Protein 1COL (pdb70)

B-factor: mean 35.9, std 13.66, range [7.85, 105.81]

Radius of gyration: 24.31 Å; Cα contacts (8 Å, |Δi|>4): 579; chains: 2; bounding box: 44×68×56 Å

Sequence (394 aa):
AKDERELLEKTSELIAGMGDKIGEHLGDKYKAIAKDIADNIKNFQGKTIRSFDDAMASLNKITANPAMKINKADRDALVNAWKHVDAQDMANKLGNLSKAFKVADVVMKVEKVREKSIEGYETGNWGPLMLEVESWVLSGIASSVALGIFSATLGAYALSLGVPAIAVGIAGILLAAVVGALIDDKFADALNNEIIRAKDERELLEKTSELIAGMGDKIGEHLGDKYKAIAKDIADNIKNFQGKTIRSFDDAMASLNKITANPAMKINKADRDALVNAWKHVDAQDMANKLGNLSKAFKVADVVMKVEKVREKSIEGYETGNWGPLMLEVESWVLSGIASSVALGIFSATLGAYALSLGVPAIAVGIAGILLAAVVGALIDDKFADALNNEIIR

Structure (mmCIF, N/CA/C/O backbone):
data_1COL
#
_entry.id   1COL
#
_cell.length_a   73.000
_cell.length_b   73.000
_cell.length_c   171.600
_cell.angle_alpha   90.00
_cell.angle_beta   90.00
_cell.angle_gamma   90.00
#
_symmetry.space_group_name_H-M   'P 43 21 2'
#
loop_
_entity.id
_entity.type
_entity.pdbx_description
1 polymer 'COLICIN A'
2 water water
#
loop_
_atom_site.group_PDB
_atom_site.id
_atom_site.type_symbol
_atom_site.label_atom_id
_atom_site.label_alt_id
_atom_site.label_comp_id
_atom_site.label_asym_id
_atom_site.label_entity_id
_atom_site.label_seq_id
_atom_site.pdbx_PDB_ins_code
_atom_site.Cartn_x
_atom_site.Cartn_y
_atom_site.Cartn_z
_atom_site.occupancy
_atom_site.B_iso_or_equiv
_atom_site.auth_seq_id
_atom_site.auth_comp_id
_atom_site.auth_asym_id
_atom_site.auth_atom_id
_atom_site.pdbx_PDB_model_num
ATOM 1 N N . ALA A 1 5 ? 23.236 78.298 -0.845 1.00 83.25 5 ALA A N 1
ATOM 2 C CA . ALA A 1 5 ? 22.280 77.427 -1.531 1.00 82.88 5 ALA A CA 1
ATOM 3 C C . ALA A 1 5 ? 20.854 77.512 -0.980 1.00 83.03 5 ALA A C 1
ATOM 4 O O . ALA A 1 5 ? 20.431 78.093 0.012 1.00 82.81 5 ALA A O 1
ATOM 6 N N . LYS A 1 6 ? 20.033 76.845 -1.748 1.00 83.16 6 LYS A N 1
ATOM 7 C CA . LYS A 1 6 ? 18.597 76.573 -1.699 1.00 82.15 6 LYS A CA 1
ATOM 8 C C . LYS A 1 6 ? 18.575 75.046 -1.930 1.00 80.28 6 LYS A C 1
ATOM 9 O O . LYS A 1 6 ? 17.634 74.292 -1.651 1.00 81.52 6 LYS A O 1
ATOM 15 N N . ASP A 1 7 ? 19.738 74.627 -2.445 1.00 76.41 7 ASP A N 1
ATOM 16 C CA . ASP A 1 7 ? 20.040 73.218 -2.756 1.00 70.61 7 ASP A CA 1
ATOM 17 C C . ASP A 1 7 ? 20.723 72.516 -1.565 1.00 65.38 7 ASP A C 1
ATOM 18 O O . ASP A 1 7 ? 21.151 71.350 -1.569 1.00 63.79 7 ASP A O 1
ATOM 23 N N . GLU A 1 8 ? 20.792 73.246 -0.477 1.00 59.84 8 GLU A N 1
ATOM 24 C CA . GLU A 1 8 ? 21.278 72.959 0.844 1.00 54.22 8 GLU A CA 1
ATOM 25 C C . GLU A 1 8 ? 20.067 72.373 1.611 1.00 51.69 8 GLU A C 1
ATOM 26 O O . GLU A 1 8 ? 20.133 71.568 2.559 1.00 52.70 8 GLU A O 1
ATOM 32 N N . ARG A 1 9 ? 18.936 72.840 1.117 1.00 48.44 9 ARG A N 1
ATOM 33 C CA . ARG A 1 9 ? 17.643 72.394 1.644 1.00 46.12 9 ARG A CA 1
ATOM 34 C C . ARG A 1 9 ? 17.470 71.006 1.018 1.00 44.11 9 ARG A C 1
ATOM 35 O O . ARG A 1 9 ? 16.851 70.131 1.610 1.00 42.76 9 ARG A O 1
ATOM 43 N N . GLU A 1 10 ? 18.081 70.860 -0.151 1.00 42.92 10 GLU A N 1
ATOM 44 C CA . GLU A 1 10 ? 18.036 69.613 -0.888 1.00 42.40 10 GLU A CA 1
ATOM 45 C C . GLU A 1 10 ? 18.761 68.553 -0.065 1.00 42.41 10 GLU A C 1
ATOM 46 O O . GLU A 1 10 ? 18.080 67.629 0.371 1.00 43.46 10 GLU A O 1
ATOM 52 N N . LEU A 1 11 ? 20.054 68.735 0.122 1.00 40.42 11 LEU A N 1
ATOM 53 C CA . LEU A 1 11 ? 20.867 67.835 0.899 1.00 37.49 11 LEU A CA 1
ATOM 54 C C . LEU A 1 11 ? 20.280 67.541 2.288 1.00 36.63 11 LEU A C 1
ATOM 55 O O . LEU A 1 11 ? 20.379 66.403 2.742 1.00 34.40 11 LEU A O 1
ATOM 60 N N . LEU A 1 12 ? 19.755 68.530 2.983 1.00 37.02 12 LEU A N 1
ATOM 61 C CA . LEU A 1 12 ? 19.184 68.422 4.324 1.00 37.77 12 LEU A CA 1
ATOM 62 C C . LEU A 1 12 ? 18.004 67.436 4.418 1.00 39.17 12 LEU A C 1
ATOM 63 O O . LEU A 1 12 ? 17.821 66.586 5.309 1.00 40.23 12 LEU A O 1
ATOM 68 N N . GLU A 1 13 ? 17.161 67.524 3.427 1.00 38.40 13 GLU A N 1
ATOM 69 C CA . GLU A 1 13 ? 15.932 66.779 3.218 1.00 35.54 13 GLU A CA 1
ATOM 70 C C . GLU A 1 13 ? 16.232 65.348 2.889 1.00 31.46 13 GLU A C 1
ATOM 71 O O . GLU A 1 13 ? 15.665 64.480 3.566 1.00 32.85 13 GLU A O 1
ATOM 77 N N . LYS A 1 14 ? 17.072 65.059 1.975 1.00 29.12 14 LYS A N 1
ATOM 78 C CA . LYS A 1 14 ? 17.436 63.679 1.621 1.00 32.74 14 LYS A CA 1
ATOM 79 C C . LYS A 1 14 ? 18.152 63.002 2.788 1.00 33.84 14 LYS A C 1
ATOM 80 O O . LYS A 1 14 ? 18.064 61.764 2.987 1.00 34.35 14 LYS A O 1
ATOM 86 N N . THR A 1 15 ? 18.812 63.795 3.632 1.00 32.45 15 THR A N 1
ATOM 87 C CA . THR A 1 15 ? 19.522 63.382 4.829 1.00 29.85 15 THR A CA 1
ATOM 88 C C . THR A 1 15 ? 18.542 62.999 5.934 1.00 29.63 15 THR A C 1
ATOM 89 O O . THR A 1 15 ? 18.786 61.986 6.605 1.00 30.35 15 THR A O 1
ATOM 93 N N . SER A 1 16 ? 17.490 63.750 6.195 1.00 29.70 16 SER A N 1
ATOM 94 C CA . SER A 1 16 ? 16.514 63.448 7.254 1.00 28.33 16 SER A CA 1
ATOM 95 C C . SER A 1 16 ? 15.763 62.140 6.876 1.00 28.07 16 SER A C 1
ATOM 96 O O . SER A 1 16 ? 15.286 61.360 7.736 1.00 25.34 16 SER A O 1
ATOM 99 N N . GLU A 1 17 ? 15.725 61.931 5.562 1.00 26.80 17 GLU A N 1
ATOM 100 C CA . GLU A 1 17 ? 15.049 60.709 5.112 1.00 29.29 17 GLU A CA 1
ATOM 101 C C . GLU A 1 17 ? 15.886 59.557 5.608 1.00 31.59 17 GLU A C 1
ATOM 102 O O . GLU A 1 17 ? 15.310 58.526 6.057 1.00 34.41 17 GLU A O 1
ATOM 108 N N . LEU A 1 18 ? 17.218 59.702 5.584 1.00 31.25 18 LEU A N 1
ATOM 109 C CA . LEU A 1 18 ? 18.131 58.616 6.050 1.00 26.05 18 LEU A CA 1
ATOM 110 C C . LEU A 1 18 ? 18.007 58.487 7.554 1.00 24.17 18 LEU A C 1
ATOM 111 O O . LEU A 1 18 ? 17.998 57.354 7.994 1.00 23.69 18 LEU A O 1
ATOM 116 N N . ILE A 1 19 ? 17.914 59.588 8.276 1.00 23.67 19 ILE A N 1
ATOM 117 C CA . ILE A 1 19 ? 17.800 59.528 9.741 1.00 23.97 19 ILE A CA 1
ATOM 118 C C . ILE A 1 19 ? 16.466 58.866 10.059 1.00 27.19 19 ILE A C 1
ATOM 119 O O . ILE A 1 19 ? 16.482 57.939 10.872 1.00 28.52 19 ILE A O 1
ATOM 124 N N . ALA A 1 20 ? 15.370 59.245 9.423 1.00 29.61 20 ALA A N 1
ATOM 125 C CA . ALA A 1 20 ? 14.062 58.611 9.709 1.00 29.15 20 ALA A CA 1
ATOM 126 C C . ALA A 1 20 ? 14.154 57.120 9.422 1.00 26.58 20 ALA A C 1
ATOM 127 O O . ALA A 1 20 ? 13.645 56.364 10.248 1.00 27.71 20 ALA A O 1
ATOM 129 N N . GLY A 1 21 ? 14.755 56.686 8.367 1.00 26.03 21 GLY A N 1
ATOM 130 C CA . GLY A 1 21 ? 14.915 55.278 8.029 1.00 25.75 21 GLY A CA 1
ATOM 131 C C . GLY A 1 21 ? 15.699 54.460 9.053 1.00 26.52 21 GLY A C 1
ATOM 132 O O . GLY A 1 21 ? 15.424 53.265 9.279 1.00 29.20 21 GLY A O 1
ATOM 133 N N . MET A 1 22 ? 16.663 55.075 9.650 1.00 25.27 22 MET A N 1
ATOM 134 C CA . MET A 1 22 ? 17.572 54.589 10.665 1.00 25.54 22 MET A CA 1
ATOM 135 C C . MET A 1 22 ? 16.613 54.331 11.827 1.00 24.74 22 MET A C 1
ATOM 136 O O . MET A 1 22 ? 16.673 53.291 12.486 1.00 27.46 22 MET A O 1
ATOM 141 N N . GLY A 1 23 ? 15.759 55.279 12.113 1.00 24.71 23 GLY A N 1
ATOM 142 C CA . GLY A 1 23 ? 14.732 55.237 13.173 1.00 23.44 23 GLY A CA 1
ATOM 143 C C . GLY A 1 23 ? 13.820 54.034 12.981 1.00 22.79 23 GLY A C 1
ATOM 144 O O . GLY A 1 23 ? 13.551 53.397 13.990 1.00 25.66 23 GLY A O 1
ATOM 145 N N . ASP A 1 24 ? 13.372 53.607 11.833 1.00 22.73 24 ASP A N 1
ATOM 146 C CA . ASP A 1 24 ? 12.550 52.437 11.578 1.00 23.15 24 ASP A CA 1
ATOM 147 C C . ASP A 1 24 ? 13.337 51.161 11.849 1.00 24.21 24 ASP A C 1
ATOM 148 O O . ASP A 1 24 ? 12.992 50.333 12.672 1.00 25.79 24 ASP A O 1
ATOM 153 N N . LYS A 1 25 ? 14.402 51.008 11.086 1.00 24.59 25 LYS A N 1
ATOM 154 C CA . LYS A 1 25 ? 15.263 49.813 11.218 1.00 26.07 25 LYS A CA 1
ATOM 155 C C . LYS A 1 25 ? 15.546 49.564 12.686 1.00 26.64 25 LYS A C 1
ATOM 156 O O . LYS A 1 25 ? 15.190 48.515 13.213 1.00 27.54 25 LYS A O 1
ATOM 162 N N . ILE A 1 26 ? 16.090 50.530 13.398 1.00 26.14 26 ILE A N 1
ATOM 163 C CA . ILE A 1 26 ? 16.469 50.444 14.781 1.00 23.92 26 ILE A CA 1
ATOM 164 C C . ILE A 1 26 ? 15.314 50.472 15.733 1.00 25.19 26 ILE A C 1
ATOM 165 O O . ILE A 1 26 ? 15.539 50.006 16.878 1.00 26.69 26 ILE A O 1
ATOM 170 N N . GLY A 1 27 ? 14.197 50.975 15.289 1.00 24.67 27 GLY A N 1
ATOM 171 C CA . GLY A 1 27 ? 12.982 51.042 16.144 1.00 25.11 27 GLY A CA 1
ATOM 172 C C . GLY A 1 27 ? 12.452 49.606 16.303 1.00 26.27 27 GLY A C 1
ATOM 173 O O . GLY A 1 27 ? 11.876 49.217 17.324 1.00 27.49 27 GLY A O 1
ATOM 174 N N . GLU A 1 28 ? 12.704 48.796 15.296 1.00 27.09 28 GLU A N 1
ATOM 175 C CA . GLU A 1 28 ? 12.322 47.374 15.323 1.00 29.52 28 GLU A CA 1
ATOM 176 C C . GLU A 1 28 ? 12.874 46.675 16.578 1.00 29.13 28 GLU A C 1
ATOM 177 O O . GLU A 1 28 ? 12.168 45.808 17.122 1.00 32.85 28 GLU A O 1
ATOM 183 N N . HIS A 1 29 ? 14.030 46.985 17.074 1.00 25.98 29 HIS A N 1
ATOM 184 C CA . HIS A 1 29 ? 14.599 46.358 18.230 1.00 27.29 29 HIS A CA 1
ATOM 185 C C . HIS A 1 29 ? 14.475 47.255 19.428 1.00 29.32 29 HIS A C 1
ATOM 186 O O . HIS A 1 29 ? 14.382 46.735 20.550 1.00 32.99 29 HIS A O 1
ATOM 193 N N . LEU A 1 30 ? 14.541 48.568 19.244 1.00 29.01 30 LEU A N 1
ATOM 194 C CA . LEU A 1 30 ? 14.547 49.435 20.458 1.00 26.11 30 LEU A CA 1
ATOM 195 C C . LEU A 1 30 ? 13.163 49.955 20.721 1.00 27.11 30 LEU A C 1
ATOM 196 O O . LEU A 1 30 ? 12.912 50.457 21.849 1.00 29.14 30 LEU A O 1
ATOM 201 N N . GLY A 1 31 ? 12.289 49.860 19.740 1.00 24.65 31 GLY A N 1
ATOM 202 C CA . GLY A 1 31 ? 10.947 50.344 19.976 1.00 26.88 31 GLY A CA 1
ATOM 203 C C . GLY A 1 31 ? 10.579 51.713 19.490 1.00 28.69 31 GLY A C 1
ATOM 204 O O . GLY A 1 31 ? 11.419 52.449 18.995 1.00 29.70 31 GLY A O 1
ATOM 205 N N . ASP A 1 32 ? 9.299 52.036 19.668 1.00 30.14 32 ASP A N 1
ATOM 206 C CA . ASP A 1 32 ? 8.625 53.238 19.268 1.00 31.39 32 ASP A CA 1
ATOM 207 C C . A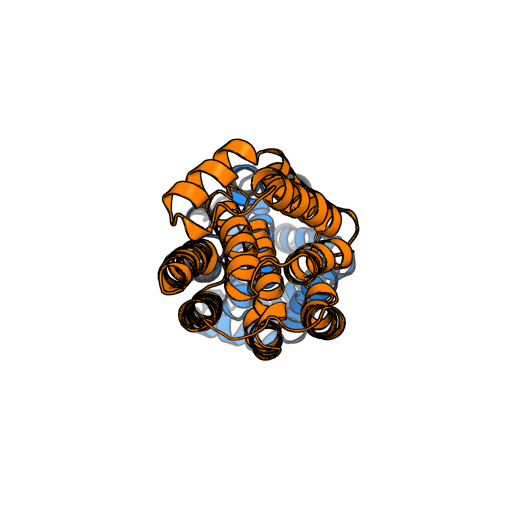SP A 1 32 ? 9.254 54.456 19.899 1.00 32.20 32 ASP A C 1
ATOM 208 O O . ASP A 1 32 ? 9.326 55.393 19.094 1.00 36.00 32 ASP A O 1
ATOM 213 N N . LYS A 1 33 ? 9.615 54.411 21.143 1.00 32.56 33 LYS A N 1
ATOM 214 C CA . LYS A 1 33 ? 10.211 55.660 21.681 1.00 33.56 33 LYS A CA 1
ATOM 215 C C . LYS A 1 33 ? 11.414 56.055 20.826 1.00 33.99 33 LYS A C 1
ATOM 216 O O . LYS A 1 33 ? 11.568 57.252 20.540 1.00 36.27 33 LYS A O 1
ATOM 222 N N . TYR A 1 34 ? 12.231 55.116 20.393 1.00 31.89 34 TYR A N 1
ATOM 223 C CA . TYR A 1 34 ? 13.434 55.334 19.609 1.00 28.85 34 TYR A CA 1
ATOM 224 C C . TYR A 1 34 ? 13.003 55.833 18.241 1.00 28.10 34 TYR A C 1
ATOM 225 O O . TYR A 1 34 ? 13.629 56.772 17.702 1.00 28.58 34 TYR A O 1
ATOM 234 N N . LYS A 1 35 ? 11.976 55.148 17.756 1.00 26.56 35 LYS A N 1
ATOM 235 C CA . LYS A 1 35 ? 11.507 55.573 16.414 1.00 27.38 35 LYS A CA 1
ATOM 236 C C . LYS A 1 35 ? 11.252 57.065 16.528 1.00 28.86 35 LYS A C 1
ATOM 237 O O . LYS A 1 35 ? 11.677 57.853 15.665 1.00 30.93 35 LYS A O 1
ATOM 243 N N . ALA A 1 36 ? 10.611 57.543 17.584 1.00 29.61 36 ALA A N 1
ATOM 244 C CA . ALA A 1 36 ? 10.259 58.931 17.817 1.00 29.77 36 ALA A CA 1
ATOM 245 C C . ALA A 1 36 ? 11.446 59.859 18.020 1.00 28.97 36 ALA A C 1
ATOM 246 O O . ALA A 1 36 ? 11.350 60.969 17.493 1.00 31.22 36 ALA A O 1
ATOM 248 N N . ILE A 1 37 ? 12.435 59.486 18.785 1.00 28.42 37 ILE A N 1
ATOM 249 C CA . ILE A 1 37 ? 13.569 60.398 18.952 1.00 27.99 37 ILE A CA 1
ATOM 250 C C . ILE A 1 37 ? 14.227 60.586 17.603 1.00 29.18 37 ILE A C 1
ATOM 251 O O . ILE A 1 37 ? 14.540 61.710 17.186 1.00 32.05 37 ILE A O 1
ATOM 256 N N . ALA A 1 38 ? 14.407 59.474 16.893 1.00 28.33 38 ALA A N 1
ATOM 257 C CA . ALA A 1 38 ? 15.082 59.559 15.587 1.00 27.76 38 ALA A CA 1
ATOM 258 C C . ALA A 1 38 ? 14.322 60.425 14.632 1.00 29.42 38 ALA A C 1
ATOM 259 O O . ALA A 1 38 ? 14.957 61.068 13.807 1.00 30.56 38 ALA A O 1
ATOM 261 N N . LYS A 1 39 ? 13.007 60.411 14.670 1.00 33.67 39 LYS A N 1
ATOM 262 C CA . LYS A 1 39 ? 12.183 61.205 13.703 1.00 33.71 39 LYS A CA 1
ATOM 263 C C . LYS A 1 39 ? 12.188 62.636 14.147 1.00 31.93 39 LYS A C 1
ATOM 264 O O . LYS A 1 39 ? 12.292 63.484 13.260 1.00 34.20 39 LYS A O 1
ATOM 270 N N . ASP A 1 40 ? 12.226 62.927 15.402 1.00 28.47 40 ASP A N 1
ATOM 271 C CA . ASP A 1 40 ? 12.291 64.302 15.889 1.00 29.46 40 ASP A CA 1
ATOM 272 C C . ASP A 1 40 ? 13.631 64.874 15.454 1.00 30.75 40 ASP A C 1
ATOM 273 O O . ASP A 1 40 ? 13.725 66.068 15.128 1.00 30.97 40 ASP A O 1
ATOM 278 N N . ILE A 1 41 ? 14.671 64.049 15.455 1.00 31.09 41 ILE A N 1
ATOM 279 C CA . ILE A 1 41 ? 16.028 64.443 15.038 1.00 30.84 41 ILE A CA 1
ATOM 280 C C . ILE A 1 41 ? 16.044 64.790 13.534 1.00 30.34 41 ILE A C 1
ATOM 281 O O . ILE A 1 41 ? 16.560 65.869 13.127 1.00 31.97 41 ILE A O 1
ATOM 286 N N . ALA A 1 42 ? 15.460 63.918 12.751 1.00 27.05 42 ALA A N 1
ATOM 287 C CA . ALA A 1 42 ? 15.311 64.013 11.310 1.00 26.85 42 ALA A CA 1
ATOM 288 C C . ALA A 1 42 ? 14.522 65.255 10.940 1.00 29.88 42 ALA A C 1
ATOM 289 O O . ALA A 1 42 ? 14.873 65.727 9.849 1.00 33.21 42 ALA A O 1
ATOM 291 N N . ASP A 1 43 ? 13.562 65.801 11.664 1.00 30.47 43 ASP A N 1
ATOM 292 C CA . ASP A 1 43 ? 12.826 67.022 11.384 1.00 29.65 43 ASP A CA 1
ATOM 293 C C . ASP A 1 43 ? 13.745 68.224 11.615 1.00 29.77 43 ASP A C 1
ATOM 294 O O . ASP A 1 43 ? 13.785 69.108 10.760 1.00 29.82 43 ASP A O 1
ATOM 299 N N . ASN A 1 44 ? 14.483 68.192 12.703 1.00 31.64 44 ASN A N 1
ATOM 300 C CA . ASN A 1 44 ? 15.477 69.245 12.992 1.00 33.15 44 ASN A CA 1
ATOM 301 C C . ASN A 1 44 ? 16.461 69.380 11.816 1.00 35.45 44 ASN A C 1
ATOM 302 O O . ASN A 1 44 ? 16.783 70.486 11.371 1.00 37.90 44 ASN A O 1
ATOM 307 N N . ILE A 1 45 ? 16.943 68.238 11.340 1.00 36.79 45 ILE A N 1
ATOM 308 C CA . ILE A 1 45 ? 17.904 68.245 10.207 1.00 35.47 45 ILE A CA 1
ATOM 309 C C . ILE A 1 45 ? 17.227 68.956 9.030 1.00 33.48 45 ILE A C 1
ATOM 310 O O . ILE A 1 45 ? 17.687 69.895 8.383 1.00 33.86 45 ILE A O 1
ATOM 315 N N . LYS A 1 46 ? 16.080 68.439 8.709 1.00 34.45 46 LYS A N 1
ATOM 316 C CA . LYS A 1 46 ? 15.209 68.844 7.625 1.00 34.10 46 LYS A CA 1
ATOM 317 C C . LYS A 1 46 ? 15.136 70.370 7.548 1.00 34.01 46 LYS A C 1
ATOM 318 O O . LYS A 1 46 ? 15.279 70.874 6.435 1.00 33.05 46 LYS A O 1
ATOM 324 N N . ASN A 1 47 ? 14.892 70.975 8.691 1.00 33.72 47 ASN A N 1
ATOM 325 C CA . ASN A 1 47 ? 14.722 72.411 8.811 1.00 38.24 47 ASN A CA 1
ATOM 326 C C . ASN A 1 47 ? 15.940 73.094 9.418 1.00 40.37 47 ASN A C 1
ATOM 327 O O . ASN A 1 47 ? 15.649 74.012 10.217 1.00 41.98 47 ASN A O 1
ATOM 332 N N . PHE A 1 48 ? 17.119 72.647 9.075 1.00 40.51 48 PHE A N 1
ATOM 333 C CA . PHE A 1 48 ? 18.300 73.265 9.720 1.00 40.90 48 PHE A CA 1
ATOM 334 C C . PHE A 1 48 ? 18.831 74.454 8.949 1.00 40.41 48 PHE A C 1
ATOM 335 O O . PHE A 1 48 ? 19.630 75.164 9.572 1.00 42.17 48 PHE A O 1
ATOM 343 N N . GLN A 1 49 ? 18.442 74.647 7.720 1.00 40.31 49 GLN A N 1
ATOM 344 C CA . GLN A 1 49 ? 18.976 75.788 6.930 1.00 40.25 49 GLN A CA 1
ATOM 345 C C . GLN A 1 49 ? 18.939 77.046 7.789 1.00 39.68 49 GLN A C 1
ATOM 346 O O . GLN A 1 49 ? 17.995 77.443 8.510 1.00 38.90 49 GLN A O 1
ATOM 352 N N . GLY A 1 50 ? 20.100 77.702 7.777 1.00 39.74 50 GLY A N 1
ATOM 353 C CA . GLY A 1 50 ? 20.370 78.923 8.520 1.00 40.66 50 GLY A CA 1
ATOM 354 C C . GLY A 1 50 ? 20.748 78.793 9.979 1.00 41.36 50 GLY A C 1
ATOM 355 O O . GLY A 1 50 ? 21.121 79.799 10.615 1.00 43.34 50 GLY A O 1
ATOM 356 N N . LYS A 1 51 ? 20.668 77.646 10.600 1.00 41.61 51 LYS A N 1
ATOM 357 C CA . LYS A 1 51 ? 21.024 77.386 12.005 1.00 39.28 51 LYS A CA 1
ATOM 358 C C . LYS A 1 51 ? 22.511 76.973 11.958 1.00 37.84 51 LYS A C 1
ATOM 359 O O . LYS A 1 51 ? 23.026 76.719 10.832 1.00 35.43 51 LYS A O 1
ATOM 365 N N . THR A 1 52 ? 23.137 76.946 13.131 1.00 35.79 52 THR A N 1
ATOM 366 C CA . THR A 1 52 ? 24.559 76.567 13.156 1.00 37.95 52 THR A CA 1
ATOM 367 C C . THR A 1 52 ? 24.716 75.401 14.160 1.00 37.70 52 THR A C 1
ATOM 368 O O . THR A 1 52 ? 24.021 75.436 15.203 1.00 36.73 52 THR A O 1
ATOM 372 N N . ILE A 1 53 ? 25.588 74.465 13.797 1.00 35.13 53 ILE A N 1
ATOM 373 C CA . ILE A 1 53 ? 25.767 73.319 14.713 1.00 34.00 53 ILE A CA 1
ATOM 374 C C . ILE A 1 53 ? 26.316 73.793 16.037 1.00 33.44 53 ILE A C 1
ATOM 375 O O . ILE A 1 53 ? 27.048 74.798 16.018 1.00 35.48 53 ILE A O 1
ATOM 380 N N . ARG A 1 54 ? 26.027 73.137 17.136 1.00 32.56 54 ARG A N 1
ATOM 381 C CA . ARG A 1 54 ? 26.534 73.479 18.463 1.00 32.81 54 ARG A CA 1
ATOM 382 C C . ARG A 1 54 ? 28.038 73.336 18.598 1.00 34.92 54 ARG A C 1
ATOM 383 O O . ARG A 1 54 ? 28.670 72.512 17.908 1.00 36.87 54 ARG A O 1
ATOM 391 N N . SER A 1 55 ? 28.621 74.129 19.478 1.00 35.97 55 SER A N 1
ATOM 392 C CA . SER A 1 55 ? 30.047 74.176 19.767 1.00 38.43 55 SER A CA 1
ATOM 393 C C . SER A 1 55 ? 30.657 72.839 20.207 1.00 42.27 55 SER A C 1
ATOM 394 O O . SER A 1 55 ? 30.124 71.985 20.937 1.00 43.86 55 SER A O 1
ATOM 397 N N . PHE A 1 56 ? 31.912 72.636 19.808 1.00 43.67 56 PHE A N 1
ATOM 398 C CA . PHE A 1 56 ? 32.699 71.449 20.113 1.00 42.18 56 PHE A CA 1
ATOM 399 C C . PHE A 1 56 ? 32.434 71.253 21.600 1.00 42.45 56 PHE A C 1
ATOM 400 O O . PHE A 1 56 ? 32.064 70.109 21.840 1.00 44.34 56 PHE A O 1
ATOM 408 N N . ASP A 1 57 ? 32.561 72.269 22.404 1.00 43.20 57 ASP A N 1
ATOM 409 C CA . ASP A 1 57 ? 32.327 72.042 23.853 1.00 44.74 57 ASP A CA 1
ATOM 410 C C . ASP A 1 57 ? 30.899 71.717 24.270 1.00 44.26 57 ASP A C 1
ATOM 411 O O . ASP A 1 57 ? 30.661 71.014 25.286 1.00 43.79 57 ASP A O 1
ATOM 416 N N . ASP A 1 58 ? 29.906 72.229 23.561 1.00 44.37 58 ASP A N 1
ATOM 417 C CA . ASP A 1 58 ? 28.501 71.943 23.960 1.00 43.49 58 ASP A CA 1
ATOM 418 C C . ASP A 1 58 ? 28.165 70.498 23.566 1.00 40.22 58 ASP A C 1
ATOM 419 O O . ASP A 1 58 ? 27.494 69.827 24.348 1.00 40.25 58 ASP A O 1
ATOM 424 N N . ALA A 1 59 ? 28.663 70.164 22.403 1.00 36.99 59 ALA A N 1
ATOM 425 C CA . ALA A 1 59 ? 28.561 68.880 21.738 1.00 36.23 59 ALA A CA 1
ATOM 426 C C . ALA A 1 59 ? 29.116 67.717 22.570 1.00 36.79 59 ALA A C 1
ATOM 427 O O . ALA A 1 59 ? 28.413 66.684 22.716 1.00 36.21 59 ALA A O 1
ATOM 429 N N . MET A 1 60 ? 30.314 67.855 23.135 1.00 36.25 60 MET A N 1
ATOM 430 C CA . MET A 1 60 ? 30.925 66.803 23.936 1.00 36.75 60 MET A CA 1
ATOM 431 C C . MET A 1 60 ? 30.145 66.666 25.237 1.00 37.84 60 MET A C 1
ATOM 432 O O . MET A 1 60 ? 30.041 65.574 25.795 1.00 38.13 60 MET A O 1
ATOM 437 N N . ALA A 1 61 ? 29.618 67.758 25.678 1.00 39.99 61 ALA A N 1
ATOM 438 C CA . ALA A 1 61 ? 28.783 67.819 26.892 1.00 42.75 61 ALA A CA 1
ATOM 439 C C . ALA A 1 61 ? 27.538 66.939 26.751 1.00 42.63 61 ALA A C 1
ATOM 440 O O . ALA A 1 61 ? 27.315 66.073 27.611 1.00 45.15 61 ALA A O 1
ATOM 442 N N . SER A 1 62 ? 26.716 67.163 25.737 1.00 41.08 62 SER A N 1
ATOM 443 C CA . SER A 1 62 ? 25.489 66.368 25.527 1.00 36.97 62 SER A CA 1
ATOM 444 C C . SER A 1 62 ? 25.877 64.922 25.256 1.00 36.29 62 SER A C 1
ATOM 445 O O . SER A 1 62 ? 25.315 63.972 25.844 1.00 36.91 62 SER A O 1
ATOM 448 N N . LEU A 1 63 ? 26.860 64.725 24.392 1.00 36.35 63 LEU A N 1
ATOM 449 C CA . LEU A 1 63 ? 27.304 63.356 24.062 1.00 36.34 63 LEU A CA 1
ATOM 450 C C . LEU A 1 63 ? 27.760 62.623 25.328 1.00 37.00 63 LEU A C 1
ATOM 451 O O . LEU A 1 63 ? 27.306 61.472 25.557 1.00 38.18 63 LEU A O 1
ATOM 456 N N . ASN A 1 64 ? 28.566 63.253 26.137 1.00 37.62 64 ASN A N 1
ATOM 457 C CA . ASN A 1 64 ? 29.033 62.592 27.369 1.00 40.14 64 ASN A CA 1
ATOM 458 C C . ASN A 1 64 ? 27.869 62.214 28.269 1.00 40.86 64 ASN A C 1
ATOM 459 O O . ASN A 1 64 ? 28.070 61.230 29.037 1.00 42.76 64 ASN A O 1
ATOM 464 N N . LYS A 1 65 ? 26.695 62.809 28.185 1.00 39.96 65 LYS A N 1
ATOM 465 C CA . LYS A 1 65 ? 25.646 62.311 29.104 1.00 39.05 65 LYS A CA 1
ATOM 466 C C . LYS A 1 65 ? 25.351 60.850 28.722 1.00 38.15 65 LYS A C 1
ATOM 467 O O . LYS A 1 65 ? 24.919 60.091 29.596 1.00 39.66 65 LYS A O 1
ATOM 473 N N . ILE A 1 66 ? 25.572 60.541 27.462 1.00 36.51 66 ILE A N 1
ATOM 474 C CA . ILE A 1 66 ? 25.284 59.192 27.004 1.00 35.86 66 ILE A CA 1
ATOM 475 C C . ILE A 1 66 ? 26.416 58.202 27.157 1.00 35.64 66 ILE A C 1
ATOM 476 O O . ILE A 1 66 ? 26.327 57.183 27.866 1.00 36.16 66 ILE A O 1
ATOM 481 N N . THR A 1 67 ? 27.505 58.477 26.464 1.00 34.62 67 THR A N 1
ATOM 482 C CA . THR A 1 67 ? 28.639 57.552 26.455 1.00 34.65 67 THR A CA 1
ATOM 483 C C . THR A 1 67 ? 29.126 57.213 27.834 1.00 36.91 67 THR A C 1
ATOM 484 O O . THR A 1 67 ? 29.505 56.045 28.106 1.00 39.53 67 THR A O 1
ATOM 488 N N . ALA A 1 68 ? 29.125 58.191 28.711 1.00 37.33 68 ALA A N 1
ATOM 489 C CA . ALA A 1 68 ? 29.594 57.995 30.098 1.00 38.06 68 ALA A CA 1
ATOM 490 C C . ALA A 1 68 ? 28.530 57.371 30.982 1.00 39.40 68 ALA A C 1
ATOM 491 O O . ALA A 1 68 ? 28.749 57.417 32.198 1.00 40.99 68 ALA A O 1
ATOM 493 N N . ASN A 1 69 ? 27.462 56.860 30.429 1.00 39.03 69 ASN A N 1
ATOM 494 C CA . ASN A 1 69 ? 26.375 56.276 31.222 1.00 38.05 69 ASN A CA 1
ATOM 495 C C . ASN A 1 69 ? 26.600 54.778 31.328 1.00 37.88 69 ASN A C 1
ATOM 496 O O . ASN A 1 69 ? 26.548 54.114 30.302 1.00 38.55 69 ASN A O 1
ATOM 501 N N . PRO A 1 70 ? 26.741 54.318 32.547 1.00 38.96 70 PRO A N 1
ATOM 502 C CA . PRO A 1 70 ? 26.993 52.902 32.837 1.00 37.27 70 PRO A CA 1
ATOM 503 C C . PRO A 1 70 ? 26.199 51.923 32.008 1.00 36.42 70 PRO A C 1
ATOM 504 O O . PRO A 1 70 ? 26.838 50.886 31.655 1.00 35.85 70 PRO A O 1
ATOM 508 N N . ALA A 1 71 ? 24.922 52.236 31.723 1.00 35.06 71 ALA A N 1
ATOM 509 C CA . ALA A 1 71 ? 24.165 51.256 30.935 1.00 34.63 71 ALA A CA 1
ATOM 510 C C . ALA A 1 71 ? 24.778 51.156 29.554 1.00 37.56 71 ALA A C 1
ATOM 511 O O . ALA A 1 71 ? 24.470 50.179 28.850 1.00 39.51 71 ALA A O 1
ATOM 513 N N . MET A 1 72 ? 25.592 52.133 29.193 1.00 37.76 72 MET A N 1
ATOM 514 C CA . MET A 1 72 ? 26.247 52.184 27.871 1.00 37.51 72 MET A CA 1
ATOM 515 C C . MET A 1 72 ? 27.637 51.587 27.708 1.00 37.59 72 MET A C 1
ATOM 516 O O . MET A 1 72 ? 28.231 51.681 26.604 1.00 37.41 72 MET A O 1
ATOM 521 N N . LYS A 1 73 ? 28.149 50.939 28.740 1.00 38.21 73 LYS A N 1
ATOM 522 C CA . LYS A 1 73 ? 29.467 50.272 28.717 1.00 37.99 73 LYS A CA 1
ATOM 523 C C . LYS A 1 73 ? 29.233 49.189 27.678 1.00 38.47 73 LYS A C 1
ATOM 524 O O . LYS A 1 73 ? 28.376 48.330 27.894 1.00 41.75 73 LYS A O 1
ATOM 530 N N . ILE A 1 74 ? 29.840 49.228 26.537 1.00 38.25 74 ILE A N 1
ATOM 531 C CA . ILE A 1 74 ? 29.730 48.259 25.455 1.00 36.69 74 ILE A CA 1
ATOM 532 C C . ILE A 1 74 ? 30.744 47.148 25.720 1.00 37.01 74 ILE A C 1
ATOM 533 O O . ILE A 1 74 ? 31.873 47.432 26.148 1.00 39.37 74 ILE A O 1
ATOM 538 N N . ASN A 1 75 ? 30.384 45.923 25.428 1.00 36.68 75 ASN A N 1
ATOM 539 C CA . ASN A 1 75 ? 31.307 44.797 25.653 1.00 34.84 75 ASN A CA 1
ATOM 540 C C . ASN A 1 75 ? 32.185 44.675 24.413 1.00 36.34 75 ASN A C 1
ATOM 541 O O . ASN A 1 75 ? 31.800 45.174 23.338 1.00 38.43 75 ASN A O 1
ATOM 546 N N . LYS A 1 76 ? 33.331 44.030 24.552 1.00 35.60 76 LYS A N 1
ATOM 547 C CA . LYS A 1 76 ? 34.267 43.854 23.454 1.00 36.23 76 LYS A CA 1
ATOM 548 C C . LYS A 1 76 ? 33.714 43.234 22.188 1.00 35.18 76 LYS A C 1
ATOM 549 O O . LYS A 1 76 ? 34.033 43.677 21.042 1.00 34.75 76 LYS A O 1
ATOM 555 N N . ALA A 1 77 ? 32.886 42.218 22.356 1.00 33.27 77 ALA A N 1
ATOM 556 C CA . ALA A 1 77 ? 32.318 41.548 21.172 1.00 30.84 77 ALA A CA 1
ATOM 557 C C . ALA A 1 77 ? 31.504 42.569 20.401 1.00 30.73 77 ALA A C 1
ATOM 558 O O . ALA A 1 77 ? 31.694 42.655 19.165 1.00 32.41 77 ALA A O 1
ATOM 560 N N . ASP A 1 78 ? 30.651 43.311 21.087 1.00 30.50 78 ASP A N 1
ATOM 561 C CA . ASP A 1 78 ? 29.800 44.354 20.461 1.00 31.41 78 ASP A CA 1
ATOM 562 C C . ASP A 1 78 ? 30.624 45.432 19.738 1.00 31.73 78 ASP A C 1
ATOM 563 O O . ASP A 1 78 ? 30.385 45.858 18.605 1.00 31.88 78 ASP A O 1
ATOM 568 N N . ARG A 1 79 ? 31.591 45.859 20.545 1.00 32.48 79 ARG A N 1
ATOM 569 C CA . ARG A 1 79 ? 32.612 46.863 20.138 1.00 31.00 79 ARG A CA 1
ATOM 570 C C . ARG A 1 79 ? 33.333 46.313 18.926 1.00 30.17 79 ARG A C 1
ATOM 571 O O . ARG A 1 79 ? 33.476 46.976 17.885 1.00 31.57 79 ARG A O 1
ATOM 579 N N . ASP A 1 80 ? 33.690 45.037 18.916 1.00 29.28 80 ASP A N 1
ATOM 580 C CA . ASP A 1 80 ? 34.365 44.436 17.760 1.00 26.94 80 ASP A CA 1
ATOM 581 C C . ASP A 1 80 ? 33.447 44.298 16.583 1.00 27.75 80 ASP A C 1
ATOM 582 O O . ASP A 1 80 ? 33.911 44.190 15.446 1.00 29.54 80 ASP A O 1
ATOM 587 N N . ALA A 1 81 ? 32.152 44.189 16.785 1.00 29.05 81 ALA A N 1
ATOM 588 C CA . ALA A 1 81 ? 31.215 43.994 15.653 1.00 27.23 81 ALA A CA 1
ATOM 589 C C . ALA A 1 81 ? 30.986 45.291 14.908 1.00 26.18 81 ALA A C 1
ATOM 590 O O . ALA A 1 81 ? 30.818 45.350 13.686 1.00 28.86 81 ALA A O 1
ATOM 592 N N . LEU A 1 82 ? 30.930 46.344 15.664 1.00 25.09 82 LEU A N 1
ATOM 593 C CA . LEU A 1 82 ? 30.713 47.731 15.208 1.00 26.23 82 LEU A CA 1
ATOM 594 C C . LEU A 1 82 ? 31.929 48.284 14.507 1.00 25.28 82 LEU A C 1
ATOM 595 O O . LEU A 1 82 ? 31.776 48.972 13.497 1.00 28.57 82 LEU A O 1
ATOM 600 N N . VAL A 1 83 ? 33.127 48.002 14.983 1.00 25.39 83 VAL A N 1
ATOM 601 C CA . VAL A 1 83 ? 34.400 48.424 14.379 1.00 22.45 83 VAL A CA 1
ATOM 602 C C . VAL A 1 83 ? 34.559 47.814 12.998 1.00 23.28 83 VAL A C 1
ATOM 603 O O . VAL A 1 83 ? 34.849 48.387 11.934 1.00 24.24 83 VAL A O 1
ATOM 607 N N . ASN A 1 84 ? 34.299 46.539 12.884 1.00 25.05 84 ASN A N 1
ATOM 608 C CA . ASN A 1 84 ? 34.363 45.654 11.715 1.00 24.78 84 ASN A CA 1
ATOM 609 C C . ASN A 1 84 ? 33.356 46.127 10.715 1.00 26.16 84 ASN A C 1
ATOM 610 O O . ASN A 1 84 ? 33.625 46.150 9.511 1.00 28.48 84 ASN A O 1
ATOM 615 N N . ALA A 1 85 ? 32.186 46.505 11.225 1.00 26.68 85 ALA A N 1
ATOM 616 C CA . ALA A 1 85 ? 31.148 47.064 10.312 1.00 25.58 85 ALA A CA 1
ATOM 617 C C . ALA A 1 85 ? 31.819 48.310 9.738 1.00 26.92 85 ALA A C 1
ATOM 618 O O . ALA A 1 85 ? 31.836 48.490 8.510 1.00 30.36 85 ALA A O 1
ATOM 620 N N . TRP A 1 86 ? 32.479 49.191 10.443 1.00 27.78 86 TRP A N 1
ATOM 621 C CA . TRP A 1 86 ? 33.194 50.375 9.863 1.00 28.36 86 TRP A CA 1
ATOM 622 C C . TRP A 1 86 ? 34.360 50.019 8.945 1.00 29.15 86 TRP A C 1
ATOM 623 O O . TRP A 1 86 ? 34.419 50.483 7.795 1.00 28.82 86 TRP A O 1
ATOM 634 N N . LYS A 1 87 ? 35.271 49.162 9.370 1.00 31.68 87 LYS A N 1
ATOM 635 C CA . LYS A 1 87 ? 36.415 48.693 8.586 1.00 31.89 87 LYS A CA 1
ATOM 636 C C . LYS A 1 87 ? 35.929 48.130 7.274 1.00 33.46 87 LYS A C 1
ATOM 637 O O . LYS A 1 87 ? 36.717 48.145 6.337 1.00 36.57 87 LYS A O 1
ATOM 643 N N . HIS A 1 88 ? 34.713 47.646 7.215 1.00 35.96 88 HIS A N 1
ATOM 644 C CA . HIS A 1 88 ? 34.203 47.129 5.934 1.00 36.36 88 HIS A CA 1
ATOM 645 C C . HIS A 1 88 ? 33.660 48.311 5.113 1.00 35.81 88 HIS A C 1
ATOM 646 O O . HIS A 1 88 ? 33.275 48.057 3.946 1.00 36.16 88 HIS A O 1
ATOM 653 N N . VAL A 1 89 ? 33.655 49.533 5.623 1.00 33.36 89 VAL A N 1
ATOM 654 C CA . VAL A 1 89 ? 33.179 50.593 4.723 1.00 32.57 89 VAL A CA 1
ATOM 655 C C . VAL A 1 89 ? 34.304 51.059 3.797 1.00 32.71 89 VAL A C 1
ATOM 656 O O . VAL A 1 89 ? 35.419 51.356 4.282 1.00 35.42 89 VAL A O 1
ATOM 660 N N . ASP A 1 90 ? 33.995 51.155 2.533 1.00 31.48 90 ASP A N 1
ATOM 661 C CA . ASP A 1 90 ? 34.831 51.646 1.440 1.00 30.77 90 ASP A CA 1
ATOM 662 C C . ASP A 1 90 ? 34.299 53.085 1.210 1.00 30.20 90 ASP A C 1
ATOM 663 O O . ASP A 1 90 ? 33.225 53.249 0.607 1.00 28.85 90 ASP A O 1
ATOM 668 N N . ALA A 1 91 ? 35.045 54.058 1.727 1.00 31.06 91 ALA A N 1
ATOM 669 C CA . ALA A 1 91 ? 34.691 55.477 1.620 1.00 32.98 91 ALA A CA 1
ATOM 670 C C . ALA A 1 91 ? 34.408 55.903 0.180 1.00 34.77 91 ALA A C 1
ATOM 671 O O . ALA A 1 91 ? 33.427 56.631 -0.003 1.00 35.07 91 ALA A O 1
ATOM 673 N N . GLN A 1 92 ? 35.221 55.500 -0.788 1.00 36.96 92 GLN A N 1
ATOM 674 C CA . GLN A 1 92 ? 34.949 55.918 -2.164 1.00 37.74 92 GLN A CA 1
ATOM 675 C C . GLN A 1 92 ? 33.520 55.452 -2.495 1.00 37.66 92 GLN A C 1
ATOM 676 O O . GLN A 1 92 ? 32.720 56.284 -2.924 1.00 37.06 92 GLN A O 1
ATOM 682 N N . ASP A 1 93 ? 33.334 54.162 -2.267 1.00 37.51 93 ASP A N 1
ATOM 683 C CA . ASP A 1 93 ? 32.066 53.460 -2.523 1.00 37.72 93 ASP A CA 1
ATOM 684 C C . ASP A 1 93 ? 30.892 54.183 -1.827 1.00 36.34 93 ASP A C 1
ATOM 685 O O . ASP A 1 93 ? 29.864 54.480 -2.505 1.00 36.93 93 ASP A O 1
ATOM 690 N N . MET A 1 94 ? 31.110 54.408 -0.539 1.00 33.77 94 MET A N 1
ATOM 691 C CA . MET A 1 94 ? 30.074 55.082 0.232 1.00 32.67 94 MET A CA 1
ATOM 692 C C . MET A 1 94 ? 29.768 56.472 -0.299 1.00 33.20 94 MET A C 1
ATOM 693 O O . MET A 1 94 ? 28.609 56.925 -0.223 1.00 34.31 94 MET A O 1
ATOM 698 N N . ALA A 1 95 ? 30.784 57.162 -0.779 1.00 33.21 95 ALA A N 1
ATOM 699 C CA . ALA A 1 95 ? 30.689 58.526 -1.340 1.00 32.00 95 ALA A CA 1
ATOM 700 C C . ALA A 1 95 ? 29.853 58.450 -2.625 1.00 31.31 95 ALA A C 1
ATOM 701 O O . ALA A 1 95 ? 28.962 59.274 -2.902 1.00 29.65 95 ALA A O 1
ATOM 703 N N . ASN A 1 96 ? 30.189 57.411 -3.386 1.00 30.23 96 ASN A N 1
ATOM 704 C CA . ASN A 1 96 ? 29.481 57.145 -4.642 1.00 31.60 96 ASN A CA 1
ATOM 705 C C . ASN A 1 96 ? 28.022 56.882 -4.264 1.00 32.94 96 ASN A C 1
ATOM 706 O O . ASN A 1 96 ? 27.209 57.648 -4.860 1.00 35.23 96 ASN A O 1
ATOM 711 N N . LYS A 1 97 ? 27.680 55.992 -3.345 1.00 30.20 97 LYS A N 1
ATOM 712 C CA . LYS A 1 97 ? 26.242 55.782 -3.077 1.00 29.28 97 LYS A CA 1
ATOM 713 C C . LYS A 1 97 ? 25.497 57.028 -2.671 1.00 30.63 97 LYS A C 1
ATOM 714 O O . LYS A 1 97 ? 24.322 57.215 -3.112 1.00 31.94 97 LYS A O 1
ATOM 720 N N . LEU A 1 98 ? 26.124 57.892 -1.873 1.00 29.32 98 LEU A N 1
ATOM 721 C CA . LEU A 1 98 ? 25.491 59.134 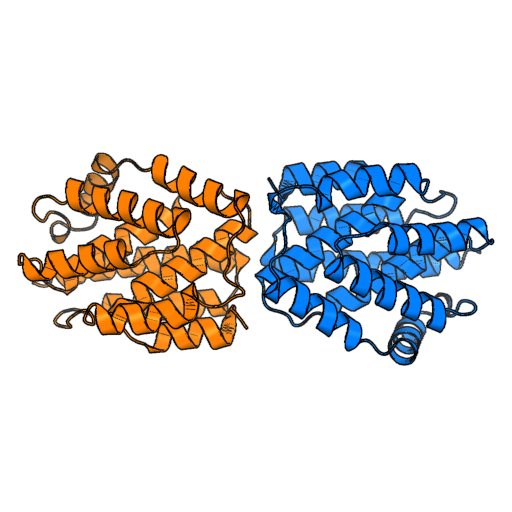-1.424 1.00 28.42 98 LEU A CA 1
ATOM 722 C C . LEU A 1 98 ? 25.308 60.018 -2.651 1.00 29.50 98 LEU A C 1
ATOM 723 O O . LEU A 1 98 ? 24.290 60.746 -2.673 1.00 32.45 98 LEU A O 1
ATOM 728 N N . GLY A 1 99 ? 26.225 59.899 -3.577 1.00 29.08 99 GLY A N 1
ATOM 729 C CA . GLY A 1 99 ? 26.195 60.667 -4.829 1.00 29.65 99 GLY A CA 1
ATOM 730 C C . GLY A 1 99 ? 24.944 60.354 -5.613 1.00 32.07 99 GLY A C 1
ATOM 731 O O . GLY A 1 99 ? 24.292 61.273 -6.137 1.00 33.56 99 GLY A O 1
ATOM 732 N N . ASN A 1 100 ? 24.557 59.097 -5.624 1.00 32.60 100 ASN A N 1
ATOM 733 C CA . ASN A 1 100 ? 23.349 58.578 -6.291 1.00 31.98 100 ASN A CA 1
ATOM 734 C C . ASN A 1 100 ? 22.048 59.012 -5.646 1.00 33.33 100 ASN A C 1
ATOM 735 O O . ASN A 1 100 ? 21.011 59.081 -6.310 1.00 35.73 100 ASN A O 1
ATOM 740 N N . LEU A 1 101 ? 22.056 59.309 -4.379 1.00 35.04 101 LEU A N 1
ATOM 741 C CA . LEU A 1 101 ? 20.929 59.756 -3.583 1.00 36.83 101 LEU A CA 1
ATOM 742 C C . LEU A 1 101 ? 20.678 61.216 -4.018 1.00 40.27 101 LEU A C 1
ATOM 743 O O . LEU A 1 101 ? 19.544 61.730 -4.125 1.00 41.81 101 LEU A O 1
ATOM 748 N N . SER A 1 102 ? 21.803 61.906 -4.239 1.00 42.03 102 SER A N 1
ATOM 749 C CA . SER A 1 102 ? 21.701 63.305 -4.654 1.00 42.15 102 SER A CA 1
ATOM 750 C C . SER A 1 102 ? 22.998 64.026 -4.935 1.00 43.33 102 SER A C 1
ATOM 751 O O . SER A 1 102 ? 23.895 63.968 -4.103 1.00 43.14 102 SER A O 1
ATOM 754 N N . LYS A 1 103 ? 22.986 64.716 -6.055 1.00 44.89 103 LYS A N 1
ATOM 755 C CA . LYS A 1 103 ? 24.060 65.562 -6.558 1.00 46.40 103 LYS A CA 1
ATOM 756 C C . LYS A 1 103 ? 24.773 66.353 -5.443 1.00 46.60 103 LYS A C 1
ATOM 757 O O . LYS A 1 103 ? 25.982 66.512 -5.368 1.00 46.30 103 LYS A O 1
ATOM 763 N N . ALA A 1 104 ? 23.986 66.913 -4.560 1.00 47.28 104 ALA A N 1
ATOM 764 C CA . ALA A 1 104 ? 24.315 67.742 -3.408 1.00 48.90 104 ALA A CA 1
ATOM 765 C C . ALA A 1 104 ? 25.239 67.085 -2.380 1.00 47.87 104 ALA A C 1
ATOM 766 O O . ALA A 1 104 ? 25.854 67.819 -1.560 1.00 48.67 104 ALA A O 1
ATOM 768 N N . PHE A 1 105 ? 25.324 65.769 -2.450 1.00 46.99 105 PHE A N 1
ATOM 769 C CA . PHE A 1 105 ? 26.228 65.064 -1.505 1.00 45.34 105 PHE A CA 1
ATOM 770 C C . PHE A 1 105 ? 27.571 65.184 -2.222 1.00 43.93 105 PHE A C 1
ATOM 771 O O . PHE A 1 105 ? 28.556 64.944 -1.569 1.00 45.02 105 PHE A O 1
ATOM 779 N N . LYS A 1 106 ? 27.552 65.517 -3.477 1.00 44.30 106 LYS A N 1
ATOM 780 C CA . LYS A 1 106 ? 28.827 65.673 -4.194 1.00 46.02 106 LYS A CA 1
ATOM 781 C C . LYS A 1 106 ? 29.520 66.991 -3.847 1.00 46.03 106 LYS A C 1
ATOM 782 O O . LYS A 1 106 ? 29.726 67.906 -4.652 1.00 46.46 106 LYS A O 1
ATOM 788 N N . VAL A 1 107 ? 29.909 67.152 -2.621 1.00 45.95 107 VAL A N 1
ATOM 789 C CA . VAL A 1 107 ? 30.653 68.245 -2.046 1.00 47.30 107 VAL A CA 1
ATOM 790 C C . VAL A 1 107 ? 32.153 67.923 -2.236 1.00 49.45 107 VAL A C 1
ATOM 791 O O . VAL A 1 107 ? 32.578 66.769 -2.419 1.00 50.17 107 VAL A O 1
ATOM 795 N N . ALA A 1 108 ? 32.906 69.019 -2.145 1.00 50.66 108 ALA A N 1
ATOM 796 C CA . ALA A 1 108 ? 34.370 68.969 -2.258 1.00 50.27 108 ALA A CA 1
ATOM 797 C C . ALA A 1 108 ? 34.989 68.169 -1.093 1.00 48.95 108 ALA A C 1
ATOM 798 O O . ALA A 1 108 ? 34.910 68.423 0.127 1.00 48.18 108 ALA A O 1
ATOM 800 N N . ASP A 1 109 ? 35.672 67.138 -1.550 1.00 47.84 109 ASP A N 1
ATOM 801 C CA . ASP A 1 109 ? 36.423 66.135 -0.789 1.00 47.33 109 ASP A CA 1
ATOM 802 C C . ASP A 1 109 ? 35.538 65.298 0.128 1.00 43.77 109 ASP A C 1
ATOM 803 O O . ASP A 1 109 ? 35.951 64.938 1.237 1.00 41.98 109 ASP A O 1
ATOM 808 N N . VAL A 1 110 ? 34.346 64.955 -0.362 1.00 40.64 110 VAL A N 1
ATOM 809 C CA . VAL A 1 110 ? 33.427 64.118 0.424 1.00 39.13 110 VAL A CA 1
ATOM 810 C C . VAL A 1 110 ? 34.058 62.754 0.760 1.00 37.01 110 VAL A C 1
ATOM 811 O O . VAL A 1 110 ? 33.900 62.326 1.935 1.00 35.91 110 VAL A O 1
ATOM 815 N N . VAL A 1 111 ? 34.767 62.118 -0.165 1.00 34.02 111 VAL A N 1
ATOM 816 C CA . VAL A 1 111 ? 35.414 60.847 0.073 1.00 32.39 111 VAL A CA 1
ATOM 817 C C . VAL A 1 111 ? 36.368 60.808 1.287 1.00 32.60 111 VAL A C 1
ATOM 818 O O . VAL A 1 111 ? 36.605 59.748 1.922 1.00 34.55 111 VAL A O 1
ATOM 822 N N . MET A 1 112 ? 36.934 61.936 1.606 1.00 31.15 112 MET A N 1
ATOM 823 C CA . MET A 1 112 ? 37.921 62.074 2.683 1.00 30.80 112 MET A CA 1
ATOM 824 C C . MET A 1 112 ? 37.158 62.384 3.926 1.00 29.02 112 MET A C 1
ATOM 825 O O . MET A 1 112 ? 37.618 62.000 5.002 1.00 31.42 112 MET A O 1
ATOM 830 N N . LYS A 1 113 ? 36.043 63.067 3.790 1.00 29.11 113 LYS A N 1
ATOM 831 C CA . LYS A 1 113 ? 35.184 63.374 4.959 1.00 28.49 113 LYS A CA 1
ATOM 832 C C . LYS A 1 113 ? 34.684 62.036 5.531 1.00 26.36 113 LYS A C 1
ATOM 833 O O . LYS A 1 113 ? 34.776 61.728 6.707 1.00 26.64 113 LYS A O 1
ATOM 839 N N . VAL A 1 114 ? 34.152 61.226 4.646 1.00 24.94 114 VAL A N 1
ATOM 840 C CA . VAL A 1 114 ? 33.607 59.898 4.940 1.00 25.04 114 VAL A CA 1
ATOM 841 C C . VAL A 1 114 ? 34.687 59.142 5.684 1.00 26.23 114 VAL A C 1
ATOM 842 O O . VAL A 1 114 ? 34.454 58.758 6.830 1.00 30.6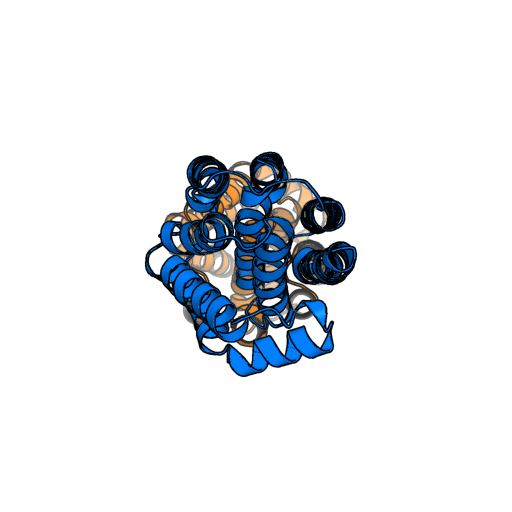4 114 VAL A O 1
ATOM 846 N N . GLU A 1 115 ? 35.772 58.968 4.997 1.00 27.35 115 GLU A N 1
ATOM 847 C CA . GLU A 1 115 ? 36.988 58.284 5.496 1.00 28.03 115 GLU A CA 1
ATOM 848 C C . GLU A 1 115 ? 37.348 58.801 6.874 1.00 26.92 115 GLU A C 1
ATOM 849 O O . GLU A 1 115 ? 37.662 57.959 7.740 1.00 26.25 115 GLU A O 1
ATOM 855 N N . LYS A 1 116 ? 37.272 60.095 7.186 1.00 24.76 116 LYS A N 1
ATOM 856 C CA . LYS A 1 116 ? 37.580 60.564 8.533 1.00 24.27 116 LYS A CA 1
ATOM 857 C C . LYS A 1 116 ? 36.536 60.193 9.539 1.00 26.36 116 LYS A C 1
ATOM 858 O O . LYS A 1 116 ? 36.891 59.939 10.723 1.00 29.52 116 LYS A O 1
ATOM 864 N N . VAL A 1 117 ? 35.255 60.149 9.164 1.00 25.90 117 VAL A N 1
ATOM 865 C CA . VAL A 1 117 ? 34.174 59.761 10.081 1.00 25.43 117 VAL A CA 1
ATOM 866 C C . VAL A 1 117 ? 34.360 58.293 10.493 1.00 24.97 117 VAL A C 1
ATOM 867 O O . VAL A 1 117 ? 34.199 57.860 11.627 1.00 25.30 117 VAL A O 1
ATOM 871 N N . ARG A 1 118 ? 34.661 57.491 9.479 1.00 25.81 118 ARG A N 1
ATOM 872 C CA . ARG A 1 118 ? 34.924 56.048 9.536 1.00 25.37 118 ARG A CA 1
ATOM 873 C C . ARG A 1 118 ? 36.031 55.758 10.519 1.00 27.17 118 ARG A C 1
ATOM 874 O O . ARG A 1 118 ? 35.853 55.055 11.527 1.00 29.49 118 ARG A O 1
ATOM 882 N N . GLU A 1 119 ? 37.158 56.393 10.245 1.00 28.83 119 GLU A N 1
ATOM 883 C CA . GLU A 1 119 ? 38.374 56.250 11.091 1.00 29.91 119 GLU A CA 1
ATOM 884 C C . GLU A 1 119 ? 38.230 56.770 12.501 1.00 27.28 119 GLU A C 1
ATOM 885 O O . GLU A 1 119 ? 38.776 56.108 13.416 1.00 27.55 119 GLU A O 1
ATOM 891 N N . LYS A 1 120 ? 37.533 57.868 12.727 1.00 25.13 120 LYS A N 1
ATOM 892 C CA . LYS A 1 120 ? 37.367 58.372 14.095 1.00 23.24 120 LYS A CA 1
ATOM 893 C C . LYS A 1 120 ? 36.248 57.722 14.881 1.00 25.04 120 LYS A C 1
ATOM 894 O O . LYS A 1 120 ? 36.151 57.908 16.141 1.00 24.66 120 LYS A O 1
ATOM 900 N N . SER A 1 121 ? 35.408 56.974 14.153 1.00 25.64 121 SER A N 1
ATOM 901 C CA . SER A 1 121 ? 34.282 56.190 14.774 1.00 25.37 121 SER A CA 1
ATOM 902 C C . SER A 1 121 ? 34.982 54.930 15.293 1.00 24.19 121 SER A C 1
ATOM 903 O O . SER A 1 121 ? 34.817 54.550 16.441 1.00 24.21 121 SER A O 1
ATOM 906 N N . ILE A 1 122 ? 35.829 54.366 14.416 1.00 24.26 122 ILE A N 1
ATOM 907 C CA . ILE A 1 122 ? 36.640 53.186 14.774 1.00 23.44 122 ILE A CA 1
ATOM 908 C C . ILE A 1 122 ? 37.433 53.486 16.035 1.00 24.83 122 ILE A C 1
ATOM 909 O O . ILE A 1 122 ? 37.514 52.739 16.996 1.00 24.89 122 ILE A O 1
ATOM 914 N N . GLU A 1 123 ? 38.024 54.676 16.106 1.00 28.77 123 GLU A N 1
ATOM 915 C CA . GLU A 1 123 ? 38.816 55.141 17.259 1.00 28.06 123 GLU A CA 1
ATOM 916 C C . GLU A 1 123 ? 37.973 55.275 18.507 1.00 28.15 123 GLU A C 1
ATOM 917 O O . GLU A 1 123 ? 38.359 55.054 19.652 1.00 29.60 123 GLU A O 1
ATOM 923 N N . GLY A 1 124 ? 36.744 55.702 18.347 1.00 29.24 124 GLY A N 1
ATOM 924 C CA . GLY A 1 124 ? 35.710 55.959 19.326 1.00 26.54 124 GLY A CA 1
ATOM 925 C C . GLY A 1 124 ? 35.301 54.658 19.990 1.00 27.09 124 GLY A C 1
ATOM 926 O O . GLY A 1 124 ? 35.161 54.676 21.240 1.00 28.64 124 GLY A O 1
ATOM 927 N N . TYR A 1 125 ? 35.115 53.658 19.148 1.00 25.59 125 TYR A N 1
ATOM 928 C CA . TYR A 1 125 ? 34.743 52.332 19.626 1.00 27.37 125 TYR A CA 1
ATOM 929 C C . TYR A 1 125 ? 35.939 51.707 20.368 1.00 30.67 125 TYR A C 1
ATOM 930 O O . TYR A 1 125 ? 35.796 51.204 21.512 1.00 32.09 125 TYR A O 1
ATOM 939 N N . GLU A 1 126 ? 37.120 51.727 19.744 1.00 29.87 126 GLU A N 1
ATOM 940 C CA . GLU A 1 126 ? 38.342 51.189 20.301 1.00 28.37 126 GLU A CA 1
ATOM 941 C C . GLU A 1 126 ? 38.862 51.864 21.532 1.00 30.32 126 GLU A C 1
ATOM 942 O O . GLU A 1 126 ? 39.312 51.090 22.415 1.00 34.45 126 GLU A O 1
ATOM 948 N N . THR A 1 127 ? 38.872 53.149 21.747 1.00 30.30 127 THR A N 1
ATOM 949 C CA . THR A 1 127 ? 39.426 53.778 22.946 1.00 30.68 127 THR A CA 1
ATOM 950 C C . THR A 1 127 ? 38.402 54.515 23.793 1.00 31.91 127 THR A C 1
ATOM 951 O O . THR A 1 127 ? 38.700 55.151 24.813 1.00 33.43 127 THR A O 1
ATOM 955 N N . GLY A 1 128 ? 37.162 54.477 23.365 1.00 32.23 128 GLY A N 1
ATOM 956 C CA . GLY A 1 128 ? 36.041 55.150 24.028 1.00 30.49 128 GLY A CA 1
ATOM 957 C C . GLY A 1 128 ? 36.214 56.645 23.926 1.00 29.73 128 GLY A C 1
ATOM 958 O O . GLY A 1 128 ? 35.521 57.317 24.709 1.00 31.90 128 GLY A O 1
ATOM 959 N N . ASN A 1 129 ? 37.032 57.185 23.060 1.00 29.63 129 ASN A N 1
ATOM 960 C CA . ASN A 1 129 ? 37.224 58.650 22.952 1.00 29.44 129 ASN A CA 1
ATOM 961 C C . ASN A 1 129 ? 36.532 59.189 21.692 1.00 28.25 129 ASN A C 1
ATOM 962 O O . ASN A 1 129 ? 36.977 58.949 20.567 1.00 26.09 129 ASN A O 1
ATOM 967 N N . TRP A 1 130 ? 35.469 59.936 22.021 1.00 28.87 130 TRP A N 1
ATOM 968 C CA . TRP A 1 130 ? 34.583 60.529 20.992 1.00 29.35 130 TRP A CA 1
ATOM 969 C C . TRP A 1 130 ? 35.014 61.912 20.554 1.00 29.77 130 TRP A C 1
ATOM 970 O O . TRP A 1 130 ? 34.450 62.387 19.550 1.00 31.42 130 TRP A O 1
ATOM 981 N N . GLY A 1 131 ? 35.993 62.511 21.219 1.00 29.16 131 GLY A N 1
ATOM 982 C CA . GLY A 1 131 ? 36.591 63.808 20.871 1.00 24.60 131 GLY A CA 1
ATOM 983 C C . GLY A 1 131 ? 36.956 63.940 19.406 1.00 23.77 131 GLY A C 1
ATOM 984 O O . GLY A 1 131 ? 36.392 64.783 18.652 1.00 26.39 131 GLY A O 1
ATOM 985 N N . PRO A 1 132 ? 37.904 63.142 18.933 1.00 22.38 132 PRO A N 1
ATOM 986 C CA . PRO A 1 132 ? 38.300 63.195 17.535 1.00 22.64 132 PRO A CA 1
ATOM 987 C C . PRO A 1 132 ? 37.157 63.154 16.541 1.00 25.25 132 PRO A C 1
ATOM 988 O O . PRO A 1 132 ? 37.329 63.755 15.467 1.00 27.57 132 PRO A O 1
ATOM 992 N N . LEU A 1 133 ? 36.048 62.451 16.696 1.00 27.32 133 LEU A N 1
ATOM 993 C CA . LEU A 1 133 ? 34.921 62.396 15.758 1.00 26.58 133 LEU A CA 1
ATOM 994 C C . LEU A 1 133 ? 34.211 63.779 15.733 1.00 26.38 133 LEU A C 1
ATOM 995 O O . LEU A 1 133 ? 33.924 64.344 14.680 1.00 26.13 133 LEU A O 1
ATOM 1000 N N . MET A 1 134 ? 33.912 64.269 16.926 1.00 24.90 134 MET A N 1
ATOM 1001 C CA . MET A 1 134 ? 33.232 65.519 17.173 1.00 26.62 134 MET A CA 1
ATOM 1002 C C . MET A 1 134 ? 34.050 66.681 16.595 1.00 29.41 134 MET A C 1
ATOM 1003 O O . MET A 1 134 ? 33.520 67.471 15.799 1.00 28.62 134 MET A O 1
ATOM 1008 N N . LEU A 1 135 ? 35.315 66.804 16.978 1.00 31.06 135 LEU A N 1
ATOM 1009 C CA . LEU A 1 135 ? 36.274 67.779 16.495 1.00 29.80 135 LEU A CA 1
ATOM 1010 C C . LEU A 1 135 ? 36.355 67.608 14.985 1.00 29.17 135 LEU A C 1
ATOM 1011 O O . LEU A 1 135 ? 36.532 68.639 14.303 1.00 33.80 135 LEU A O 1
ATOM 1016 N N . GLU A 1 136 ? 36.215 66.457 14.404 1.00 27.40 136 GLU A N 1
ATOM 1017 C CA . GLU A 1 136 ? 36.290 66.393 12.931 1.00 28.31 136 GLU A CA 1
ATOM 1018 C C . GLU A 1 136 ? 35.197 67.210 12.260 1.00 30.82 136 GLU A C 1
ATOM 1019 O O . GLU A 1 136 ? 35.437 68.033 11.339 1.00 31.04 136 GLU A O 1
ATOM 1025 N N . VAL A 1 137 ? 33.933 67.071 12.670 1.00 32.17 137 VAL A N 1
ATOM 1026 C CA . VAL A 1 137 ? 32.798 67.788 12.114 1.00 31.80 137 VAL A CA 1
ATOM 1027 C C . VAL A 1 137 ? 32.950 69.337 12.339 1.00 30.71 137 VAL A C 1
ATOM 1028 O O . VAL A 1 137 ? 32.689 70.118 11.423 1.00 30.30 137 VAL A O 1
ATOM 1032 N N . GLU A 1 138 ? 33.185 69.671 13.595 1.00 27.77 138 GLU A N 1
ATOM 1033 C CA . GLU A 1 138 ? 33.242 71.066 13.936 1.00 28.83 138 GLU A CA 1
ATOM 1034 C C . GLU A 1 138 ? 34.316 71.750 13.111 1.00 30.71 138 GLU A C 1
ATOM 1035 O O . GLU A 1 138 ? 34.166 72.939 12.794 1.00 31.86 138 GLU A O 1
ATOM 1041 N N . SER A 1 139 ? 35.372 71.041 12.795 1.00 30.92 139 SER A N 1
ATOM 1042 C CA . SER A 1 139 ? 36.518 71.607 12.066 1.00 31.60 139 SER A CA 1
ATOM 1043 C C . SER A 1 139 ? 36.146 71.888 10.628 1.00 32.30 139 SER A C 1
ATOM 1044 O O . SER A 1 139 ? 36.699 72.825 9.985 1.00 34.20 139 SER A O 1
ATOM 1047 N N . TRP A 1 140 ? 35.193 71.169 10.086 1.00 32.52 140 TRP A N 1
ATOM 1048 C CA . TRP A 1 140 ? 34.743 71.440 8.699 1.00 33.72 140 TRP A CA 1
ATOM 1049 C C . TRP A 1 140 ? 34.005 72.792 8.734 1.00 35.48 140 TRP A C 1
ATOM 1050 O O . TRP A 1 140 ? 34.034 73.534 7.756 1.00 38.28 140 TRP A O 1
ATOM 1061 N N . VAL A 1 141 ? 33.322 73.110 9.816 1.00 35.09 141 VAL A N 1
ATOM 1062 C CA . VAL A 1 141 ? 32.550 74.334 10.000 1.00 33.16 141 VAL A CA 1
ATOM 1063 C C . VAL A 1 141 ? 33.550 75.444 10.342 1.00 32.92 141 VAL A C 1
ATOM 1064 O O . VAL A 1 141 ? 33.264 76.536 9.851 1.00 35.62 141 VAL A O 1
ATOM 1068 N N . LEU A 1 142 ? 34.571 75.186 11.112 1.00 30.57 142 LEU A N 1
ATOM 1069 C CA . LEU A 1 142 ? 35.604 76.142 11.467 1.00 30.07 142 LEU A CA 1
ATOM 1070 C C . LEU A 1 142 ? 36.315 76.522 10.159 1.00 29.90 142 LEU A C 1
ATOM 1071 O O . LEU A 1 142 ? 36.701 77.669 10.036 1.00 32.31 142 LEU A O 1
ATOM 1076 N N . SER A 1 143 ? 36.500 75.646 9.232 1.00 30.94 143 SER A N 1
ATOM 1077 C CA . SER A 1 143 ? 37.119 75.831 7.941 1.00 30.95 143 SER A CA 1
ATOM 1078 C C . SER A 1 143 ? 36.268 76.401 6.814 1.00 33.40 143 SER A C 1
ATOM 1079 O O . SER A 1 143 ? 36.825 76.465 5.673 1.00 34.96 143 SER A O 1
ATOM 1082 N N . GLY A 1 144 ? 35.012 76.745 7.043 1.00 33.96 144 GLY A N 1
ATOM 1083 C CA . GLY A 1 144 ? 34.189 77.277 5.970 1.00 34.51 144 GLY A CA 1
ATOM 1084 C C . GLY A 1 144 ? 33.078 76.490 5.325 1.00 34.45 144 GLY A C 1
ATOM 1085 O O . GLY A 1 144 ? 32.354 77.028 4.438 1.00 33.85 144 GLY A O 1
ATOM 1086 N N . ILE A 1 145 ? 32.923 75.236 5.709 1.00 34.18 145 ILE A N 1
ATOM 1087 C CA . ILE A 1 145 ? 31.800 74.405 5.164 1.00 33.37 145 ILE A CA 1
ATOM 1088 C C . ILE A 1 145 ? 30.585 74.893 5.966 1.00 30.48 145 ILE A C 1
ATOM 1089 O O . ILE A 1 145 ? 30.689 75.185 7.165 1.00 29.61 145 ILE A O 1
ATOM 1094 N N . ALA A 1 146 ? 29.480 75.090 5.297 1.00 30.09 146 ALA A N 1
ATOM 1095 C CA . ALA A 1 146 ? 28.229 75.575 5.940 1.00 27.07 146 ALA A CA 1
ATOM 1096 C C . ALA A 1 146 ? 27.812 74.595 7.025 1.00 24.94 146 ALA A C 1
ATOM 1097 O O . ALA A 1 146 ? 27.876 73.393 6.757 1.00 25.69 146 ALA A O 1
ATOM 1099 N N . SER A 1 147 ? 27.403 74.968 8.177 1.00 23.27 147 SER A N 1
ATOM 1100 C CA . SER A 1 147 ? 26.968 74.144 9.279 1.00 26.66 147 SER A CA 1
ATOM 1101 C C . SER A 1 147 ? 25.999 73.175 8.627 1.00 30.54 147 SER A C 1
ATOM 1102 O O . SER A 1 147 ? 26.109 71.972 8.820 1.00 35.73 147 SER A O 1
ATOM 1105 N N . SER A 1 148 ? 25.086 73.645 7.837 1.00 31.76 148 SER A N 1
ATOM 1106 C CA . SER A 1 148 ? 24.102 72.852 7.119 1.00 33.15 148 SER A CA 1
ATOM 1107 C C . SER A 1 148 ? 24.708 71.644 6.425 1.00 31.83 148 SER A C 1
ATOM 1108 O O . SER A 1 148 ? 24.144 70.570 6.556 1.00 32.27 148 SER A O 1
ATOM 1111 N N . VAL A 1 149 ? 25.736 71.891 5.653 1.00 31.94 149 VAL A N 1
ATOM 1112 C CA . VAL A 1 149 ? 26.404 70.809 4.899 1.00 31.49 149 VAL A CA 1
ATOM 1113 C C . VAL A 1 149 ? 27.191 69.881 5.813 1.00 30.85 149 VAL A C 1
ATOM 1114 O O . VAL A 1 149 ? 27.247 68.663 5.587 1.00 34.00 149 VAL A O 1
ATOM 1118 N N . ALA A 1 150 ? 27.843 70.356 6.845 1.00 28.86 150 ALA A N 1
ATOM 1119 C CA . ALA A 1 150 ? 28.652 69.592 7.804 1.00 27.02 150 ALA A CA 1
ATOM 1120 C C . ALA A 1 150 ? 27.658 68.622 8.425 1.00 27.46 150 ALA A C 1
ATOM 1121 O O . ALA A 1 150 ? 27.803 67.403 8.266 1.00 29.60 150 ALA A O 1
ATOM 1123 N N . LEU A 1 151 ? 26.627 69.123 9.057 1.00 28.41 151 LEU A N 1
ATOM 1124 C CA . LEU A 1 151 ? 25.558 68.324 9.653 1.00 29.58 151 LEU A CA 1
ATOM 1125 C C . LEU A 1 151 ? 25.041 67.270 8.666 1.00 28.21 151 LEU A C 1
ATOM 1126 O O . LEU A 1 151 ? 24.878 66.049 8.770 1.00 28.36 151 LEU A O 1
ATOM 1131 N N . GLY A 1 152 ? 24.751 67.784 7.506 1.00 27.51 152 GLY A N 1
ATOM 1132 C CA . GLY A 1 152 ? 24.261 67.078 6.334 1.00 24.08 152 GLY A CA 1
ATOM 1133 C C . GLY A 1 152 ? 25.095 65.840 6.189 1.00 24.67 152 GLY A C 1
ATOM 1134 O O . GLY A 1 152 ? 24.637 64.730 6.434 1.00 27.60 152 GLY A O 1
ATOM 1135 N N . ILE A 1 153 ? 26.317 66.015 5.748 1.00 25.41 153 ILE A N 1
ATOM 1136 C CA . ILE A 1 153 ? 27.296 64.953 5.471 1.00 25.01 153 ILE A CA 1
ATOM 1137 C C . ILE A 1 153 ? 27.610 64.007 6.626 1.00 21.52 153 ILE A C 1
ATOM 1138 O O . ILE A 1 153 ? 27.668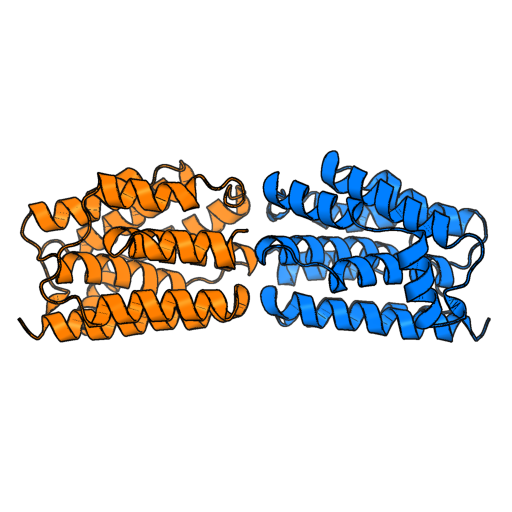 62.773 6.445 1.00 20.40 153 ILE A O 1
ATOM 1143 N N . PHE A 1 154 ? 27.800 64.625 7.755 1.00 19.35 154 PHE A N 1
ATOM 1144 C CA . PHE A 1 154 ? 28.149 63.884 8.963 1.00 19.35 154 PHE A CA 1
ATOM 1145 C C . PHE A 1 154 ? 27.093 62.809 9.081 1.00 22.00 154 PHE A C 1
ATOM 1146 O O . PHE A 1 154 ? 27.325 61.609 9.108 1.00 24.06 154 PHE A O 1
ATOM 1154 N N . SER A 1 155 ? 25.880 63.320 9.171 1.00 23.70 155 SER A N 1
ATOM 1155 C CA . SER A 1 155 ? 24.579 62.646 9.374 1.00 23.10 155 SER A CA 1
ATOM 1156 C C . SER A 1 155 ? 24.260 61.587 8.338 1.00 21.53 155 SER A C 1
ATOM 1157 O O . SER A 1 155 ? 23.905 60.508 8.809 1.00 21.99 155 SER A O 1
ATOM 1160 N N . ALA A 1 156 ? 24.369 61.868 7.058 1.00 19.28 156 ALA A N 1
ATOM 1161 C CA . ALA A 1 156 ? 24.120 60.913 6.027 1.00 21.44 156 ALA A CA 1
ATOM 1162 C C . ALA A 1 156 ? 25.075 59.726 6.184 1.00 24.42 156 ALA A C 1
ATOM 1163 O O . ALA A 1 156 ? 24.624 58.572 5.939 1.00 28.44 156 ALA A O 1
ATOM 1165 N N . THR A 1 157 ? 26.329 60.028 6.530 1.00 24.34 157 THR A N 1
ATOM 1166 C CA . THR A 1 157 ? 27.389 59.049 6.679 1.00 22.51 157 THR A CA 1
ATOM 1167 C C . THR A 1 157 ? 27.041 58.014 7.731 1.00 21.15 157 THR A C 1
ATOM 1168 O O . THR A 1 157 ? 27.222 56.840 7.496 1.00 21.71 157 THR A O 1
ATOM 1172 N N . LEU A 1 158 ? 26.639 58.470 8.868 1.00 22.17 158 LEU A N 1
ATOM 1173 C CA . LEU A 1 158 ? 26.249 57.686 10.035 1.00 23.24 158 LEU A CA 1
ATOM 1174 C C . LEU A 1 158 ? 24.885 57.012 9.799 1.00 22.21 158 LEU A C 1
ATOM 1175 O O . LEU A 1 158 ? 24.626 55.971 10.363 1.00 23.58 158 LEU A O 1
ATOM 1180 N N . GLY A 1 159 ? 24.061 57.623 8.993 1.00 20.70 159 GLY A N 1
ATOM 1181 C CA . GLY A 1 159 ? 22.745 57.126 8.676 1.00 20.10 159 GLY A CA 1
ATOM 1182 C C . GLY A 1 159 ? 22.973 55.986 7.714 1.00 22.57 159 GLY A C 1
ATOM 1183 O O . GLY A 1 159 ? 22.238 55.002 7.945 1.00 24.72 159 GLY A O 1
ATOM 1184 N N . ALA A 1 160 ? 23.878 56.103 6.756 1.00 21.88 160 ALA A N 1
ATOM 1185 C CA . ALA A 1 160 ? 24.171 55.005 5.802 1.00 22.19 160 ALA A CA 1
ATOM 1186 C C . ALA A 1 160 ? 24.855 53.770 6.397 1.00 23.31 160 ALA A C 1
ATOM 1187 O O . ALA A 1 160 ? 24.713 52.576 6.027 1.00 23.36 160 ALA A O 1
ATOM 1189 N N . TYR A 1 161 ? 25.708 53.961 7.395 1.00 22.54 161 TYR A N 1
ATOM 1190 C CA . TYR A 1 161 ? 26.435 52.954 8.158 1.00 21.49 161 TYR A CA 1
ATOM 1191 C C . TYR A 1 161 ? 25.397 52.128 8.922 1.00 21.45 161 TYR A C 1
ATOM 1192 O O . TYR A 1 161 ? 25.431 50.902 8.857 1.00 24.31 161 TYR A O 1
ATOM 1201 N N . ALA A 1 162 ? 24.482 52.712 9.633 1.00 22.29 162 ALA A N 1
ATOM 1202 C CA . ALA A 1 162 ? 23.370 52.179 10.412 1.00 22.53 162 ALA A CA 1
ATOM 1203 C C . ALA A 1 162 ? 22.332 51.393 9.623 1.00 23.99 162 ALA A C 1
ATOM 1204 O O . ALA A 1 162 ? 21.816 50.352 10.061 1.00 27.08 162 ALA A O 1
ATOM 1206 N N . LEU A 1 163 ? 22.036 51.850 8.428 1.00 25.35 163 LEU A N 1
ATOM 1207 C CA . LEU A 1 163 ? 21.137 51.225 7.475 1.00 24.93 163 LEU A CA 1
ATOM 1208 C C . LEU A 1 163 ? 21.796 49.940 6.955 1.00 27.46 163 LEU A C 1
ATOM 1209 O O . LEU A 1 163 ? 21.071 48.948 6.793 1.00 28.19 163 LEU A O 1
ATOM 1214 N N . SER A 1 164 ? 23.102 49.985 6.714 1.00 27.83 164 SER A N 1
ATOM 1215 C CA . SER A 1 164 ? 23.802 48.789 6.193 1.00 26.70 164 SER A CA 1
ATOM 1216 C C . SER A 1 164 ? 24.152 47.822 7.304 1.00 25.86 164 SER A C 1
ATOM 1217 O O . SER A 1 164 ? 24.537 46.662 7.031 1.00 28.56 164 SER A O 1
ATOM 1220 N N . LEU A 1 165 ? 24.015 48.151 8.556 1.00 27.04 165 LEU A N 1
ATOM 1221 C CA . LEU A 1 165 ? 24.349 47.243 9.661 1.00 29.14 165 LEU A CA 1
ATOM 1222 C C . LEU A 1 165 ? 23.574 45.916 9.544 1.00 32.29 165 LEU A C 1
ATOM 1223 O O . LEU A 1 165 ? 22.357 45.786 9.373 1.00 32.54 165 LEU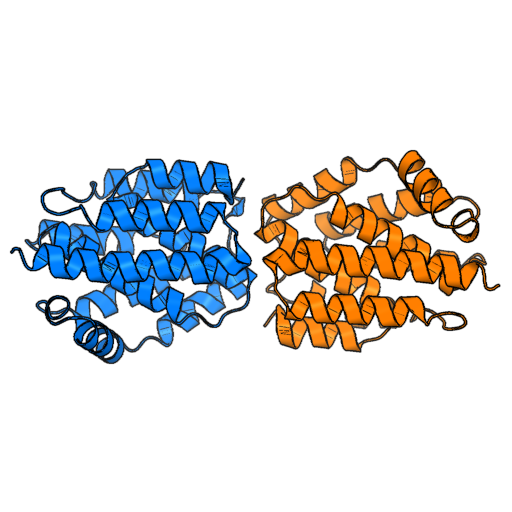 A O 1
ATOM 1228 N N . GLY A 1 166 ? 24.389 44.902 9.715 1.00 33.73 166 GLY A N 1
ATOM 1229 C CA . GLY A 1 166 ? 23.975 43.511 9.705 1.00 34.03 166 GLY A CA 1
ATOM 1230 C C . GLY A 1 166 ? 24.597 42.895 10.964 1.00 35.45 166 GLY A C 1
ATOM 1231 O O . GLY A 1 166 ? 25.221 41.835 10.759 1.00 41.32 166 GLY A O 1
ATOM 1232 N N . VAL A 1 167 ? 24.519 43.467 12.137 1.00 33.23 167 VAL A N 1
ATOM 1233 C CA . VAL A 1 167 ? 25.128 42.841 13.304 1.00 30.42 167 VAL A CA 1
ATOM 1234 C C . VAL A 1 167 ? 23.934 42.386 14.155 1.00 30.58 167 VAL A C 1
ATOM 1235 O O . VAL A 1 167 ? 22.800 42.752 13.909 1.00 29.62 167 VAL A O 1
ATOM 1239 N N . PRO A 1 168 ? 24.285 41.600 15.147 1.00 31.91 168 PRO A N 1
ATOM 1240 C CA . PRO A 1 168 ? 23.304 41.036 16.073 1.00 32.08 168 PRO A CA 1
ATOM 1241 C C . PRO A 1 168 ? 22.387 42.141 16.552 1.00 31.77 168 PRO A C 1
ATOM 1242 O O . PRO A 1 168 ? 22.821 43.292 16.499 1.00 32.66 168 PRO A O 1
ATOM 1246 N N . ALA A 1 169 ? 21.242 41.829 17.093 1.00 32.71 169 ALA A N 1
ATOM 1247 C CA . ALA A 1 169 ? 20.249 42.770 17.594 1.00 34.28 169 ALA A CA 1
ATOM 1248 C C . ALA A 1 169 ? 20.674 43.618 18.774 1.00 34.05 169 ALA A C 1
ATOM 1249 O O . ALA A 1 169 ? 20.252 44.792 18.737 1.00 38.10 169 ALA A O 1
ATOM 1251 N N . ILE A 1 170 ? 21.352 43.129 19.768 1.00 32.76 170 ILE A N 1
ATOM 1252 C CA . ILE A 1 170 ? 21.765 43.978 20.879 1.00 30.45 170 ILE A CA 1
ATOM 1253 C C . ILE A 1 170 ? 22.749 45.029 20.366 1.00 30.29 170 ILE A C 1
ATOM 1254 O O . ILE A 1 170 ? 22.722 46.175 20.825 1.00 30.57 170 ILE A O 1
ATOM 1259 N N . ALA A 1 171 ? 23.595 44.609 19.425 1.00 29.48 171 ALA A N 1
ATOM 1260 C CA . ALA A 1 171 ? 24.617 45.400 18.771 1.00 27.01 171 ALA A CA 1
ATOM 1261 C C . ALA A 1 171 ? 23.925 46.456 17.937 1.00 26.68 171 ALA A C 1
ATOM 1262 O O . ALA A 1 171 ? 24.463 47.550 18.093 1.00 30.18 171 ALA A O 1
ATOM 1264 N N . VAL A 1 172 ? 22.923 46.231 17.156 1.00 26.78 172 VAL A N 1
ATOM 1265 C CA . VAL A 1 172 ? 22.221 47.285 16.408 1.00 26.11 172 VAL A CA 1
ATOM 1266 C C . VAL A 1 172 ? 21.563 48.314 17.325 1.00 24.54 172 VAL A C 1
ATOM 1267 O O . VAL A 1 172 ? 21.427 49.490 16.958 1.00 25.51 172 VAL A O 1
ATOM 1271 N N . GLY A 1 173 ? 21.185 47.900 18.499 1.00 23.07 173 GLY A N 1
ATOM 1272 C CA . GLY A 1 173 ? 20.527 48.649 19.553 1.00 21.91 173 GLY A CA 1
ATOM 1273 C C . GLY A 1 173 ? 21.433 49.686 20.134 1.00 23.75 173 GLY A C 1
ATOM 1274 O O . GLY A 1 173 ? 21.043 50.871 20.294 1.00 26.01 173 GLY A O 1
ATOM 1275 N N . ILE A 1 174 ? 22.624 49.198 20.475 1.00 24.05 174 ILE A N 1
ATOM 1276 C CA . ILE A 1 174 ? 23.699 50.052 21.027 1.00 22.38 174 ILE A CA 1
ATOM 1277 C C . ILE A 1 174 ? 24.243 51.005 19.953 1.00 20.68 174 ILE A C 1
ATOM 1278 O O . ILE A 1 174 ? 24.374 52.193 20.242 1.00 20.10 174 ILE A O 1
ATOM 1283 N N . ALA A 1 175 ? 24.477 50.580 18.729 1.00 18.19 175 ALA A N 1
ATOM 1284 C CA . ALA A 1 175 ? 24.890 51.461 17.669 1.00 20.29 175 ALA A CA 1
ATOM 1285 C C . ALA A 1 175 ? 23.841 52.576 17.541 1.00 22.50 175 ALA A C 1
ATOM 1286 O O . ALA A 1 175 ? 24.102 53.793 17.571 1.00 22.60 175 ALA A O 1
ATOM 1288 N N . GLY A 1 176 ? 22.591 52.178 17.286 1.00 24.62 176 GLY A N 1
ATOM 1289 C CA . GLY A 1 176 ? 21.446 53.103 17.095 1.00 21.86 176 GLY A CA 1
ATOM 1290 C C . GLY A 1 176 ? 21.406 54.168 18.166 1.00 22.25 176 GLY A C 1
ATOM 1291 O O . GLY A 1 176 ? 21.088 55.332 17.882 1.00 23.58 176 GLY A O 1
ATOM 1292 N N . ILE A 1 177 ? 21.689 53.836 19.412 1.00 23.23 177 ILE A N 1
ATOM 1293 C CA . ILE A 1 177 ? 21.681 54.745 20.548 1.00 24.82 177 ILE A CA 1
ATOM 1294 C C . ILE A 1 177 ? 22.814 55.780 20.463 1.00 26.80 177 ILE A C 1
ATOM 1295 O O . ILE A 1 177 ? 22.531 56.972 20.724 1.00 28.65 177 ILE A O 1
ATOM 1300 N N . LEU A 1 178 ? 24.042 55.393 20.164 1.00 25.34 178 LEU A N 1
ATOM 1301 C CA . LEU A 1 178 ? 25.201 56.257 20.024 1.00 24.06 178 LEU A CA 1
ATOM 1302 C C . LEU A 1 178 ? 25.074 57.093 18.750 1.00 21.98 178 LEU A C 1
ATOM 1303 O O . LEU A 1 178 ? 25.612 58.184 18.865 1.00 24.46 178 LEU A O 1
ATOM 1308 N N . LEU A 1 179 ? 24.522 56.608 17.678 1.00 19.73 179 LEU A N 1
ATOM 1309 C CA . LEU A 1 179 ? 24.351 57.324 16.437 1.00 20.26 179 LEU A CA 1
ATOM 1310 C C . LEU A 1 179 ? 23.324 58.425 16.668 1.00 23.52 179 LEU A C 1
ATOM 1311 O O . LEU A 1 179 ? 23.555 59.537 16.159 1.00 27.98 179 LEU A O 1
ATOM 1316 N N . ALA A 1 180 ? 22.266 58.184 17.388 1.00 23.58 180 ALA A N 1
ATOM 1317 C CA . ALA A 1 180 ? 21.322 59.262 17.692 1.00 23.63 180 ALA A CA 1
ATOM 1318 C C . ALA A 1 180 ? 21.992 60.303 18.594 1.00 24.01 180 ALA A C 1
ATOM 1319 O O . ALA A 1 180 ? 21.715 61.522 18.495 1.00 23.43 180 ALA A O 1
ATOM 1321 N N . ALA A 1 181 ? 22.829 59.903 19.534 1.00 23.78 181 ALA A N 1
ATOM 1322 C CA . ALA A 1 181 ? 23.541 60.749 20.490 1.00 22.70 181 ALA A CA 1
ATOM 1323 C C . ALA A 1 181 ? 24.555 61.613 19.779 1.00 25.01 181 ALA A C 1
ATOM 1324 O O . ALA A 1 181 ? 24.548 62.826 20.007 1.00 28.06 181 ALA A O 1
ATOM 1326 N N . VAL A 1 182 ? 25.381 61.135 18.900 1.00 27.16 182 VAL A N 1
ATOM 1327 C CA . VAL A 1 182 ? 26.422 61.863 18.112 1.00 27.50 182 VAL A CA 1
ATOM 1328 C C . VAL A 1 182 ? 25.755 62.988 17.322 1.00 28.77 182 VAL A C 1
ATOM 1329 O O . VAL A 1 182 ? 26.132 64.147 17.495 1.00 27.00 182 VAL A O 1
ATOM 1333 N N . VAL A 1 183 ? 24.741 62.636 16.530 1.00 29.09 183 VAL A N 1
ATOM 1334 C CA . VAL A 1 183 ? 23.973 63.585 15.699 1.00 27.95 183 VAL A CA 1
ATOM 1335 C C . VAL A 1 183 ? 23.251 64.573 16.594 1.00 30.42 183 VAL A C 1
ATOM 1336 O O . VAL A 1 183 ? 23.402 65.820 16.571 1.00 32.97 183 VAL A O 1
ATOM 1340 N N . GLY A 1 184 ? 22.440 64.084 17.502 1.00 30.99 184 GLY A N 1
ATOM 1341 C CA . GLY A 1 184 ? 21.652 64.875 18.448 1.00 28.26 184 GLY A CA 1
ATOM 1342 C C . GLY A 1 184 ? 22.481 65.913 19.137 1.00 27.69 184 GLY A C 1
ATOM 1343 O O . GLY A 1 184 ? 21.952 66.996 19.423 1.00 30.58 184 GLY A O 1
ATOM 1344 N N . ALA A 1 185 ? 23.713 65.668 19.437 1.00 26.84 185 ALA A N 1
ATOM 1345 C CA . ALA A 1 185 ? 24.660 66.562 20.103 1.00 25.68 185 ALA A CA 1
ATOM 1346 C C . ALA A 1 185 ? 24.917 67.862 19.343 1.00 25.83 185 ALA A C 1
ATOM 1347 O O . ALA A 1 185 ? 25.105 68.940 19.955 1.00 24.43 185 ALA A O 1
ATOM 1349 N N . LEU A 1 186 ? 24.927 67.789 18.016 1.00 26.06 186 LEU A N 1
ATOM 1350 C CA . LEU A 1 186 ? 25.190 68.972 17.196 1.00 27.70 186 LEU A CA 1
ATOM 1351 C C . LEU A 1 186 ? 24.039 69.951 17.098 1.00 31.67 186 LEU A C 1
ATOM 1352 O O . LEU A 1 186 ? 24.230 71.126 16.741 1.00 32.57 186 LEU A O 1
ATOM 1357 N N . ILE A 1 187 ? 22.855 69.441 17.377 1.00 33.54 187 ILE A N 1
ATOM 1358 C CA . ILE A 1 187 ? 21.545 70.072 17.312 1.00 34.01 187 ILE A CA 1
ATOM 1359 C C . ILE A 1 187 ? 20.850 70.631 18.550 1.00 35.65 187 ILE A C 1
ATOM 1360 O O . ILE A 1 187 ? 20.449 71.816 18.608 1.00 37.08 187 ILE A O 1
ATOM 1365 N N . ASP A 1 188 ? 20.640 69.824 19.582 1.00 35.86 188 ASP A N 1
ATOM 1366 C CA . ASP A 1 188 ? 19.994 70.209 20.827 1.00 33.13 188 ASP A CA 1
ATOM 1367 C C . ASP A 1 188 ? 20.343 69.161 21.872 1.00 31.89 188 ASP A C 1
ATOM 1368 O O . ASP A 1 188 ? 20.401 67.979 21.566 1.00 29.74 188 ASP A O 1
ATOM 1373 N N . ASP A 1 189 ? 20.538 69.625 23.081 1.00 32.75 189 ASP A N 1
ATOM 1374 C CA . ASP A 1 189 ? 20.876 68.735 24.190 1.00 35.25 189 ASP A CA 1
ATOM 1375 C C . ASP A 1 189 ? 19.661 67.908 24.623 1.00 36.35 189 ASP A C 1
ATOM 1376 O O . ASP A 1 189 ? 19.744 67.002 25.467 1.00 37.49 189 ASP A O 1
ATOM 1381 N N . LYS A 1 190 ? 18.542 68.252 24.061 1.00 36.84 190 LYS A N 1
ATOM 1382 C CA . LYS A 1 190 ? 17.214 67.673 24.300 1.00 36.90 190 LYS A CA 1
ATOM 1383 C C . LYS A 1 190 ? 17.287 66.170 24.031 1.00 35.36 190 LYS A C 1
ATOM 1384 O O . LYS A 1 190 ? 16.845 65.325 24.818 1.00 36.70 190 LYS A O 1
ATOM 1390 N N . PHE A 1 191 ? 17.877 65.883 22.905 1.00 32.41 191 PHE A N 1
ATOM 1391 C CA . PHE A 1 191 ? 18.079 64.544 22.366 1.00 32.09 191 PHE A CA 1
ATOM 1392 C C . PHE A 1 191 ? 18.784 63.670 23.383 1.00 32.63 191 PHE A C 1
ATOM 1393 O O . PHE A 1 191 ? 18.260 62.540 23.520 1.00 33.37 191 PHE A O 1
ATOM 1401 N N . ALA A 1 192 ? 19.818 64.147 24.056 1.00 31.57 192 ALA A N 1
ATOM 1402 C CA . ALA A 1 192 ? 20.575 63.401 25.061 1.00 30.44 192 ALA A CA 1
ATOM 1403 C C . ALA A 1 192 ? 19.702 62.982 26.230 1.00 33.07 192 ALA A C 1
ATOM 1404 O O . ALA A 1 192 ? 19.713 61.850 26.727 1.00 33.71 192 ALA A O 1
ATOM 1406 N N . ASP A 1 193 ? 18.914 63.911 26.718 1.00 34.62 193 ASP A N 1
ATOM 1407 C CA . ASP A 1 193 ? 17.956 63.722 27.803 1.00 36.28 193 ASP A CA 1
ATOM 1408 C C . ASP A 1 193 ? 16.857 62.730 27.427 1.00 36.32 193 ASP A C 1
ATOM 1409 O O . ASP A 1 193 ? 16.540 61.886 28.284 1.00 37.15 193 ASP A O 1
ATOM 1414 N N . ALA A 1 194 ? 16.294 62.817 26.251 1.00 34.76 194 ALA A N 1
ATOM 1415 C CA . ALA A 1 194 ? 15.273 61.917 25.701 1.00 33.37 194 ALA A CA 1
ATOM 1416 C C . ALA A 1 194 ? 15.839 60.501 25.519 1.00 33.80 194 ALA A C 1
ATOM 1417 O O . ALA A 1 194 ? 15.193 59.553 26.016 1.00 35.52 194 ALA A O 1
ATOM 1419 N N . LEU A 1 195 ? 16.986 60.264 24.915 1.00 32.73 195 LEU A N 1
ATOM 1420 C CA . LEU A 1 195 ? 17.569 58.929 24.823 1.00 31.23 195 LEU A CA 1
ATOM 1421 C C . LEU A 1 195 ? 17.771 58.402 26.224 1.00 30.84 195 LEU A C 1
ATOM 1422 O O . LEU A 1 195 ? 17.485 57.255 26.524 1.00 33.76 195 LEU A O 1
ATOM 1427 N N . ASN A 1 196 ? 18.256 59.202 27.114 1.00 32.64 196 ASN A N 1
ATOM 1428 C CA . ASN A 1 196 ? 18.553 58.837 28.504 1.00 32.96 196 ASN A CA 1
ATOM 1429 C C . ASN A 1 196 ? 17.358 58.457 29.342 1.00 35.09 196 ASN A C 1
ATOM 1430 O O . ASN A 1 196 ? 17.271 57.424 30.008 1.00 34.77 196 ASN A O 1
ATOM 1435 N N . ASN A 1 197 ? 16.427 59.386 29.306 1.00 37.00 197 ASN A N 1
ATOM 1436 C CA . ASN A 1 197 ? 15.175 59.232 30.045 1.00 37.65 197 ASN A CA 1
ATOM 1437 C C . ASN A 1 197 ? 14.328 58.198 29.327 1.00 39.12 197 ASN A C 1
ATOM 1438 O O . ASN A 1 197 ? 13.926 57.182 29.946 1.00 41.83 197 ASN A O 1
ATOM 1443 N N . GLU A 1 198 ? 14.045 58.356 28.052 1.00 37.93 198 GLU A N 1
ATOM 1444 C CA . GLU A 1 198 ? 13.162 57.367 27.430 1.00 35.08 198 GLU A CA 1
ATOM 1445 C C . GLU A 1 198 ? 13.717 56.035 27.048 1.00 34.79 198 GLU A C 1
ATOM 1446 O O . GLU A 1 198 ? 12.898 55.104 26.772 1.00 36.33 198 GLU A O 1
ATOM 1452 N N . ILE A 1 199 ? 15.017 55.831 27.027 1.00 33.08 199 ILE A N 1
ATOM 1453 C CA . ILE A 1 199 ? 15.456 54.546 26.450 1.00 31.46 199 ILE A CA 1
ATOM 1454 C C . ILE A 1 199 ? 16.459 53.779 27.268 1.00 33.05 199 ILE A C 1
ATOM 1455 O O . ILE A 1 199 ? 16.252 52.631 27.669 1.00 32.69 199 ILE A O 1
ATOM 1460 N N . ILE A 1 200 ? 17.557 54.416 27.555 1.00 34.95 200 ILE A N 1
ATOM 1461 C CA . ILE A 1 200 ? 18.658 53.858 28.314 1.00 37.46 200 ILE A CA 1
ATOM 1462 C C . ILE A 1 200 ? 18.131 53.562 29.709 1.00 41.38 200 ILE A C 1
ATOM 1463 O O . ILE A 1 200 ? 18.525 52.543 30.271 1.00 43.11 200 ILE A O 1
ATOM 1468 N N . ARG A 1 201 ? 17.284 54.409 30.230 1.00 46.27 201 ARG A N 1
ATOM 1469 C CA . ARG A 1 201 ? 16.785 54.185 31.611 1.00 51.05 201 ARG A CA 1
ATOM 1470 C C . ARG A 1 201 ? 15.330 54.602 31.747 1.00 53.05 201 ARG A C 1
ATOM 1471 O O . ARG A 1 201 ? 15.160 55.542 32.586 1.00 54.09 201 ARG A O 1
ATOM 1479 N N . ALA B 1 5 ? -1.750 12.357 35.883 1.00 66.03 5 ALA B N 1
ATOM 1480 C CA . ALA B 1 5 ? -0.995 11.622 34.841 1.00 66.90 5 ALA B CA 1
ATOM 1481 C C . ALA B 1 5 ? -1.249 12.241 33.469 1.00 66.84 5 ALA B C 1
ATOM 1482 O O . ALA B 1 5 ? -0.399 12.140 32.565 1.00 67.36 5 ALA B O 1
ATOM 1484 N N . LYS B 1 6 ? -2.405 12.879 33.322 1.00 66.15 6 LYS B N 1
ATOM 1485 C CA . LYS B 1 6 ? -2.754 13.612 32.099 1.00 64.09 6 LYS B CA 1
ATOM 1486 C C . LYS B 1 6 ? -3.164 15.012 32.578 1.00 61.48 6 LYS B C 1
ATOM 1487 O O . LYS B 1 6 ? -3.596 15.873 31.817 1.00 61.33 6 LYS B O 1
ATOM 1493 N N . ASP B 1 7 ? -2.962 15.248 33.870 1.00 59.62 7 ASP B N 1
ATOM 1494 C CA . ASP B 1 7 ? -3.191 16.567 34.482 1.00 57.27 7 ASP B CA 1
ATOM 1495 C C . ASP B 1 7 ? -1.787 17.162 34.764 1.00 55.46 7 ASP B C 1
ATOM 1496 O O . ASP B 1 7 ? -1.462 18.116 35.453 1.00 55.73 7 ASP B O 1
ATOM 1501 N N . GLU B 1 8 ? -0.827 16.551 34.142 1.00 53.35 8 GLU B N 1
ATOM 1502 C CA . GLU B 1 8 ? 0.576 16.671 33.947 1.00 51.52 8 GLU B CA 1
ATOM 1503 C C . GLU B 1 8 ? 0.701 17.291 32.530 1.00 50.88 8 GLU B C 1
ATOM 1504 O O . GLU B 1 8 ? 1.562 18.121 32.282 1.00 52.02 8 GLU B O 1
ATOM 1510 N N . ARG B 1 9 ? -0.193 16.825 31.688 1.00 49.55 9 ARG B N 1
ATOM 1511 C CA . ARG B 1 9 ? -0.335 17.259 30.296 1.00 48.39 9 ARG B CA 1
ATOM 1512 C C . ARG B 1 9 ? -0.853 18.709 30.312 1.00 45.54 9 ARG B C 1
ATOM 1513 O O . ARG B 1 9 ? -0.492 19.530 29.477 1.00 44.88 9 ARG B O 1
ATOM 1521 N N . GLU B 1 10 ? -1.680 18.999 31.285 1.00 43.31 10 GLU B N 1
ATOM 1522 C CA . GLU B 1 10 ? -2.282 20.275 31.557 1.00 40.57 10 GLU B CA 1
ATOM 1523 C C . GLU B 1 10 ? -1.166 21.175 32.082 1.00 40.42 10 GLU B C 1
ATOM 1524 O O . GLU B 1 10 ? -1.008 22.254 31.526 1.00 41.43 10 GLU B O 1
ATOM 1530 N N . LEU B 1 11 ? -0.456 20.737 33.107 1.00 39.02 11 LEU B N 1
ATOM 1531 C CA . LEU B 1 11 ? 0.662 21.506 33.663 1.00 35.50 11 LEU B CA 1
ATOM 1532 C C . LEU B 1 11 ? 1.561 21.904 32.497 1.00 34.71 11 LEU B C 1
ATOM 1533 O O . LEU B 1 11 ? 1.977 23.069 32.468 1.00 36.14 11 LEU B O 1
ATOM 1538 N N . LEU B 1 12 ? 1.869 21.024 31.568 1.00 33.89 12 LEU B N 1
ATOM 1539 C CA . LEU B 1 12 ? 2.755 21.280 30.435 1.00 32.90 12 LEU B CA 1
ATOM 1540 C C . LEU B 1 12 ? 2.143 22.250 29.445 1.00 33.43 12 LEU B C 1
ATOM 1541 O O . LEU B 1 12 ? 2.769 23.223 28.997 1.00 34.99 12 LEU B O 1
ATOM 1546 N N . GLU B 1 13 ? 0.921 21.978 29.086 1.00 33.35 13 GLU B N 1
ATOM 1547 C CA . GLU B 1 13 ? 0.111 22.799 28.179 1.00 34.10 13 GLU B CA 1
ATOM 1548 C C . GLU B 1 13 ? 0.292 24.278 28.553 1.00 32.52 13 GLU B C 1
ATOM 1549 O O . GLU B 1 13 ? 0.749 25.102 27.778 1.00 31.79 13 GLU B O 1
ATOM 1555 N N . LYS B 1 14 ? -0.102 24.560 29.753 1.00 31.35 14 LYS B N 1
ATOM 1556 C CA . LYS B 1 14 ? -0.112 25.815 30.449 1.00 34.79 14 LYS B CA 1
ATOM 1557 C C . LYS B 1 14 ? 1.257 26.479 30.552 1.00 35.60 14 LYS B C 1
ATOM 1558 O O . LYS B 1 14 ? 1.260 27.727 30.476 1.00 37.52 14 LYS B O 1
ATOM 1564 N N . THR B 1 15 ? 2.276 25.650 30.712 1.00 34.11 15 THR B N 1
ATOM 1565 C CA . THR B 1 15 ? 3.659 26.135 30.810 1.00 30.63 15 THR B CA 1
ATOM 1566 C C . THR B 1 15 ? 4.123 26.504 29.391 1.00 30.64 15 THR B C 1
ATOM 1567 O O . THR B 1 15 ? 4.897 27.455 29.261 1.00 28.30 15 THR B O 1
ATOM 1571 N N . SER B 1 16 ? 3.625 25.712 28.426 1.00 30.18 16 SER B N 1
ATOM 1572 C CA . SER B 1 16 ? 3.987 25.982 27.021 1.00 32.26 16 SER B CA 1
ATOM 1573 C C . SER B 1 16 ? 3.359 27.337 26.648 1.00 33.00 16 SER B C 1
ATOM 1574 O O . SER B 1 16 ? 3.977 28.133 25.918 1.00 34.40 16 SER B O 1
ATOM 1577 N N . GLU B 1 17 ? 2.182 27.670 27.153 1.00 32.56 17 GLU B N 1
ATOM 1578 C CA . GLU B 1 17 ? 1.461 28.939 26.938 1.00 30.02 17 GLU B CA 1
ATOM 1579 C C . GLU B 1 17 ? 2.241 30.107 27.503 1.00 28.60 17 GLU B C 1
ATOM 1580 O O . GLU B 1 17 ? 2.349 31.068 26.740 1.00 28.46 17 GLU B O 1
ATOM 1586 N N . LEU B 1 18 ? 2.818 30.037 28.686 1.00 27.88 18 LEU B N 1
ATOM 1587 C CA . LEU B 1 18 ? 3.672 31.038 29.298 1.00 26.49 18 LEU B CA 1
ATOM 1588 C C . LEU B 1 18 ? 4.952 31.234 28.468 1.00 26.73 18 LEU B C 1
ATOM 1589 O O . LEU B 1 18 ? 5.386 32.359 28.185 1.00 28.76 18 LEU B O 1
ATOM 1594 N N . ILE B 1 19 ? 5.617 30.171 28.122 1.00 26.41 19 ILE B N 1
ATOM 1595 C CA . ILE B 1 19 ? 6.852 30.320 27.318 1.00 26.79 19 ILE B CA 1
ATOM 1596 C C . ILE B 1 19 ? 6.500 30.871 25.956 1.00 26.77 19 ILE B C 1
ATOM 1597 O O . ILE B 1 19 ? 7.317 31.650 25.430 1.00 29.84 19 ILE B O 1
ATOM 1602 N N . ALA B 1 20 ? 5.404 30.575 25.343 1.00 25.32 20 ALA B N 1
ATOM 1603 C CA . ALA B 1 20 ? 5.089 31.118 24.009 1.00 25.86 20 ALA B CA 1
ATOM 1604 C C . ALA B 1 20 ? 4.834 32.599 24.243 1.00 27.53 20 ALA B C 1
ATOM 1605 O O . ALA B 1 20 ? 5.087 33.475 23.399 1.00 27.55 20 ALA B O 1
ATOM 1607 N N . GLY B 1 21 ? 4.330 32.895 25.425 1.00 28.85 21 GLY B N 1
ATOM 1608 C CA . GLY B 1 21 ? 4.044 34.281 25.854 1.00 31.61 21 GLY B CA 1
ATOM 1609 C C . GLY B 1 21 ? 5.279 35.170 26.020 1.00 32.38 21 GLY B C 1
ATOM 1610 O O . GLY B 1 21 ? 5.271 36.356 25.622 1.00 34.32 21 GLY B O 1
ATOM 1611 N N . MET B 1 22 ? 6.317 34.648 26.617 1.00 31.30 22 MET B N 1
ATOM 1612 C CA . MET B 1 22 ? 7.613 35.287 26.837 1.00 31.94 22 MET B CA 1
ATOM 1613 C C . MET B 1 22 ? 8.140 35.540 25.418 1.00 31.77 22 MET B C 1
ATOM 1614 O O . MET B 1 22 ? 8.731 36.573 25.189 1.00 32.30 22 MET B O 1
ATOM 1619 N N . GLY B 1 23 ? 7.905 34.607 24.517 1.00 31.90 23 GLY B N 1
ATOM 1620 C CA . GLY B 1 23 ? 8.287 34.625 23.092 1.00 30.52 23 GLY B CA 1
ATOM 1621 C C . GLY B 1 23 ? 7.620 35.811 22.416 1.00 31.36 23 GLY B C 1
ATOM 1622 O O . GLY B 1 23 ? 8.286 36.479 21.620 1.00 32.37 23 GLY B O 1
ATOM 1623 N N . ASP B 1 24 ? 6.391 36.140 22.737 1.00 31.86 24 ASP B N 1
ATOM 1624 C CA . ASP B 1 24 ? 5.660 37.286 22.226 1.00 33.28 24 ASP B CA 1
ATOM 1625 C C . ASP B 1 24 ? 6.288 38.562 22.846 1.00 35.01 24 ASP B C 1
ATOM 1626 O O . ASP B 1 24 ? 6.702 39.497 22.132 1.00 37.99 24 ASP B O 1
ATOM 1631 N N . LYS B 1 25 ? 6.331 38.610 24.162 1.00 33.85 25 LYS B N 1
ATOM 1632 C CA . LYS B 1 25 ? 6.870 39.801 24.820 1.00 33.18 25 LYS B CA 1
ATOM 1633 C C . LYS B 1 25 ? 8.233 40.211 24.276 1.00 35.88 25 LYS B C 1
ATOM 1634 O O . LYS B 1 25 ? 8.383 41.311 23.702 1.00 37.73 25 LYS B O 1
ATOM 1640 N N . ILE B 1 26 ? 9.260 39.363 24.414 1.00 34.81 26 ILE B N 1
ATOM 1641 C CA . ILE B 1 26 ? 10.623 39.640 24.043 1.00 32.06 26 ILE B CA 1
ATOM 1642 C C . ILE B 1 26 ? 10.864 39.690 22.549 1.00 31.60 26 ILE B C 1
ATOM 1643 O O . ILE B 1 26 ? 11.740 40.489 22.191 1.00 30.04 26 ILE B O 1
ATOM 1648 N N . GLY B 1 27 ? 10.140 38.856 21.871 1.00 32.50 27 GLY B N 1
ATOM 1649 C CA . GLY B 1 27 ? 10.259 38.724 20.403 1.00 33.59 27 GLY B CA 1
ATOM 1650 C C . GLY B 1 27 ? 9.901 40.089 19.820 1.00 36.33 27 GLY B C 1
ATOM 1651 O O . GLY B 1 27 ? 10.240 40.284 18.640 1.00 37.59 27 GLY B O 1
ATOM 1652 N N . GLU B 1 28 ? 9.261 40.907 20.653 1.00 36.54 28 GLU B N 1
ATOM 1653 C CA . GLU B 1 28 ? 8.893 42.238 20.166 1.00 38.11 28 GLU B CA 1
ATOM 1654 C C . GLU B 1 28 ? 10.199 43.016 20.034 1.00 39.98 28 GLU B C 1
ATOM 1655 O O . GLU B 1 28 ? 10.263 43.934 19.212 1.00 42.20 28 GLU B O 1
ATOM 1661 N N . HIS B 1 29 ? 11.239 42.681 20.774 1.00 39.78 29 HIS B N 1
ATOM 1662 C CA . HIS B 1 29 ? 12.560 43.312 20.783 1.00 37.02 29 HIS B CA 1
ATOM 1663 C C . HIS B 1 29 ? 13.633 42.596 19.989 1.00 36.78 29 HIS B C 1
ATOM 1664 O O . HIS B 1 29 ? 14.331 43.113 19.099 1.00 38.14 29 HIS B O 1
ATOM 1671 N N . LEU B 1 30 ? 13.855 41.345 20.304 1.00 36.20 30 LEU B N 1
ATOM 1672 C CA . LEU B 1 30 ? 14.821 40.471 19.665 1.00 35.43 30 LEU B CA 1
ATOM 1673 C C . LEU B 1 30 ? 14.302 39.993 18.324 1.00 36.27 30 LEU B C 1
ATOM 1674 O O . LEU B 1 30 ? 15.100 39.392 17.574 1.00 40.99 30 LEU B O 1
ATOM 1679 N N . GLY B 1 31 ? 13.063 40.128 17.988 1.00 36.26 31 GLY B N 1
ATOM 1680 C CA . GLY B 1 31 ? 12.533 39.708 16.718 1.00 37.52 31 GLY B CA 1
ATOM 1681 C C . GLY B 1 31 ? 11.876 38.361 16.569 1.00 40.98 31 GLY B C 1
ATOM 1682 O O . GLY B 1 31 ? 11.691 37.618 17.534 1.00 43.20 31 GLY B O 1
ATOM 1683 N N . ASP B 1 32 ? 11.543 38.065 15.328 1.00 40.60 32 ASP B N 1
ATOM 1684 C CA . ASP B 1 32 ? 10.860 36.867 14.924 1.00 42.10 32 ASP B CA 1
ATOM 1685 C C . ASP B 1 32 ? 11.670 35.604 15.094 1.00 43.91 32 ASP B C 1
ATOM 1686 O O . ASP B 1 32 ? 10.999 34.558 15.349 1.00 44.78 32 ASP B O 1
ATOM 1691 N N . LYS B 1 33 ? 12.991 35.664 14.960 1.00 44.27 33 LYS B N 1
ATOM 1692 C CA . LYS B 1 33 ? 13.837 34.471 15.104 1.00 42.80 33 LYS B CA 1
ATOM 1693 C C . LYS B 1 33 ? 13.657 33.950 16.562 1.00 42.49 33 LYS B C 1
ATOM 1694 O O . LYS B 1 33 ? 13.447 32.745 16.785 1.00 43.50 33 LYS B O 1
ATOM 1700 N N . TYR B 1 34 ? 13.764 34.922 17.466 1.00 39.20 34 TYR B N 1
ATOM 1701 C CA . TYR B 1 34 ? 13.665 34.614 18.878 1.00 36.70 34 TYR B CA 1
ATOM 1702 C C . TYR B 1 34 ? 12.288 34.050 19.141 1.00 37.00 34 TYR B C 1
ATOM 1703 O O . TYR B 1 34 ? 12.106 33.150 19.972 1.00 38.49 34 TYR B O 1
ATOM 1712 N N . LYS B 1 35 ? 11.302 34.579 18.455 1.00 37.25 35 LYS B N 1
ATOM 1713 C CA . LYS B 1 35 ? 9.877 34.215 18.567 1.00 36.89 35 LYS B CA 1
ATOM 1714 C C . LYS B 1 35 ? 9.667 32.737 18.238 1.00 37.55 35 LYS B C 1
ATOM 1715 O O . LYS B 1 35 ? 9.011 31.984 18.972 1.00 36.40 35 LYS B O 1
ATOM 1721 N N . ALA B 1 36 ? 10.319 32.373 17.142 1.00 37.87 36 ALA B N 1
ATOM 1722 C CA . ALA B 1 36 ? 10.360 31.021 16.598 1.00 37.31 36 ALA B CA 1
ATOM 1723 C C . ALA B 1 36 ? 11.036 30.061 17.576 1.00 36.74 36 ALA B C 1
ATOM 1724 O O . ALA B 1 36 ? 10.462 29.009 17.885 1.00 39.23 36 ALA B O 1
ATOM 1726 N N . ILE B 1 37 ? 12.212 30.424 18.035 1.00 35.47 37 ILE B N 1
ATOM 1727 C CA . ILE B 1 37 ? 12.969 29.591 18.985 1.00 32.53 37 ILE B CA 1
ATOM 1728 C C . ILE B 1 37 ? 12.065 29.334 20.175 1.00 31.11 37 ILE B C 1
ATOM 1729 O O . ILE B 1 37 ? 11.847 28.163 20.465 1.00 33.81 37 ILE B O 1
ATOM 1734 N N . ALA B 1 38 ? 11.541 30.332 20.800 1.00 28.20 38 ALA B N 1
ATOM 1735 C CA . ALA B 1 38 ? 10.673 30.219 21.951 1.00 27.09 38 ALA B CA 1
ATOM 1736 C C . ALA B 1 38 ? 9.404 29.448 21.683 1.00 29.56 38 ALA B C 1
ATOM 1737 O O . ALA B 1 38 ? 8.835 28.909 22.641 1.00 30.23 38 ALA B O 1
ATOM 1739 N N . LYS B 1 39 ? 8.903 29.419 20.469 1.00 31.31 39 LYS B N 1
ATOM 1740 C CA . LYS B 1 39 ? 7.668 28.703 20.154 1.00 30.92 39 LYS B CA 1
ATOM 1741 C C . LYS B 1 39 ? 8.091 27.242 20.041 1.00 32.50 39 LYS B C 1
ATOM 1742 O O . LYS B 1 39 ? 7.310 26.353 20.406 1.00 32.73 39 LYS B O 1
ATOM 1748 N N . ASP B 1 40 ? 9.321 27.017 19.632 1.00 32.40 40 ASP B N 1
ATOM 1749 C CA . ASP B 1 40 ? 9.836 25.622 19.530 1.00 35.30 40 ASP B CA 1
ATOM 1750 C C . ASP B 1 40 ? 10.125 25.031 20.916 1.00 33.99 40 ASP B C 1
ATOM 1751 O O . ASP B 1 40 ? 9.821 23.851 21.150 1.00 34.46 40 ASP B O 1
ATOM 1756 N N . ILE B 1 41 ? 10.693 25.737 21.849 1.00 32.39 41 ILE B N 1
ATOM 1757 C CA . ILE B 1 41 ? 10.930 25.294 23.217 1.00 32.29 41 ILE B CA 1
ATOM 1758 C C . ILE B 1 41 ? 9.544 24.879 23.740 1.00 34.51 41 ILE B C 1
ATOM 1759 O O . ILE B 1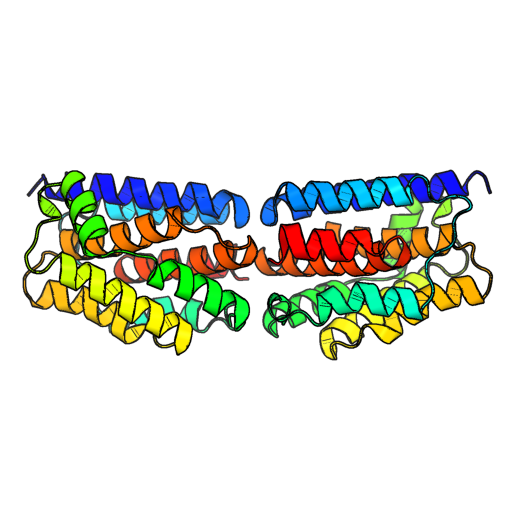 41 ? 9.304 23.768 24.249 1.00 35.39 41 ILE B O 1
ATOM 1764 N N . ALA B 1 42 ? 8.567 25.768 23.583 1.00 34.98 42 ALA B N 1
ATOM 1765 C CA . ALA B 1 42 ? 7.170 25.627 23.985 1.00 33.45 42 ALA B CA 1
ATOM 1766 C C . ALA B 1 42 ? 6.511 24.403 23.352 1.00 34.34 42 ALA B C 1
ATOM 1767 O O . ALA B 1 42 ? 5.672 23.854 24.071 1.00 35.20 42 ALA B O 1
ATOM 1769 N N . ASP B 1 43 ? 6.830 24.018 22.140 1.00 35.26 43 ASP B N 1
ATOM 1770 C CA . ASP B 1 43 ? 6.234 22.817 21.528 1.00 36.03 43 ASP B CA 1
ATOM 1771 C C . ASP B 1 43 ? 6.843 21.630 22.298 1.00 35.28 43 ASP B C 1
ATOM 1772 O O . ASP B 1 43 ? 6.171 20.688 22.757 1.00 35.95 43 ASP B O 1
ATOM 1777 N N . ASN B 1 44 ? 8.135 21.713 22.491 1.00 34.26 44 ASN B N 1
ATOM 1778 C CA . ASN B 1 44 ? 8.843 20.667 23.212 1.00 34.78 44 ASN B CA 1
ATOM 1779 C C . ASN B 1 44 ? 8.183 20.543 24.581 1.00 35.97 44 ASN B C 1
ATOM 1780 O O . ASN B 1 44 ? 7.867 19.421 24.984 1.00 39.69 44 ASN B O 1
ATOM 1785 N N . ILE B 1 45 ? 7.988 21.625 25.287 1.00 36.83 45 ILE B N 1
ATOM 1786 C CA . ILE B 1 45 ? 7.395 21.525 26.629 1.00 36.18 45 ILE B CA 1
ATOM 1787 C C . ILE B 1 45 ? 6.049 20.840 26.563 1.00 37.13 45 ILE B C 1
ATOM 1788 O O . ILE B 1 45 ? 5.833 19.914 27.359 1.00 39.14 45 ILE B O 1
ATOM 1793 N N . LYS B 1 46 ? 5.211 21.232 25.640 1.00 38.12 46 LYS B N 1
ATOM 1794 C CA . LYS B 1 46 ? 3.842 20.726 25.483 1.00 40.31 46 LYS B CA 1
ATOM 1795 C C . LYS B 1 46 ? 3.663 19.220 25.463 1.00 41.78 46 LYS B C 1
ATOM 1796 O O . LYS B 1 46 ? 2.759 18.658 26.064 1.00 40.99 46 LYS B O 1
ATOM 1802 N N . ASN B 1 47 ? 4.533 18.626 24.686 1.00 43.96 47 ASN B N 1
ATOM 1803 C CA . ASN B 1 47 ? 4.689 17.217 24.367 1.00 45.13 47 ASN B CA 1
ATOM 1804 C C . ASN B 1 47 ? 5.835 16.535 25.128 1.00 45.18 47 ASN B C 1
ATOM 1805 O O . ASN B 1 47 ? 6.464 15.628 24.557 1.00 44.99 47 ASN B O 1
ATOM 1810 N N . PHE B 1 48 ? 6.080 16.955 26.359 1.00 44.52 48 PHE B N 1
ATOM 1811 C CA . PHE B 1 48 ? 7.158 16.374 27.166 1.00 43.93 48 PHE B CA 1
ATOM 1812 C C . PHE B 1 48 ? 6.708 15.340 28.197 1.00 45.03 48 PHE B C 1
ATOM 1813 O O . PHE B 1 48 ? 7.516 15.007 29.097 1.00 44.20 48 PHE B O 1
ATOM 1821 N N . GLN B 1 49 ? 5.465 14.863 28.097 1.00 46.54 49 GLN B N 1
ATOM 1822 C CA . GLN B 1 49 ? 5.056 13.883 29.134 1.00 48.53 49 GLN B CA 1
ATOM 1823 C C . GLN B 1 49 ? 5.852 12.594 28.911 1.00 49.00 49 GLN B C 1
ATOM 1824 O O . GLN B 1 49 ? 6.002 12.018 27.826 1.00 50.18 49 GLN B O 1
ATOM 1830 N N . GLY B 1 50 ? 6.437 12.156 30.009 1.00 49.24 50 GLY B N 1
ATOM 1831 C CA . GLY B 1 50 ? 7.243 10.941 30.028 1.00 50.01 50 GLY B CA 1
ATOM 1832 C C . GLY B 1 50 ? 8.705 11.153 29.721 1.00 50.34 50 GLY B C 1
ATOM 1833 O O . GLY B 1 50 ? 9.444 10.226 30.133 1.00 52.77 50 GLY B O 1
ATOM 1834 N N . LYS B 1 51 ? 9.077 12.256 29.071 1.00 47.84 51 LYS B N 1
ATOM 1835 C CA . LYS B 1 51 ? 10.516 12.457 28.802 1.00 41.72 51 LYS B CA 1
ATOM 1836 C C . LYS B 1 51 ? 11.126 12.797 30.154 1.00 39.30 51 LYS B C 1
ATOM 1837 O O . LYS B 1 51 ? 10.437 12.961 31.163 1.00 39.73 51 LYS B O 1
ATOM 1843 N N . THR B 1 52 ? 12.408 12.903 30.155 1.00 37.61 52 THR B N 1
ATOM 1844 C CA . THR B 1 52 ? 13.335 13.197 31.233 1.00 36.88 52 THR B CA 1
ATOM 1845 C C . THR B 1 52 ? 14.167 14.412 30.830 1.00 35.51 52 THR B C 1
ATOM 1846 O O . THR B 1 52 ? 14.512 14.575 29.642 1.00 36.57 52 THR B O 1
ATOM 1850 N N . ILE B 1 53 ? 14.501 15.255 31.771 1.00 34.09 53 ILE B N 1
ATOM 1851 C CA . ILE B 1 53 ? 15.291 16.479 31.515 1.00 34.02 53 ILE B CA 1
ATOM 1852 C C . ILE B 1 53 ? 16.754 16.066 31.344 1.00 34.45 53 ILE B C 1
ATOM 1853 O O . ILE B 1 53 ? 17.062 15.036 32.003 1.00 37.54 53 ILE B O 1
ATOM 1858 N N . ARG B 1 54 ? 17.565 16.736 30.554 1.00 30.68 54 ARG B N 1
ATOM 1859 C CA . ARG B 1 54 ? 18.961 16.334 30.391 1.00 27.82 54 ARG B CA 1
ATOM 1860 C C . ARG B 1 54 ? 19.623 16.485 31.727 1.00 27.45 54 ARG B C 1
ATOM 1861 O O . ARG B 1 54 ? 19.155 17.245 32.558 1.00 26.58 54 ARG B O 1
ATOM 1869 N N . SER B 1 55 ? 20.669 15.725 31.968 1.00 29.34 55 SER B N 1
ATOM 1870 C CA . SER B 1 55 ? 21.509 15.648 33.162 1.00 28.70 55 SER B CA 1
ATOM 1871 C C . SER B 1 55 ? 22.139 17.034 33.317 1.00 28.16 55 SER B C 1
ATOM 1872 O O . SER B 1 55 ? 22.187 17.721 32.323 1.00 27.55 55 SER B O 1
ATOM 1875 N N . PHE B 1 56 ? 22.636 17.295 34.481 1.00 29.11 56 PHE B N 1
ATOM 1876 C CA . PHE B 1 56 ? 23.256 18.559 34.816 1.00 29.63 56 PHE B CA 1
ATOM 1877 C C . PHE B 1 56 ? 24.441 18.906 33.946 1.00 32.95 56 PHE B C 1
ATOM 1878 O O . PHE B 1 56 ? 24.554 20.095 33.605 1.00 37.32 56 PHE B O 1
ATOM 1886 N N . ASP B 1 57 ? 25.277 17.916 33.680 1.00 33.36 57 ASP B N 1
ATOM 1887 C CA . ASP B 1 57 ? 26.520 18.096 32.916 1.00 33.83 57 ASP B CA 1
ATOM 1888 C C . ASP B 1 57 ? 26.197 18.479 31.476 1.00 33.53 57 ASP B C 1
ATOM 1889 O O . ASP B 1 57 ? 26.854 19.361 30.887 1.00 34.60 57 ASP B O 1
ATOM 1894 N N . ASP B 1 58 ? 25.184 17.800 30.973 1.00 32.38 58 ASP B N 1
ATOM 1895 C CA . ASP B 1 58 ? 24.689 18.012 29.625 1.00 32.55 58 ASP B CA 1
ATOM 1896 C C . ASP B 1 58 ? 24.081 19.408 29.491 1.00 33.64 58 ASP B C 1
ATOM 1897 O O . ASP B 1 58 ? 24.330 20.085 28.507 1.00 37.69 58 ASP B O 1
ATOM 1902 N N . ALA B 1 59 ? 23.261 19.789 30.424 1.00 33.55 59 ALA B N 1
ATOM 1903 C CA . ALA B 1 59 ? 22.534 21.055 30.481 1.00 32.59 59 ALA B CA 1
ATOM 1904 C C . ALA B 1 59 ? 23.588 22.145 30.592 1.00 31.25 59 ALA B C 1
ATOM 1905 O O . ALA B 1 59 ? 23.447 23.139 29.865 1.00 32.51 59 ALA B O 1
ATOM 1907 N N . MET B 1 60 ? 24.556 21.933 31.449 1.00 31.35 60 MET B N 1
ATOM 1908 C CA . MET B 1 60 ? 25.615 22.955 31.603 1.00 32.57 60 MET B CA 1
ATOM 1909 C C . MET B 1 60 ? 26.431 23.124 30.314 1.00 36.02 60 MET B C 1
ATOM 1910 O O . MET B 1 60 ? 26.867 24.254 29.957 1.00 36.23 60 MET B O 1
ATOM 1915 N N . ALA B 1 61 ? 26.629 21.971 29.645 1.00 36.22 61 ALA B N 1
ATOM 1916 C CA . ALA B 1 61 ? 27.389 21.940 28.393 1.00 35.44 61 ALA B CA 1
ATOM 1917 C C . ALA B 1 61 ? 26.738 22.975 27.471 1.00 35.09 61 ALA B C 1
ATOM 1918 O O . ALA B 1 61 ? 27.367 23.902 27.006 1.00 37.62 61 ALA B O 1
ATOM 1920 N N . SER B 1 62 ? 25.479 22.766 27.242 1.00 34.68 62 SER B N 1
ATOM 1921 C CA . SER B 1 62 ? 24.645 23.583 26.408 1.00 35.04 62 SER B CA 1
ATOM 1922 C C . SER B 1 62 ? 24.595 25.043 26.829 1.00 35.93 62 SER B C 1
ATOM 1923 O O . SER B 1 62 ? 24.751 25.909 25.945 1.00 38.19 62 SER B O 1
ATOM 1926 N N . LEU B 1 63 ? 24.318 25.275 28.087 1.00 34.96 63 LEU B N 1
ATOM 1927 C CA . LEU B 1 63 ? 24.185 26.657 28.568 1.00 35.16 63 LEU B CA 1
ATOM 1928 C C . LEU B 1 63 ? 25.501 27.385 28.456 1.00 36.86 63 LEU B C 1
ATOM 1929 O O . LEU B 1 63 ? 25.467 28.600 28.291 1.00 37.29 63 LEU B O 1
ATOM 1934 N N . ASN B 1 64 ? 26.598 26.648 28.549 1.00 39.98 64 ASN B N 1
ATOM 1935 C CA . ASN B 1 64 ? 27.954 27.280 28.520 1.00 39.70 64 ASN B CA 1
ATOM 1936 C C . ASN B 1 64 ? 28.192 27.953 27.174 1.00 37.70 64 ASN B C 1
ATOM 1937 O O . ASN B 1 64 ? 28.791 29.025 27.163 1.00 36.98 64 ASN B O 1
ATOM 1942 N N . LYS B 1 65 ? 27.716 27.344 26.137 1.00 37.99 65 LYS B N 1
ATOM 1943 C CA . LYS B 1 65 ? 27.818 27.825 24.766 1.00 41.58 65 LYS B CA 1
ATOM 1944 C C . LYS B 1 65 ? 27.335 29.286 24.659 1.00 42.72 65 LYS B C 1
ATOM 1945 O O . LYS B 1 65 ? 27.963 30.110 23.955 1.00 45.75 65 LYS B O 1
ATOM 1951 N N . ILE B 1 66 ? 26.243 29.547 25.340 1.00 41.50 66 ILE B N 1
ATOM 1952 C CA . ILE B 1 66 ? 25.578 30.836 25.427 1.00 38.49 66 ILE B CA 1
ATOM 1953 C C . ILE B 1 66 ? 26.178 31.729 26.495 1.00 37.67 66 ILE B C 1
ATOM 1954 O O . ILE B 1 66 ? 26.669 32.842 26.230 1.00 39.90 66 ILE B O 1
ATOM 1959 N N . THR B 1 67 ? 26.157 31.254 27.718 1.00 38.17 67 THR B N 1
ATOM 1960 C CA . THR B 1 67 ? 26.645 32.024 28.856 1.00 38.60 67 THR B CA 1
ATOM 1961 C C . THR B 1 67 ? 28.119 32.325 28.806 1.00 39.26 67 THR B C 1
ATOM 1962 O O . THR B 1 67 ? 28.525 33.206 29.564 1.00 40.01 67 THR B O 1
ATOM 1966 N N . ALA B 1 68 ? 28.842 31.629 27.990 1.00 41.96 68 ALA B N 1
ATOM 1967 C CA . ALA B 1 68 ? 30.305 31.888 27.903 1.00 44.07 68 ALA B CA 1
ATOM 1968 C C . ALA B 1 68 ? 30.587 32.566 26.580 1.00 44.97 68 ALA B C 1
ATOM 1969 O O . ALA B 1 68 ? 31.756 32.621 26.197 1.00 47.69 68 ALA B O 1
ATOM 1971 N N . ASN B 1 69 ? 29.533 32.963 25.903 1.00 44.64 69 ASN B N 1
ATOM 1972 C CA . ASN B 1 69 ? 29.587 33.695 24.629 1.00 42.94 69 ASN B CA 1
ATOM 1973 C C . ASN B 1 69 ? 30.030 35.083 25.131 1.00 41.66 69 ASN B C 1
ATOM 1974 O O . ASN B 1 69 ? 29.519 35.649 26.112 1.00 41.23 69 ASN B O 1
ATOM 1979 N N . PRO B 1 70 ? 31.053 35.607 24.503 1.00 41.74 70 PRO B N 1
ATOM 1980 C CA . PRO B 1 70 ? 31.619 36.905 24.949 1.00 39.32 70 PRO B CA 1
ATOM 1981 C C . PRO B 1 70 ? 30.631 38.048 24.774 1.00 37.07 70 PRO B C 1
ATOM 1982 O O . PRO B 1 70 ? 30.574 39.001 25.607 1.00 36.66 70 PRO B O 1
ATOM 1986 N N . ALA B 1 71 ? 29.827 37.947 23.729 1.00 32.59 71 ALA B N 1
ATOM 1987 C CA . ALA B 1 71 ? 28.801 38.909 23.384 1.00 32.78 71 ALA B CA 1
ATOM 1988 C C . ALA B 1 71 ? 27.672 39.026 24.397 1.00 36.26 71 ALA B C 1
ATOM 1989 O O . ALA B 1 71 ? 26.765 39.871 24.275 1.00 39.42 71 ALA B O 1
ATOM 1991 N N . MET B 1 72 ? 27.693 38.106 25.337 1.00 38.15 72 MET B N 1
ATOM 1992 C CA . MET B 1 72 ? 26.751 37.915 26.427 1.00 39.10 72 MET B CA 1
ATOM 1993 C C . MET B 1 72 ? 27.332 38.369 27.767 1.00 39.07 72 MET B C 1
ATOM 1994 O O . MET B 1 72 ? 26.708 38.081 28.788 1.00 39.52 72 MET B O 1
ATOM 1999 N N . LYS B 1 73 ? 28.424 39.073 27.724 1.00 40.17 73 LYS B N 1
ATOM 2000 C CA . LYS B 1 73 ? 29.022 39.576 29.003 1.00 42.61 73 LYS B CA 1
ATOM 2001 C C . LYS B 1 73 ? 28.131 40.769 29.322 1.00 42.97 73 LYS B C 1
ATOM 2002 O O . LYS B 1 73 ? 28.221 41.745 28.556 1.00 44.47 73 LYS B O 1
ATOM 2008 N N . ILE B 1 74 ? 27.268 40.727 30.309 1.00 42.90 74 ILE B N 1
ATOM 2009 C CA . ILE B 1 74 ? 26.339 41.773 30.728 1.00 41.77 74 ILE B CA 1
ATOM 2010 C C . ILE B 1 74 ? 26.960 42.915 31.519 1.00 42.10 74 ILE B C 1
ATOM 2011 O O . ILE B 1 74 ? 27.871 42.614 32.308 1.00 46.19 74 ILE B O 1
ATOM 2016 N N . ASN B 1 75 ? 26.517 44.158 31.373 1.00 40.55 75 ASN B N 1
ATOM 2017 C CA . ASN B 1 75 ? 27.149 45.275 32.105 1.00 37.05 75 ASN B CA 1
ATOM 2018 C C . ASN B 1 75 ? 26.493 45.325 33.461 1.00 36.03 75 ASN B C 1
ATOM 2019 O O . ASN B 1 75 ? 25.498 44.644 33.654 1.00 38.35 75 ASN B O 1
ATOM 2024 N N . LYS B 1 76 ? 27.060 46.026 34.377 1.00 35.80 76 LYS B N 1
ATOM 2025 C CA . LYS B 1 76 ? 26.589 46.103 35.764 1.00 38.04 76 LYS B CA 1
ATOM 2026 C C . LYS B 1 76 ? 25.168 46.598 35.834 1.00 39.58 76 LYS B C 1
ATOM 2027 O O . LYS B 1 76 ? 24.348 45.974 36.544 1.00 42.06 76 LYS B O 1
ATOM 2033 N N . ALA B 1 77 ? 24.854 47.657 35.117 1.00 39.10 77 ALA B N 1
ATOM 2034 C CA . ALA B 1 77 ? 23.532 48.279 35.050 1.00 36.99 77 ALA B CA 1
ATOM 2035 C C . ALA B 1 77 ? 22.440 47.338 34.533 1.00 34.42 77 ALA B C 1
ATOM 2036 O O . ALA B 1 77 ? 21.333 47.382 35.092 1.00 36.09 77 ALA B O 1
ATOM 2038 N N . ASP B 1 78 ? 22.710 46.513 33.579 1.00 31.38 78 ASP B N 1
ATOM 2039 C CA . ASP B 1 78 ? 21.801 45.529 33.031 1.00 31.81 78 ASP B CA 1
ATOM 2040 C C . ASP B 1 78 ? 21.560 44.367 34.005 1.00 32.05 78 ASP B C 1
ATOM 2041 O O . ASP B 1 78 ? 20.485 43.774 34.101 1.00 32.84 78 ASP B O 1
ATOM 2046 N N . ARG B 1 79 ? 22.611 44.004 34.687 1.00 31.36 79 ARG B N 1
ATOM 2047 C CA . ARG B 1 79 ? 22.732 42.957 35.680 1.00 32.16 79 ARG B CA 1
ATOM 2048 C C . ARG B 1 79 ? 21.791 43.304 36.825 1.00 31.94 79 ARG B C 1
ATOM 2049 O O . ARG B 1 79 ? 20.892 42.569 37.268 1.00 33.24 79 ARG B O 1
ATOM 2057 N N . ASP B 1 80 ? 22.019 44.504 37.284 1.00 32.19 80 ASP B N 1
ATOM 2058 C CA . ASP B 1 80 ? 21.269 45.176 38.360 1.00 31.44 80 ASP B CA 1
ATOM 2059 C C . ASP B 1 80 ? 19.775 45.218 38.124 1.00 28.09 80 ASP B C 1
ATOM 2060 O O . ASP B 1 80 ? 19.003 44.963 39.035 1.00 30.03 80 ASP B O 1
ATOM 2065 N N . ALA B 1 81 ? 19.343 45.553 36.965 1.00 26.72 81 ALA B N 1
ATOM 2066 C CA . ALA B 1 81 ? 17.955 45.652 36.547 1.00 25.17 81 ALA B CA 1
ATOM 2067 C C . ALA B 1 81 ? 17.245 44.321 36.549 1.00 23.79 81 ALA B C 1
ATOM 2068 O O . ALA B 1 81 ? 16.048 44.276 36.835 1.00 25.14 81 ALA B O 1
ATOM 2070 N N . LEU B 1 82 ? 17.956 43.297 36.165 1.00 23.79 82 LEU B N 1
ATOM 2071 C CA . LEU B 1 82 ? 17.421 41.912 36.068 1.00 24.74 82 LEU B CA 1
ATOM 2072 C C . LEU B 1 82 ? 17.347 41.275 37.444 1.00 24.76 82 LEU B C 1
ATOM 2073 O O . LEU B 1 82 ? 16.452 40.480 37.740 1.00 27.54 82 LEU B O 1
ATOM 2078 N N . VAL B 1 83 ? 18.271 41.676 38.287 1.00 25.13 83 VAL B N 1
ATOM 2079 C CA . VAL B 1 83 ? 18.399 41.276 39.693 1.00 24.64 83 VAL B CA 1
ATOM 2080 C C . VAL B 1 83 ? 17.231 41.951 40.382 1.00 26.41 83 VAL B C 1
ATOM 2081 O O . VAL B 1 83 ? 16.396 41.254 40.972 1.00 29.20 83 VAL B O 1
ATOM 2085 N N . ASN B 1 84 ? 17.038 43.253 40.324 1.00 27.69 84 ASN B N 1
ATOM 2086 C CA . ASN B 1 84 ? 15.879 43.950 40.898 1.00 27.52 84 ASN B CA 1
ATOM 2087 C C . ASN B 1 84 ? 14.544 43.353 40.442 1.00 27.52 84 ASN B C 1
ATOM 2088 O O . ASN B 1 84 ? 13.668 43.249 41.315 1.00 30.89 84 ASN B O 1
ATOM 2093 N N . ALA B 1 85 ? 14.317 42.991 39.202 1.00 26.11 85 ALA B N 1
ATOM 2094 C CA . ALA B 1 85 ? 13.066 42.385 38.772 1.00 26.59 85 ALA B CA 1
ATOM 2095 C C . ALA B 1 85 ? 12.853 41.142 39.628 1.00 28.74 85 ALA B C 1
ATOM 2096 O O . ALA B 1 85 ? 11.755 40.930 40.116 1.00 29.93 85 ALA B O 1
ATOM 2098 N N . TRP B 1 86 ? 13.842 40.319 39.899 1.00 31.16 86 TRP B N 1
ATOM 2099 C CA . TRP B 1 86 ? 13.754 39.115 40.719 1.00 33.59 86 TRP B CA 1
ATOM 2100 C C . TRP B 1 86 ? 13.461 39.489 42.158 1.00 36.80 86 TRP B C 1
ATOM 2101 O O . TRP B 1 86 ? 12.476 38.980 42.684 1.00 39.39 86 TRP B O 1
ATOM 2112 N N . LYS B 1 87 ? 14.289 40.307 42.759 1.00 40.63 87 LYS B N 1
ATOM 2113 C CA . LYS B 1 87 ? 14.069 40.755 44.146 1.00 43.33 87 LYS B CA 1
ATOM 2114 C C . LYS B 1 87 ? 12.616 41.208 44.299 1.00 45.53 87 LYS B C 1
ATOM 2115 O O . LYS B 1 87 ? 12.116 41.080 45.441 1.00 47.17 87 LYS B O 1
ATOM 2121 N N . HIS B 1 88 ? 11.943 41.671 43.257 1.00 45.36 88 HIS B N 1
ATOM 2122 C CA . HIS B 1 88 ? 10.535 42.069 43.382 1.00 46.01 88 HIS B CA 1
ATOM 2123 C C . HIS B 1 88 ? 9.576 40.962 43.020 1.00 46.53 88 HIS B C 1
ATOM 2124 O O . HIS B 1 88 ? 8.527 41.304 42.472 1.00 47.44 88 HIS B O 1
ATOM 2131 N N . VAL B 1 89 ? 9.951 39.720 43.246 1.00 47.81 89 VAL B N 1
ATOM 2132 C CA . VAL B 1 89 ? 9.197 38.488 43.009 1.00 45.37 89 VAL B CA 1
ATOM 2133 C C . VAL B 1 89 ? 8.868 37.921 44.428 1.00 43.21 89 VAL B C 1
ATOM 2134 O O . VAL B 1 89 ? 9.734 37.838 45.288 1.00 44.05 89 VAL B O 1
ATOM 2138 N N . ASP B 1 90 ? 7.613 37.586 44.540 1.00 41.13 90 ASP B N 1
ATOM 2139 C CA . ASP B 1 90 ? 6.998 37.060 45.738 1.00 39.44 90 ASP B CA 1
ATOM 2140 C C . ASP B 1 90 ? 6.711 35.601 45.476 1.00 38.43 90 ASP B C 1
ATOM 2141 O O . ASP B 1 90 ? 5.760 35.266 44.761 1.00 41.44 90 ASP B O 1
ATOM 2146 N N . ALA B 1 91 ? 7.536 34.771 46.039 1.00 37.22 91 ALA B N 1
ATOM 2147 C CA . ALA B 1 91 ? 7.446 33.319 45.845 1.00 35.90 91 ALA B CA 1
ATOM 2148 C C . ALA B 1 91 ? 6.112 32.781 46.316 1.00 35.11 91 ALA B C 1
ATOM 2149 O O . ALA B 1 91 ? 5.642 31.892 45.574 1.00 33.76 91 ALA B O 1
ATOM 2151 N N . GLN B 1 92 ? 5.583 33.246 47.440 1.00 35.98 92 GLN B N 1
ATOM 2152 C CA . GLN B 1 92 ? 4.282 32.690 47.907 1.00 36.83 92 GLN B CA 1
ATOM 2153 C C . GLN B 1 92 ? 3.200 32.861 46.852 1.00 36.21 92 GLN B C 1
ATOM 2154 O O . GLN B 1 92 ? 2.580 31.901 46.359 1.00 38.52 92 GLN B O 1
ATOM 2160 N N . ASP B 1 93 ? 3.007 34.098 46.451 1.00 35.19 93 ASP B N 1
ATOM 2161 C CA . ASP B 1 93 ? 2.040 34.537 45.449 1.00 33.62 93 ASP B CA 1
ATOM 2162 C C . ASP B 1 93 ? 2.316 33.796 44.146 1.00 33.01 93 ASP B C 1
ATOM 2163 O O . ASP B 1 93 ? 1.324 33.309 43.558 1.00 34.11 93 ASP B O 1
ATOM 2168 N N . MET B 1 94 ? 3.596 33.776 43.775 1.00 31.39 94 MET B N 1
ATOM 2169 C CA . MET B 1 94 ? 3.881 33.071 42.511 1.00 31.20 94 MET B CA 1
ATOM 2170 C C . MET B 1 94 ? 3.526 31.594 42.649 1.00 32.67 94 MET B C 1
ATOM 2171 O O . MET B 1 94 ? 2.882 30.990 41.745 1.00 33.59 94 MET B O 1
ATOM 2176 N N . ALA B 1 95 ? 3.846 30.909 43.726 1.00 32.36 95 ALA B N 1
ATOM 2177 C CA . ALA B 1 95 ? 3.488 29.506 43.939 1.00 30.91 95 ALA B CA 1
ATOM 2178 C C . ALA B 1 95 ? 1.967 29.414 43.814 1.00 31.14 95 ALA B C 1
ATOM 2179 O O . ALA B 1 95 ? 1.414 28.601 43.031 1.00 30.63 95 ALA B O 1
ATOM 2181 N N . ASN B 1 96 ? 1.295 30.300 44.525 1.00 31.14 96 ASN B N 1
ATOM 2182 C CA . ASN B 1 96 ? -0.185 30.351 44.469 1.00 32.40 96 ASN B CA 1
ATOM 2183 C C . ASN B 1 96 ? -0.810 30.395 43.090 1.00 32.96 96 ASN B C 1
ATOM 2184 O O . ASN B 1 96 ? -1.778 29.639 42.771 1.00 34.12 96 ASN B O 1
ATOM 2189 N N . LYS B 1 97 ? -0.297 31.287 42.243 1.00 33.15 97 LYS B N 1
ATOM 2190 C CA . LYS B 1 97 ? -0.831 31.412 40.864 1.00 33.05 97 LYS B CA 1
ATOM 2191 C C . LYS B 1 97 ? -0.549 30.204 40.010 1.00 33.75 97 LYS B C 1
ATOM 2192 O O . LYS B 1 97 ? -1.457 29.822 39.246 1.00 36.30 97 LYS B O 1
ATOM 2198 N N . LEU B 1 98 ? 0.637 29.629 40.104 1.00 34.84 98 LEU B N 1
ATOM 2199 C CA . LEU B 1 98 ? 0.998 28.440 39.295 1.00 35.49 98 LEU B CA 1
ATOM 2200 C C . LEU B 1 98 ? -0.011 27.335 39.591 1.00 36.41 98 LEU B C 1
ATOM 2201 O O . LEU B 1 98 ? -0.484 26.537 38.779 1.00 36.24 98 LEU B O 1
ATOM 2206 N N . GLY B 1 99 ? -0.335 27.348 40.879 1.00 38.09 99 GLY B N 1
ATOM 2207 C CA . GLY B 1 99 ? -1.264 26.458 41.585 1.00 39.08 99 GLY B CA 1
ATOM 2208 C C . GLY B 1 99 ? -2.607 26.484 40.877 1.00 40.99 99 GLY B C 1
ATOM 2209 O O . GLY B 1 99 ? -3.206 25.424 40.692 1.00 43.15 99 GLY B O 1
ATOM 2210 N N . ASN B 1 100 ? -3.009 27.680 40.502 1.00 40.49 100 ASN B N 1
ATOM 2211 C CA . ASN B 1 100 ? -4.241 27.943 39.783 1.00 37.75 100 ASN B CA 1
ATOM 2212 C C . ASN B 1 100 ? -4.143 27.356 38.385 1.00 36.36 100 ASN B C 1
ATOM 2213 O O . ASN B 1 100 ? -5.160 26.922 37.794 1.00 38.15 100 ASN B O 1
ATOM 2218 N N . LEU B 1 101 ? -2.959 27.407 37.843 1.00 35.24 101 LEU B N 1
ATOM 2219 C CA . LEU B 1 101 ? -2.795 26.905 36.465 1.00 36.03 101 LEU B CA 1
ATOM 2220 C C . LEU B 1 101 ? -3.129 25.445 36.346 1.00 38.09 101 LEU B C 1
ATOM 2221 O O . LEU B 1 101 ? -3.703 24.984 35.353 1.00 39.41 101 LEU B O 1
ATOM 2226 N N . SER B 1 102 ? -2.699 24.678 37.336 1.00 39.27 102 SER B N 1
ATOM 2227 C CA . SER B 1 102 ? -2.933 23.223 37.341 1.00 38.68 102 SER B CA 1
ATOM 2228 C C . SER B 1 102 ? -2.630 22.717 38.734 1.00 39.33 102 SER B C 1
ATOM 2229 O O . SER B 1 102 ? -1.677 23.195 39.358 1.00 41.40 102 SER B O 1
ATOM 2232 N N . LYS B 1 103 ? -3.422 21.793 39.191 1.00 40.62 103 LYS B N 1
ATOM 2233 C CA . LYS B 1 103 ? -3.272 21.179 40.533 1.00 39.66 103 LYS B CA 1
ATOM 2234 C C . LYS B 1 103 ? -1.898 20.520 40.625 1.00 36.66 103 LYS B C 1
ATOM 2235 O O . LYS B 1 103 ? -1.306 20.463 41.714 1.00 37.30 103 LYS B O 1
ATOM 2241 N N . ALA B 1 104 ? -1.333 20.059 39.525 1.00 33.68 104 ALA B N 1
ATOM 2242 C CA . ALA B 1 104 ? -0.022 19.437 39.435 1.00 31.62 104 ALA B CA 1
ATOM 2243 C C . ALA B 1 104 ? 1.152 20.346 39.787 1.00 32.84 104 ALA B C 1
ATOM 2244 O O . ALA B 1 104 ? 2.259 19.758 39.957 1.00 34.39 104 ALA B O 1
ATOM 2246 N N . PHE B 1 105 ? 0.959 21.646 39.899 1.00 31.17 105 PHE B N 1
ATOM 2247 C CA . PHE B 1 105 ? 2.030 22.567 40.276 1.00 30.26 105 PHE B CA 1
ATOM 2248 C C . PHE B 1 105 ? 2.099 22.545 41.792 1.00 30.79 105 PHE B C 1
ATOM 2249 O O . PHE B 1 105 ? 3.058 23.097 42.354 1.00 31.90 105 PHE B O 1
ATOM 2257 N N . LYS B 1 106 ? 1.118 21.927 42.435 1.00 33.75 106 LYS B N 1
ATOM 2258 C CA . LYS B 1 106 ? 1.172 21.945 43.929 1.00 36.30 106 LYS B CA 1
ATOM 2259 C C . LYS B 1 106 ? 1.920 20.793 44.570 1.00 37.09 106 LYS B C 1
ATOM 2260 O O . LYS B 1 106 ? 1.314 20.112 45.411 1.00 39.77 106 LYS B O 1
ATOM 2266 N N . VAL B 1 107 ? 3.186 20.587 44.249 1.00 35.74 107 VAL B N 1
ATOM 2267 C CA . VAL B 1 107 ? 4.056 19.537 44.778 1.00 33.01 107 VAL B CA 1
ATOM 2268 C C . VAL B 1 107 ? 4.511 20.056 46.133 1.00 34.15 107 VAL B C 1
ATOM 2269 O O . VAL B 1 107 ? 4.104 21.219 46.380 1.00 37.11 107 VAL B O 1
ATOM 2273 N N . ALA B 1 108 ? 5.226 19.300 46.916 1.00 32.38 108 ALA B N 1
ATOM 2274 C CA . ALA B 1 108 ? 5.644 19.776 48.250 1.00 29.01 108 ALA B CA 1
ATOM 2275 C C . ALA B 1 108 ? 6.771 20.770 48.095 1.00 28.69 108 ALA B C 1
ATOM 2276 O O . ALA B 1 108 ? 7.548 20.746 47.138 1.00 29.76 108 ALA B O 1
ATOM 2278 N N . ASP B 1 109 ? 6.848 21.613 49.081 1.00 28.88 109 ASP B N 1
ATOM 2279 C CA . ASP B 1 109 ? 7.802 22.732 49.143 1.00 28.63 109 ASP B CA 1
ATOM 2280 C C . ASP B 1 109 ? 7.785 23.534 47.853 1.00 27.02 109 ASP B C 1
ATOM 2281 O O . ASP B 1 109 ? 8.832 24.044 47.492 1.00 29.42 109 ASP B O 1
ATOM 2286 N N . VAL B 1 110 ? 6.728 23.750 47.123 1.00 25.73 110 VAL B N 1
ATOM 2287 C CA . VAL B 1 110 ? 6.623 24.497 45.894 1.00 25.35 110 VAL B CA 1
ATOM 2288 C C . VAL B 1 110 ? 6.947 25.965 46.142 1.00 26.71 110 VAL B C 1
ATOM 2289 O O . VAL B 1 110 ? 7.485 26.552 45.199 1.00 28.62 110 VAL B O 1
ATOM 2293 N N . VAL B 1 111 ? 6.694 26.572 47.264 1.00 27.53 111 VAL B N 1
ATOM 2294 C CA . VAL B 1 111 ? 7.076 27.981 47.532 1.00 27.55 111 VAL B CA 1
ATOM 2295 C C . VAL B 1 111 ? 8.612 28.093 47.613 1.00 28.69 111 VAL B C 1
ATOM 2296 O O . VAL B 1 111 ? 9.284 29.060 47.135 1.00 28.61 111 VAL B O 1
ATOM 2300 N N . MET B 1 112 ? 9.146 27.070 48.305 1.00 28.36 112 MET B N 1
ATOM 2301 C CA . MET B 1 112 ? 10.601 26.958 48.509 1.00 28.02 112 MET B CA 1
ATOM 2302 C C . MET B 1 112 ? 11.307 26.759 47.167 1.00 25.78 112 MET B C 1
ATOM 2303 O O . MET B 1 112 ? 12.338 27.400 46.954 1.00 25.82 112 MET B O 1
ATOM 2308 N N . LYS B 1 113 ? 10.794 25.934 46.279 1.00 23.93 113 LYS B N 1
ATOM 2309 C CA . LYS B 1 113 ? 11.313 25.681 44.949 1.00 23.95 113 LYS B CA 1
ATOM 2310 C C . LYS B 1 113 ? 11.347 26.982 44.167 1.00 25.90 113 LYS B C 1
ATOM 2311 O O . LYS B 1 113 ? 12.422 27.252 43.600 1.00 29.14 113 LYS B O 1
ATOM 2317 N N . VAL B 1 114 ? 10.271 27.751 44.141 1.00 26.75 114 VAL B N 1
ATOM 2318 C CA . VAL B 1 114 ? 10.142 29.045 43.473 1.00 25.59 114 VAL B CA 1
ATOM 2319 C C . VAL B 1 114 ? 11.146 29.985 44.145 1.00 26.50 114 VAL B C 1
ATOM 2320 O O . VAL B 1 114 ? 11.770 30.776 43.412 1.00 29.36 114 VAL B O 1
ATOM 2324 N N . GLU B 1 115 ? 11.277 29.878 45.455 1.00 26.13 115 GLU B N 1
ATOM 2325 C CA . GLU B 1 115 ? 12.248 30.721 46.186 1.00 26.93 115 GLU B CA 1
ATOM 2326 C C . GLU B 1 115 ? 13.697 30.436 45.813 1.00 27.70 115 GLU B C 1
ATOM 2327 O O . GLU B 1 115 ? 14.517 31.373 45.715 1.00 30.14 115 GLU B O 1
ATOM 2333 N N . LYS B 1 116 ? 14.135 29.198 45.561 1.00 26.52 116 LYS B N 1
ATOM 2334 C CA . LYS B 1 116 ? 15.496 28.885 45.169 1.00 23.66 116 LYS B CA 1
ATOM 2335 C C . LYS B 1 116 ? 15.641 29.225 43.707 1.00 22.55 116 LYS B C 1
ATOM 2336 O O . LYS B 1 116 ? 16.778 29.516 43.341 1.00 25.32 116 LYS B O 1
ATOM 2342 N N . VAL B 1 117 ? 14.625 29.158 42.885 1.00 22.39 117 VAL B N 1
ATOM 2343 C CA . VAL B 1 117 ? 14.783 29.560 41.454 1.00 22.10 117 VAL B CA 1
ATOM 2344 C C . VAL B 1 117 ? 15.165 31.043 41.395 1.00 21.84 117 VAL B C 1
ATOM 2345 O O . VAL B 1 117 ? 15.954 31.634 40.629 1.00 22.76 117 VAL B O 1
ATOM 2349 N N . ARG B 1 118 ? 14.557 31.763 42.350 1.00 23.53 118 ARG B N 1
ATOM 2350 C CA . ARG B 1 118 ? 14.810 33.202 42.418 1.00 23.06 118 ARG B CA 1
ATOM 2351 C C . ARG B 1 118 ? 16.192 33.473 42.928 1.00 22.28 118 ARG B C 1
ATOM 2352 O O . ARG B 1 118 ? 16.914 34.202 42.284 1.00 23.22 118 ARG B O 1
ATOM 2360 N N . GLU B 1 119 ? 16.591 32.958 44.052 1.00 23.75 119 GLU B N 1
ATOM 2361 C CA . GLU B 1 119 ? 17.905 33.194 44.622 1.00 23.97 119 GLU B CA 1
ATOM 2362 C C . GLU B 1 119 ? 18.980 32.676 43.698 1.00 26.25 119 GLU B C 1
ATOM 2363 O O . GLU B 1 119 ? 19.963 33.429 43.480 1.00 29.49 119 GLU B O 1
ATOM 2369 N N . LYS B 1 120 ? 18.878 31.483 43.160 1.00 26.04 120 LYS B N 1
ATOM 2370 C CA . LYS B 1 120 ? 19.920 30.921 42.252 1.0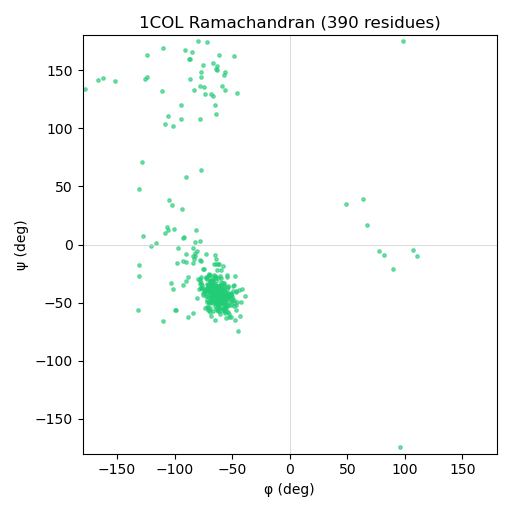0 25.57 120 LYS B CA 1
ATOM 2371 C C . LYS B 1 120 ? 19.980 31.694 40.966 1.00 26.44 120 LYS B C 1
ATOM 2372 O O . LYS B 1 120 ? 21.081 31.837 40.392 1.00 26.59 120 LYS B O 1
ATOM 2378 N N . SER B 1 121 ? 18.890 32.289 40.505 1.00 26.64 121 SER B N 1
ATOM 2379 C CA . SER B 1 121 ? 18.808 33.154 39.329 1.00 27.44 121 SER B CA 1
ATOM 2380 C C . SER B 1 121 ? 19.587 34.453 39.667 1.00 27.97 121 SER B C 1
ATOM 2381 O O . SER B 1 121 ? 20.364 34.970 38.859 1.00 30.36 121 SER B O 1
ATOM 2384 N N . ILE B 1 122 ? 19.377 35.018 40.829 1.00 27.03 122 ILE B N 1
ATOM 2385 C CA . ILE B 1 122 ? 20.076 36.217 41.271 1.00 30.13 122 ILE B CA 1
ATOM 2386 C C . ILE B 1 122 ? 21.566 35.868 41.255 1.00 32.75 122 ILE B C 1
ATOM 2387 O O . ILE B 1 122 ? 22.430 36.594 40.715 1.00 34.39 122 ILE B O 1
ATOM 2392 N N . GLU B 1 123 ? 21.885 34.725 41.838 1.00 33.25 123 GLU B N 1
ATOM 2393 C CA . GLU B 1 123 ? 23.279 34.241 41.844 1.00 32.48 123 GLU B CA 1
ATOM 2394 C C . GLU B 1 123 ? 23.840 34.106 40.440 1.00 31.59 123 GLU B C 1
ATOM 2395 O O . GLU B 1 123 ? 25.000 34.580 40.327 1.00 34.38 123 GLU B O 1
ATOM 2401 N N . GLY B 1 124 ? 23.221 33.602 39.409 1.00 29.41 124 GLY B N 1
ATOM 2402 C CA . GLY B 1 124 ? 23.699 33.567 38.052 1.00 28.77 124 GLY B CA 1
ATOM 2403 C C . GLY B 1 124 ? 24.066 34.994 37.597 1.00 32.69 124 GLY B C 1
ATOM 2404 O O . GLY B 1 124 ? 25.198 35.272 37.074 1.00 35.29 124 GLY B O 1
ATOM 2405 N N . TYR B 1 125 ? 23.182 35.994 37.723 1.00 33.36 125 TYR B N 1
ATOM 2406 C CA . TYR B 1 125 ? 23.471 37.384 37.330 1.00 32.54 125 TYR B CA 1
ATOM 2407 C C . TYR B 1 125 ? 24.644 37.993 38.092 1.00 33.09 125 TYR B C 1
ATOM 2408 O O . TYR B 1 125 ? 25.542 38.616 37.533 1.00 34.36 125 TYR B O 1
ATOM 2417 N N . GLU B 1 126 ? 24.705 37.872 39.397 1.00 33.27 126 GLU B N 1
ATOM 2418 C CA . GLU B 1 126 ? 25.753 38.463 40.174 1.00 33.51 126 GLU B CA 1
ATOM 2419 C C . GLU B 1 126 ? 27.122 37.843 39.981 1.00 35.94 126 GLU B C 1
ATOM 2420 O O . GLU B 1 126 ? 28.088 38.637 40.118 1.00 40.37 126 GLU B O 1
ATOM 2426 N N . THR B 1 127 ? 27.204 36.536 39.822 1.00 33.58 127 THR B N 1
ATOM 2427 C CA . THR B 1 127 ? 28.506 35.900 39.731 1.00 28.31 127 THR B CA 1
ATOM 2428 C C . THR B 1 127 ? 28.791 35.139 38.476 1.00 29.22 127 THR B C 1
ATOM 2429 O O . THR B 1 127 ? 29.865 34.545 38.519 1.00 32.01 127 THR B O 1
ATOM 2433 N N . GLY B 1 128 ? 27.927 35.023 37.515 1.00 30.30 128 GLY B N 1
ATOM 2434 C CA . GLY B 1 128 ? 28.173 34.251 36.297 1.00 27.53 128 GLY B CA 1
ATOM 2435 C C . GLY B 1 128 ? 28.056 32.765 36.422 1.00 26.89 128 GLY B C 1
ATOM 2436 O O . GLY B 1 128 ? 28.094 32.055 35.404 1.00 26.71 128 GLY B O 1
ATOM 2437 N N . ASN B 1 129 ? 27.851 32.302 37.625 1.00 27.12 129 ASN B N 1
ATOM 2438 C CA . ASN B 1 129 ? 27.653 30.854 37.884 1.00 27.36 129 ASN B CA 1
ATOM 2439 C C . ASN B 1 129 ? 26.182 30.446 37.928 1.00 27.97 129 ASN B C 1
ATOM 2440 O O . ASN B 1 129 ? 25.476 30.748 38.927 1.00 27.00 129 ASN B O 1
ATOM 2445 N N . TRP B 1 130 ? 25.674 29.744 36.937 1.00 28.22 130 TRP B N 1
ATOM 2446 C CA . TRP B 1 130 ? 24.334 29.222 36.722 1.00 25.44 130 TRP B CA 1
ATOM 2447 C C . TRP B 1 130 ? 24.185 27.758 37.132 1.00 25.56 130 TRP B C 1
ATOM 2448 O O . TRP B 1 130 ? 23.097 27.166 37.075 1.00 23.72 130 TRP B O 1
ATOM 2459 N N . GLY B 1 131 ? 25.307 27.177 37.564 1.00 25.10 131 GLY B N 1
ATOM 2460 C CA . GLY B 1 131 ? 25.292 25.770 38.010 1.00 22.21 131 GLY B CA 1
ATOM 2461 C C . GLY B 1 131 ? 24.355 25.536 39.179 1.00 19.13 131 GLY B C 1
ATOM 2462 O O . GLY B 1 131 ? 23.580 24.579 39.106 1.00 21.70 131 GLY B O 1
ATOM 2463 N N . PRO B 1 132 ? 24.405 26.295 40.238 1.00 17.66 132 PRO B N 1
ATOM 2464 C CA . PRO B 1 132 ? 23.521 26.151 41.378 1.00 20.11 132 PRO B CA 1
ATOM 2465 C C . PRO B 1 132 ? 22.078 26.189 40.894 1.00 25.88 132 PRO B C 1
ATOM 2466 O O . PRO B 1 132 ? 21.241 25.415 41.413 1.00 30.62 132 PRO B O 1
ATOM 2470 N N . LEU B 1 133 ? 21.727 27.006 39.883 1.00 27.51 133 LEU B N 1
ATOM 2471 C CA . LEU B 1 133 ? 20.411 27.125 39.296 1.00 23.54 133 LEU B CA 1
ATOM 2472 C C . LEU B 1 133 ? 20.055 25.775 38.686 1.00 22.76 133 LEU B C 1
ATOM 2473 O O . LEU B 1 133 ? 19.012 25.247 39.055 1.00 23.95 133 LEU B O 1
ATOM 2478 N N . MET B 1 134 ? 20.925 25.336 37.791 1.00 21.08 134 MET B N 1
ATOM 2479 C CA . MET B 1 134 ? 20.634 24.048 37.118 1.00 22.59 134 MET B CA 1
ATOM 2480 C C . MET B 1 134 ? 20.578 22.866 38.083 1.00 22.74 134 MET B C 1
ATOM 2481 O O . MET B 1 134 ? 19.709 21.989 37.884 1.00 22.38 134 MET B O 1
ATOM 2486 N N . LEU B 1 135 ? 21.372 22.788 39.103 1.00 22.23 135 LEU B N 1
ATOM 2487 C CA . LEU B 1 135 ? 21.398 21.714 40.087 1.00 23.72 135 LEU B CA 1
ATOM 2488 C C . LEU B 1 135 ? 20.090 21.652 40.877 1.00 24.52 135 LEU B C 1
ATOM 2489 O O . LEU B 1 135 ? 19.673 20.545 41.225 1.00 24.88 135 LEU B O 1
ATOM 2494 N N . GLU B 1 136 ? 19.498 22.804 41.171 1.00 24.18 136 GLU B N 1
ATOM 2495 C CA . GLU B 1 136 ? 18.223 22.901 41.889 1.00 22.62 136 GLU B CA 1
ATOM 2496 C C . GLU B 1 136 ? 17.151 22.132 41.137 1.00 23.90 136 GLU B C 1
ATOM 2497 O O . GLU B 1 136 ? 16.547 21.190 41.696 1.00 27.40 136 GLU B O 1
ATOM 2503 N N . VAL B 1 137 ? 16.857 22.425 39.869 1.00 23.47 137 VAL B N 1
ATOM 2504 C CA . VAL B 1 137 ? 15.881 21.657 39.119 1.00 22.99 137 VAL B CA 1
ATOM 2505 C C . VAL B 1 137 ? 16.221 20.157 39.177 1.00 23.94 137 VAL B C 1
ATOM 2506 O O . VAL B 1 137 ? 15.336 19.316 39.364 1.00 26.02 137 VAL B O 1
ATOM 2510 N N . GLU B 1 138 ? 17.482 19.843 38.894 1.00 25.07 138 GLU B N 1
ATOM 2511 C CA . GLU B 1 138 ? 17.949 18.455 38.830 1.00 24.85 138 GLU B CA 1
ATOM 2512 C C . GLU B 1 138 ? 17.676 17.832 40.182 1.00 24.72 138 GLU B C 1
ATOM 2513 O O . GLU B 1 138 ? 17.193 16.692 40.145 1.00 29.47 138 GLU B O 1
ATOM 2519 N N . SER B 1 139 ? 17.960 18.518 41.241 1.00 22.11 139 SER B N 1
ATOM 2520 C CA . SER B 1 139 ? 17.721 17.991 42.585 1.00 22.18 139 SER B CA 1
ATOM 2521 C C . SER B 1 139 ? 16.257 17.728 42.891 1.00 23.59 139 SER B C 1
ATOM 2522 O O . SER B 1 139 ? 15.950 16.929 43.806 1.00 24.52 139 SER B O 1
ATOM 2525 N N . TRP B 1 140 ? 15.360 18.363 42.173 1.00 23.58 140 TRP B N 1
ATOM 2526 C CA . TRP B 1 140 ? 13.928 18.131 42.383 1.00 24.81 140 TRP B CA 1
ATOM 2527 C C . TRP B 1 140 ? 13.583 16.752 41.830 1.00 24.63 140 TRP B C 1
ATOM 2528 O O . TRP B 1 140 ? 12.688 16.109 42.437 1.00 27.22 140 TRP B O 1
ATOM 2539 N N . VAL B 1 141 ? 14.162 16.333 40.721 1.00 24.75 141 VAL B N 1
ATOM 2540 C CA . VAL B 1 141 ? 13.850 15.003 40.148 1.00 24.85 141 VAL B CA 1
ATOM 2541 C C . VAL B 1 141 ? 14.410 13.935 41.085 1.00 27.48 141 VAL B C 1
ATOM 2542 O O . VAL B 1 141 ? 13.746 12.925 41.307 1.00 28.60 141 VAL B O 1
ATOM 2546 N N . LEU B 1 142 ? 15.579 14.166 41.632 1.00 29.63 142 LEU B N 1
ATOM 2547 C CA . LEU B 1 142 ? 16.221 13.250 42.578 1.00 32.57 142 LEU B CA 1
ATOM 2548 C C . LEU B 1 142 ? 15.244 12.942 43.732 1.00 34.81 142 LEU B C 1
ATOM 2549 O O . LEU B 1 142 ? 15.117 11.819 44.244 1.00 36.59 142 LEU B O 1
ATOM 2554 N N . SER B 1 143 ? 14.621 14.031 44.194 1.00 33.72 143 SER B N 1
ATOM 2555 C CA . SER B 1 143 ? 13.741 13.947 45.359 1.00 30.15 143 SER B CA 1
ATOM 2556 C C . SER B 1 143 ? 12.408 13.366 44.996 1.00 30.32 143 SER B C 1
ATOM 2557 O O . SER B 1 143 ? 11.577 13.274 45.901 1.00 32.21 143 SER B O 1
ATOM 2560 N N . GLY B 1 144 ? 12.154 12.940 43.773 1.00 29.65 144 GLY B N 1
ATOM 2561 C CA . GLY B 1 144 ? 10.835 12.345 43.501 1.00 29.55 144 GLY B CA 1
ATOM 2562 C C . GLY B 1 144 ? 9.890 13.126 42.630 1.00 30.12 144 GLY B C 1
ATOM 2563 O O . GLY B 1 144 ? 8.897 12.491 42.253 1.00 29.73 144 GLY B O 1
ATOM 2564 N N . ILE B 1 145 ? 10.130 14.378 42.274 1.00 30.51 145 ILE B N 1
ATOM 2565 C CA . ILE B 1 145 ? 9.202 15.155 41.427 1.00 29.13 145 ILE B CA 1
ATOM 2566 C C . ILE B 1 145 ? 9.405 14.562 40.038 1.00 26.88 145 ILE B C 1
ATOM 2567 O O . ILE B 1 145 ? 10.615 14.400 39.728 1.00 28.94 145 ILE B O 1
ATOM 2572 N N . ALA B 1 146 ? 8.385 14.285 39.293 1.00 24.69 146 ALA B N 1
ATOM 2573 C CA . ALA B 1 146 ? 8.635 13.773 37.931 1.00 24.79 146 ALA B CA 1
ATOM 2574 C C . ALA B 1 146 ? 9.280 14.884 37.089 1.00 28.15 146 ALA B C 1
ATOM 2575 O O . ALA B 1 146 ? 9.170 16.104 37.332 1.00 29.27 146 ALA B O 1
ATOM 2577 N N . SER B 1 147 ? 9.997 14.497 36.042 1.00 28.45 147 SER B N 1
ATOM 2578 C CA . SER B 1 147 ? 10.704 15.294 35.078 1.00 27.25 147 SER B CA 1
ATOM 2579 C C . SER B 1 147 ? 9.863 16.429 34.531 1.00 29.90 147 SER B C 1
ATOM 2580 O O . SER B 1 147 ? 10.308 17.613 34.588 1.00 30.87 147 SER B O 1
ATOM 2583 N N . SER B 1 148 ? 8.698 16.028 34.063 1.00 28.59 148 SER B N 1
ATOM 2584 C CA . SER B 1 148 ? 7.619 16.830 33.540 1.00 27.46 148 SER B CA 1
ATOM 2585 C C . SER B 1 148 ? 7.228 17.966 34.467 1.00 27.67 148 SER B C 1
ATOM 2586 O O . SER B 1 148 ? 7.106 19.100 34.027 1.00 31.30 148 SER B O 1
ATOM 2589 N N . VAL B 1 149 ? 6.981 17.619 35.719 1.00 26.54 149 VAL B N 1
ATOM 2590 C CA . VAL B 1 149 ? 6.586 18.600 36.741 1.00 24.58 149 VAL B CA 1
ATOM 2591 C C . VAL B 1 149 ? 7.798 19.435 37.069 1.00 26.90 149 VAL B C 1
ATOM 2592 O O . VAL B 1 149 ? 7.633 20.660 37.081 1.00 29.76 149 VAL B O 1
ATOM 2596 N N . ALA B 1 150 ? 8.955 18.880 37.320 1.00 26.53 150 ALA B N 1
ATOM 2597 C CA . ALA B 1 150 ? 10.165 19.651 37.629 1.00 25.12 150 ALA B CA 1
ATOM 2598 C C . ALA B 1 150 ? 10.405 20.750 36.604 1.00 25.07 150 ALA B C 1
ATOM 2599 O O . ALA B 1 150 ? 10.685 21.912 36.983 1.00 25.41 150 ALA B O 1
ATOM 2601 N N . LEU B 1 151 ? 10.321 20.450 35.309 1.00 25.32 151 LEU B N 1
ATOM 2602 C CA . LEU B 1 151 ? 10.528 21.375 34.194 1.00 25.17 151 LEU B CA 1
ATOM 2603 C C . LEU B 1 151 ? 9.395 22.390 33.990 1.00 25.73 151 LEU B C 1
ATOM 2604 O O . LEU B 1 151 ? 9.650 23.404 33.347 1.00 27.97 151 LEU B O 1
ATOM 2609 N N . GLY B 1 152 ? 8.187 22.075 34.355 1.00 24.09 152 GLY B N 1
ATOM 2610 C CA . GLY B 1 152 ? 7.014 22.905 34.272 1.00 22.81 152 GLY B CA 1
ATOM 2611 C C . GLY B 1 152 ? 7.107 23.898 35.420 1.00 24.77 152 GLY B C 1
ATOM 2612 O O . GLY B 1 152 ? 6.730 25.057 35.222 1.00 28.73 152 GLY B O 1
ATOM 2613 N N . ILE B 1 153 ? 7.589 23.566 36.611 1.00 25.75 153 ILE B N 1
ATOM 2614 C CA . ILE B 1 153 ? 7.690 24.541 37.697 1.00 25.45 153 ILE B CA 1
ATOM 2615 C C . ILE B 1 153 ? 8.798 25.536 37.377 1.00 26.22 153 ILE B C 1
ATOM 2616 O O . ILE B 1 153 ? 8.660 26.731 37.675 1.00 29.25 153 ILE B O 1
ATOM 2621 N N . PHE B 1 154 ? 9.861 25.003 36.834 1.00 25.77 154 PHE B N 1
ATOM 2622 C CA . PHE B 1 154 ? 11.068 25.799 36.525 1.00 24.63 154 PHE B CA 1
ATOM 2623 C C . PHE B 1 154 ? 10.720 26.733 35.385 1.00 24.17 154 PHE B C 1
ATOM 2624 O O . PHE B 1 154 ? 10.944 27.924 35.661 1.00 24.60 154 PHE B O 1
ATOM 2632 N N . SER B 1 155 ? 10.289 26.251 34.245 1.00 23.12 155 SER B N 1
ATOM 2633 C CA . SER B 1 155 ? 9.938 27.072 33.083 1.00 24.39 155 SER B CA 1
ATOM 2634 C C . SER B 1 155 ? 8.832 28.116 33.256 1.00 25.50 155 SER B C 1
ATOM 2635 O O . SER B 1 155 ? 8.937 29.176 32.598 1.00 28.74 155 SER B O 1
ATOM 2638 N N . ALA B 1 156 ? 7.830 27.773 34.030 1.00 24.13 156 ALA B N 1
ATOM 2639 C CA . ALA B 1 156 ? 6.669 28.573 34.391 1.00 23.93 156 ALA B CA 1
ATOM 2640 C C . ALA B 1 156 ? 7.112 29.741 35.288 1.00 23.94 156 ALA B C 1
ATOM 2641 O O . ALA B 1 156 ? 6.576 30.861 35.130 1.00 26.49 156 ALA B O 1
ATOM 2643 N N . THR B 1 157 ? 8.032 29.517 36.193 1.00 21.93 157 THR B N 1
ATOM 2644 C CA . THR B 1 157 ? 8.543 30.544 37.082 1.00 24.00 157 THR B CA 1
ATOM 2645 C C . THR B 1 157 ? 9.377 31.593 36.344 1.00 25.59 157 THR B C 1
ATOM 2646 O O . THR B 1 157 ? 9.304 32.797 36.665 1.00 29.22 157 THR B O 1
ATOM 2650 N N . LEU B 1 158 ? 10.179 31.165 35.371 1.00 25.79 158 LEU B N 1
ATOM 2651 C CA . LEU B 1 158 ? 11.029 32.004 34.537 1.00 25.27 158 LEU B CA 1
ATOM 2652 C C . LEU B 1 158 ? 10.193 32.703 33.464 1.00 23.88 158 LEU B C 1
ATOM 2653 O O . LEU B 1 158 ? 10.592 33.769 33.051 1.00 26.55 158 LEU B O 1
ATOM 2658 N N . GLY B 1 159 ? 9.149 32.111 32.955 1.00 23.38 159 GLY B N 1
ATOM 2659 C CA . GLY B 1 159 ? 8.198 32.604 31.980 1.00 21.73 159 GLY B CA 1
ATOM 2660 C C . GLY B 1 159 ? 7.380 33.713 32.690 1.00 23.11 159 GLY B C 1
ATOM 2661 O O . GLY B 1 159 ? 7.300 34.849 32.216 1.00 25.03 159 GLY B O 1
ATOM 2662 N N . ALA B 1 160 ? 6.784 33.428 33.822 1.00 20.90 160 ALA B N 1
ATOM 2663 C CA . ALA B 1 160 ? 6.035 34.361 34.618 1.00 22.26 160 ALA B CA 1
ATOM 2664 C C . ALA B 1 160 ? 6.904 35.578 34.893 1.00 23.38 160 ALA B C 1
ATOM 2665 O O . ALA B 1 160 ? 6.485 36.753 34.777 1.00 27.85 160 ALA B O 1
ATOM 2667 N N . TYR B 1 161 ? 8.124 35.332 35.283 1.00 23.41 161 TYR B N 1
ATOM 2668 C CA . TYR B 1 161 ? 9.158 36.328 35.598 1.00 23.24 161 TYR B CA 1
ATOM 2669 C C . TYR B 1 161 ? 9.424 37.270 34.408 1.00 23.19 161 TYR B C 1
ATOM 2670 O O . TYR B 1 161 ? 9.327 38.501 34.571 1.00 24.22 161 TYR B O 1
ATOM 2679 N N . ALA B 1 162 ? 9.763 36.758 33.244 1.00 21.75 162 ALA B N 1
ATOM 2680 C CA . ALA B 1 162 ? 10.037 37.418 31.999 1.00 22.33 162 ALA B CA 1
ATOM 2681 C C . ALA B 1 162 ? 8.897 38.326 31.570 1.00 23.20 162 ALA B C 1
ATOM 2682 O O . ALA B 1 162 ? 9.094 39.407 31.071 1.00 24.82 162 ALA B O 1
ATOM 2684 N N . LEU B 1 163 ? 7.691 37.884 31.702 1.00 24.37 163 LEU B N 1
ATOM 2685 C CA . LEU B 1 163 ? 6.391 38.477 31.424 1.00 25.76 163 LEU B CA 1
ATOM 2686 C C . LEU B 1 163 ? 6.202 39.701 32.305 1.00 26.67 163 LEU B C 1
ATOM 2687 O O . LEU B 1 163 ? 5.655 40.691 31.855 1.00 28.85 163 LEU B O 1
ATOM 2692 N N . SER B 1 164 ? 6.646 39.665 33.529 1.00 27.77 164 SER B N 1
ATOM 2693 C CA . SER B 1 164 ? 6.586 40.737 34.485 1.00 26.32 164 SER B CA 1
ATOM 2694 C C . SER B 1 164 ? 7.709 41.715 34.229 1.00 27.74 164 SER B C 1
ATOM 2695 O O . SER B 1 164 ? 7.662 42.688 34.982 1.00 31.27 164 SER B O 1
ATOM 2698 N N . LEU B 1 165 ? 8.679 41.616 33.383 1.00 29.55 165 LEU B N 1
ATOM 2699 C CA . LEU B 1 165 ? 9.804 42.520 33.234 1.00 30.23 165 LEU B CA 1
ATOM 2700 C C . LEU B 1 165 ? 9.452 43.914 32.731 1.00 32.94 165 LEU B C 1
ATOM 2701 O O . LEU B 1 165 ? 8.840 43.927 31.644 1.00 35.78 165 LEU B O 1
ATOM 2706 N N . GLY B 1 166 ? 9.919 44.902 33.470 1.00 32.23 166 GLY B N 1
ATOM 2707 C CA . GLY B 1 166 ? 9.718 46.292 33.020 1.00 31.26 166 GLY B CA 1
ATOM 2708 C C . GLY B 1 166 ? 11.142 46.882 33.080 1.00 32.67 166 GLY B C 1
ATOM 2709 O O . GLY B 1 166 ? 11.412 47.684 33.992 1.00 37.09 166 GLY B O 1
ATOM 2710 N N . VAL B 1 167 ? 12.018 46.475 32.175 1.00 30.07 167 VAL B N 1
ATOM 2711 C CA . VAL B 1 167 ? 13.408 46.903 32.069 1.00 25.77 167 VAL B CA 1
ATOM 2712 C C . VAL B 1 167 ? 13.609 47.459 30.655 1.00 25.55 167 VAL B C 1
ATOM 2713 O O . VAL B 1 167 ? 12.834 47.240 29.718 1.00 24.72 167 VAL B O 1
ATOM 2717 N N . PRO B 1 168 ? 14.682 48.197 30.516 1.00 26.30 168 PRO B N 1
ATOM 2718 C CA . PRO B 1 168 ? 15.028 48.805 29.201 1.00 28.28 168 PRO B CA 1
ATOM 2719 C C . PRO B 1 168 ? 15.141 47.728 28.141 1.00 30.30 168 PRO B C 1
ATOM 2720 O O . PRO B 1 168 ? 15.520 46.564 28.381 1.00 33.79 168 PRO B O 1
ATOM 2724 N N . ALA B 1 169 ? 14.828 48.023 26.917 1.00 31.41 169 ALA B N 1
ATOM 2725 C CA . ALA B 1 169 ? 14.837 47.160 25.755 1.00 33.00 169 ALA B CA 1
ATOM 2726 C C . ALA B 1 169 ? 16.039 46.242 25.588 1.00 35.42 169 ALA B C 1
ATOM 2727 O O . ALA B 1 169 ? 15.800 45.112 25.078 1.00 38.66 169 ALA B O 1
ATOM 2729 N N . ILE B 1 170 ? 17.252 46.672 25.893 1.00 34.90 170 ILE B N 1
ATOM 2730 C CA . ILE B 1 170 ? 18.440 45.838 25.728 1.00 32.95 170 ILE B CA 1
ATOM 2731 C C . ILE B 1 170 ? 18.498 44.791 26.841 1.00 32.96 170 ILE B C 1
ATOM 2732 O O . ILE B 1 170 ? 18.931 43.658 26.520 1.00 35.37 170 ILE B O 1
ATOM 2737 N N . ALA B 1 171 ? 18.096 45.196 28.034 1.00 29.92 171 ALA B N 1
ATOM 2738 C CA . ALA B 1 171 ? 18.097 44.308 29.197 1.00 27.02 171 ALA B CA 1
ATOM 2739 C C . ALA B 1 171 ? 17.032 43.253 28.963 1.00 26.15 171 ALA B C 1
ATOM 2740 O O . ALA B 1 171 ? 17.337 42.133 29.377 1.00 28.04 171 ALA B O 1
ATOM 2742 N N . VAL B 1 172 ? 15.950 43.596 28.317 1.00 26.85 172 VAL B N 1
ATOM 2743 C CA . VAL B 1 172 ? 14.940 42.539 28.048 1.00 27.57 172 VAL B CA 1
ATOM 2744 C C . VAL B 1 172 ? 15.497 41.506 27.059 1.00 25.80 172 VAL B C 1
ATOM 2745 O O . VAL B 1 172 ? 15.197 40.302 27.106 1.00 28.28 172 VAL B O 1
ATOM 2749 N N . GLY B 1 173 ? 16.255 41.983 26.103 1.00 25.47 173 GLY B N 1
ATOM 2750 C CA . GLY B 1 173 ? 16.876 41.208 25.051 1.00 26.45 173 GLY B CA 1
ATOM 2751 C C . GLY B 1 173 ? 17.796 40.222 25.763 1.00 28.06 173 GLY B C 1
ATOM 2752 O O . GLY B 1 173 ? 17.739 39.021 25.463 1.00 31.09 173 GLY B O 1
ATOM 2753 N N . ILE B 1 174 ? 18.635 40.708 26.650 1.00 28.36 174 ILE B N 1
ATOM 2754 C CA . ILE B 1 174 ? 19.522 39.814 27.416 1.00 27.57 174 ILE B CA 1
ATOM 2755 C C . ILE B 1 174 ? 18.736 38.836 28.275 1.00 28.54 174 ILE B C 1
ATOM 2756 O O . ILE B 1 174 ? 19.099 37.653 28.146 1.00 30.84 174 ILE B O 1
ATOM 2761 N N . ALA B 1 175 ? 17.737 39.204 29.069 1.00 26.63 175 ALA B N 1
ATOM 2762 C CA . ALA B 1 175 ? 16.999 38.229 29.831 1.00 24.13 175 ALA B CA 1
ATOM 2763 C C . ALA B 1 175 ? 16.448 37.173 28.865 1.00 23.93 175 ALA B C 1
ATOM 2764 O O . ALA B 1 175 ? 16.543 35.986 29.182 1.00 26.57 175 ALA B O 1
ATOM 2766 N N . GLY B 1 176 ? 15.886 37.573 27.778 1.00 22.64 176 GLY B N 1
ATOM 2767 C CA . GLY B 1 176 ? 15.296 36.723 26.805 1.00 23.53 176 GLY B CA 1
ATOM 2768 C C . GLY B 1 176 ? 16.139 35.578 26.313 1.00 25.69 176 GLY B C 1
ATOM 2769 O O . GLY B 1 176 ? 15.598 34.470 26.084 1.00 27.91 176 GLY B O 1
ATOM 2770 N N . ILE B 1 177 ? 17.391 35.820 26.042 1.00 26.15 177 ILE B N 1
ATOM 2771 C CA . ILE B 1 177 ? 18.346 34.819 25.500 1.00 27.91 177 ILE B CA 1
ATOM 2772 C C . ILE B 1 177 ? 18.778 33.834 26.584 1.00 28.77 177 ILE B C 1
ATOM 2773 O O . ILE B 1 177 ? 18.871 32.608 26.464 1.00 30.10 177 ILE B O 1
ATOM 2778 N N . LEU B 1 178 ? 19.066 34.386 27.750 1.00 27.57 178 LEU B N 1
ATOM 2779 C CA . LEU B 1 178 ? 19.451 33.740 28.985 1.00 26.12 178 LEU B CA 1
ATOM 2780 C C . LEU B 1 178 ? 18.299 32.856 29.383 1.00 26.97 178 LEU B C 1
ATOM 2781 O O . LEU B 1 178 ? 18.604 31.704 29.698 1.00 30.78 178 LEU B O 1
ATOM 2786 N N . LEU B 1 179 ? 17.040 33.222 29.388 1.00 27.14 179 LEU B N 1
ATOM 2787 C CA . LEU B 1 179 ? 15.914 32.357 29.787 1.00 26.77 179 LEU B CA 1
ATOM 2788 C C . LEU B 1 179 ? 15.587 31.210 28.849 1.00 25.94 179 LEU B C 1
ATOM 2789 O O . LEU B 1 179 ? 15.219 30.154 29.368 1.00 25.38 179 LEU B O 1
ATOM 2794 N N . ALA B 1 180 ? 15.665 31.424 27.566 1.00 27.08 180 ALA B N 1
ATOM 2795 C CA . ALA B 1 180 ? 15.423 30.424 26.519 1.00 26.84 180 ALA B CA 1
ATOM 2796 C C . ALA B 1 180 ? 16.544 29.385 26.598 1.00 27.22 180 ALA B C 1
ATOM 2797 O O . ALA B 1 180 ? 16.276 28.184 26.480 1.00 28.36 180 ALA B O 1
ATOM 2799 N N . ALA B 1 181 ? 17.767 29.807 26.835 1.00 27.07 181 ALA B N 1
ATOM 2800 C CA . ALA B 1 181 ? 18.977 29.000 26.962 1.00 27.33 181 ALA B CA 1
ATOM 2801 C C . ALA B 1 181 ? 18.900 28.115 28.212 1.00 27.82 181 ALA B C 1
ATOM 2802 O O . ALA B 1 181 ? 19.252 26.946 28.091 1.00 30.02 181 ALA B O 1
ATOM 2804 N N . VAL B 1 182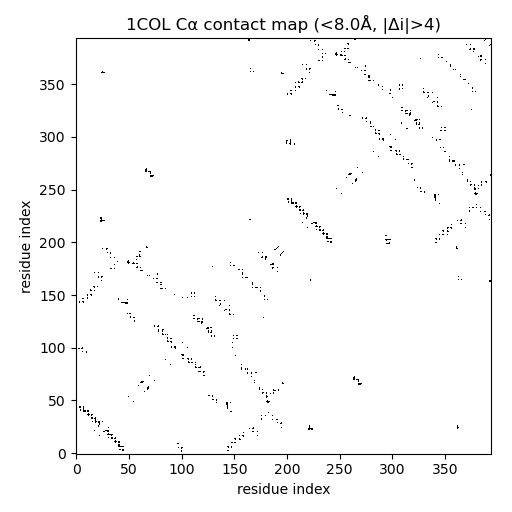 ? 18.481 28.676 29.324 1.00 25.97 182 VAL B N 1
ATOM 2805 C CA . VAL B 1 182 ? 18.356 27.966 30.593 1.00 25.02 182 VAL B CA 1
ATOM 2806 C C . VAL B 1 182 ? 17.295 26.875 30.433 1.00 28.42 182 VAL B C 1
ATOM 2807 O O . VAL B 1 182 ? 17.577 25.662 30.676 1.00 29.56 182 VAL B O 1
ATOM 2811 N N . VAL B 1 183 ? 16.093 27.204 30.005 1.00 27.94 183 VAL B N 1
ATOM 2812 C CA . VAL B 1 183 ? 15.024 26.221 29.804 1.00 29.37 183 VAL B CA 1
ATOM 2813 C C . VAL B 1 183 ? 15.413 25.179 28.745 1.00 30.97 183 VAL B C 1
ATOM 2814 O O . VAL B 1 183 ? 15.275 23.955 28.843 1.00 31.49 183 VAL B O 1
ATOM 2818 N N . GLY B 1 184 ? 15.908 25.725 27.634 1.00 31.10 184 GLY B N 1
ATOM 2819 C CA . GLY B 1 184 ? 16.302 24.967 26.480 1.00 29.87 184 GLY B CA 1
ATOM 2820 C C . GLY B 1 184 ? 17.293 23.891 26.898 1.00 31.16 184 GLY B C 1
ATOM 2821 O O . GLY B 1 184 ? 17.106 22.772 26.421 1.00 33.59 184 GLY B O 1
ATOM 2822 N N . ALA B 1 185 ? 18.249 24.208 27.727 1.00 29.02 185 ALA B N 1
ATOM 2823 C CA . ALA B 1 185 ? 19.322 23.329 28.158 1.00 27.22 185 ALA B CA 1
ATOM 2824 C C . ALA B 1 185 ? 18.854 21.981 28.624 1.00 27.77 185 ALA B C 1
ATOM 2825 O O . ALA B 1 185 ? 19.477 20.982 28.299 1.00 29.34 185 ALA B O 1
ATOM 2827 N N . LEU B 1 186 ? 17.783 21.808 29.333 1.00 29.44 186 LEU B N 1
ATOM 2828 C CA . LEU B 1 186 ? 17.189 20.630 29.936 1.00 30.02 186 LEU B CA 1
ATOM 2829 C C . LEU B 1 186 ? 16.350 19.793 28.995 1.00 31.47 186 LEU B C 1
ATOM 2830 O O . LEU B 1 186 ? 15.892 18.728 29.398 1.00 31.87 186 LEU B O 1
ATOM 2835 N N . ILE B 1 187 ? 16.159 20.325 27.812 1.00 33.96 187 ILE B N 1
ATOM 2836 C CA . ILE B 1 187 ? 15.373 19.764 26.732 1.00 34.18 187 ILE B CA 1
ATOM 2837 C C . ILE B 1 187 ? 16.226 19.291 25.560 1.00 36.25 187 ILE B C 1
ATOM 2838 O O . ILE B 1 187 ? 16.160 18.063 25.331 1.00 39.50 187 ILE B O 1
ATOM 2843 N N . ASP B 1 188 ? 16.914 20.136 24.836 1.00 35.79 188 ASP B N 1
ATOM 2844 C CA . ASP B 1 188 ? 17.714 19.674 23.692 1.00 33.97 188 ASP B CA 1
ATOM 2845 C C . ASP B 1 188 ? 18.888 20.589 23.450 1.00 33.55 188 ASP B C 1
ATOM 2846 O O . ASP B 1 188 ? 18.677 21.804 23.583 1.00 35.48 188 ASP B O 1
ATOM 2851 N N . ASP B 1 189 ? 20.065 20.110 23.106 1.00 33.14 189 ASP B N 1
ATOM 2852 C CA . ASP B 1 189 ? 21.226 20.966 22.837 1.00 33.48 189 ASP B CA 1
ATOM 2853 C C . ASP B 1 189 ? 20.969 21.887 21.645 1.00 33.85 189 ASP B C 1
ATOM 2854 O O . ASP B 1 189 ? 21.656 22.903 21.438 1.00 34.43 189 ASP B O 1
ATOM 2859 N N . LYS B 1 190 ? 19.988 21.575 20.863 1.00 34.38 190 LYS B N 1
ATOM 2860 C CA . LYS B 1 190 ? 19.560 22.292 19.642 1.00 36.52 190 LYS B CA 1
ATOM 2861 C C . LYS B 1 190 ? 19.251 23.751 19.849 1.00 36.46 190 LYS B C 1
ATOM 2862 O O . LYS B 1 190 ? 19.696 24.596 19.066 1.00 38.67 190 LYS B O 1
ATOM 2868 N N . PHE B 1 191 ? 18.548 24.093 20.878 1.00 37.19 191 PHE B N 1
ATOM 2869 C CA . PHE B 1 191 ? 18.117 25.437 21.269 1.00 35.47 191 PHE B CA 1
ATOM 2870 C C . PHE B 1 191 ? 19.347 26.296 21.502 1.00 35.54 191 PHE B C 1
ATOM 2871 O O . PHE B 1 191 ? 19.272 27.439 21.010 1.00 38.50 191 PHE B O 1
ATOM 2879 N N . ALA B 1 192 ? 20.397 25.843 22.110 1.00 33.70 192 ALA B N 1
ATOM 2880 C CA . ALA B 1 192 ? 21.584 26.646 22.319 1.00 34.91 192 ALA B CA 1
ATOM 2881 C C . ALA B 1 192 ? 22.211 27.065 20.991 1.00 38.73 192 ALA B C 1
ATOM 2882 O O . ALA B 1 192 ? 22.781 28.150 20.914 1.00 39.55 192 ALA B O 1
ATOM 2884 N N . ASP B 1 193 ? 22.148 26.179 20.014 1.00 42.29 193 ASP B N 1
ATOM 2885 C CA . ASP B 1 193 ? 22.714 26.317 18.658 1.00 43.45 193 ASP B CA 1
ATOM 2886 C C . ASP B 1 193 ? 21.854 27.341 17.924 1.00 43.31 193 ASP B C 1
ATOM 2887 O O . ASP B 1 193 ? 22.434 28.294 17.381 1.00 46.22 193 ASP B O 1
ATOM 2892 N N . ALA B 1 194 ? 20.561 27.155 17.973 1.00 41.63 194 ALA B N 1
ATOM 2893 C CA . ALA B 1 194 ? 19.567 28.065 17.402 1.00 38.90 194 ALA B CA 1
ATOM 2894 C C . ALA B 1 194 ? 19.836 29.466 17.941 1.00 37.57 194 ALA B C 1
ATOM 2895 O O . ALA B 1 194 ? 19.830 30.408 17.172 1.00 37.98 194 ALA B O 1
ATOM 2897 N N . LEU B 1 195 ? 20.077 29.566 19.223 1.00 38.31 195 LEU B N 1
ATOM 2898 C CA . LEU B 1 195 ? 20.374 30.850 19.867 1.00 39.67 195 LEU B CA 1
ATOM 2899 C C . LEU B 1 195 ? 21.655 31.468 19.311 1.00 42.47 195 LEU B C 1
ATOM 2900 O O . LEU B 1 195 ? 21.710 32.615 18.837 1.00 43.03 195 LEU B O 1
ATOM 2905 N N . ASN B 1 196 ? 22.738 30.718 19.374 1.00 45.17 196 ASN B N 1
ATOM 2906 C CA . ASN B 1 196 ? 24.057 31.143 18.923 1.00 47.02 196 ASN B CA 1
ATOM 2907 C C . ASN B 1 196 ? 23.954 31.591 17.459 1.00 47.92 196 ASN B C 1
ATOM 2908 O O . ASN B 1 196 ? 24.213 32.752 17.160 1.00 48.57 196 ASN B O 1
ATOM 2913 N N . ASN B 1 197 ? 23.600 30.633 16.657 1.00 48.59 197 ASN B N 1
ATOM 2914 C CA . ASN B 1 197 ? 23.529 30.829 15.207 1.00 49.76 197 ASN B CA 1
ATOM 2915 C C . ASN B 1 197 ? 22.632 31.964 14.771 1.00 50.06 197 ASN B C 1
ATOM 2916 O O . ASN B 1 197 ? 23.145 32.832 14.003 1.00 52.30 197 ASN B O 1
ATOM 2921 N N . GLU B 1 198 ? 21.394 32.014 15.207 1.00 48.37 198 GLU B N 1
ATOM 2922 C CA . GLU B 1 198 ? 20.504 33.062 14.752 1.00 47.42 198 GLU B CA 1
ATOM 2923 C C . GLU B 1 198 ? 20.393 34.330 15.568 1.00 45.29 198 GLU B C 1
ATOM 2924 O O . GLU B 1 198 ? 19.742 35.229 15.003 1.00 45.99 198 GLU B O 1
ATOM 2930 N N . ILE B 1 199 ? 20.862 34.374 16.784 1.00 43.00 199 ILE B N 1
ATOM 2931 C CA . ILE B 1 199 ? 20.625 35.602 17.541 1.00 40.97 199 ILE B CA 1
ATOM 2932 C C . ILE B 1 199 ? 21.863 36.143 18.193 1.00 42.16 199 ILE B C 1
ATOM 2933 O O . ILE B 1 199 ? 21.760 37.370 18.374 1.00 43.90 199 ILE B O 1
ATOM 2938 N N . ILE B 1 200 ? 22.865 35.337 18.539 1.00 42.21 200 ILE B N 1
ATOM 2939 C CA . ILE B 1 200 ? 23.974 36.001 19.249 1.00 42.18 200 ILE B CA 1
ATOM 2940 C C . ILE B 1 200 ? 25.019 36.437 18.259 1.00 44.15 200 ILE B C 1
ATOM 2941 O O . ILE B 1 200 ? 25.618 37.490 18.502 1.00 44.39 200 ILE B O 1
ATOM 2946 N N . ARG B 1 201 ? 25.204 35.655 17.237 1.00 46.20 201 ARG B N 1
ATOM 2947 C CA . ARG B 1 201 ? 26.190 36.048 16.200 1.00 49.97 201 ARG B CA 1
ATOM 2948 C C . ARG B 1 201 ? 25.571 35.602 14.869 1.00 51.88 201 ARG B C 1
ATOM 2949 O O . ARG B 1 201 ? 26.300 34.703 14.369 1.00 53.69 201 ARG B O 1
#

Secondary structure (DSSP, 8-state):
--SHHHHHHHHHHHHHHHHHHHHHHH-HHHHHHHHHHHHHHHT-TT--PPPHHHHHHHHHHHHTSGGG---HHHHHHHHHHHHT--HHHHHHHHHHH-GGG--TTHHHHHHHHHHHHHHHHHH---HHHHHHHHHHHHTT--HHHHHHHHHHHHHHHHHH--S-HHHHHHHHHHHHHHHHHHH-THHHHHHIIIII-/--SHHHHHHHHHHHHHHHHHHHHHHH-HHHHHHHHHHHHHHHT-TT--PPPHHHHHHHHHHHHT-GGG---HHHHHHHHHHHHT--HHHHHHHHHHH-GGG--TTHHHHHHHHHHHHHHHHHHS--HHHHHHHHHHHHTT--HHHHHHHHHHHHHHHHHT----HHHHHHHHHHHHHHHHHTT-THHHHHHIIIII-

CATH classification: 1.10.490.30

Foldseek 3Di:
DVCLLVLLLLLLVLLLVLLVVLCVQQNDLSNVLSNVLSVCSNPVVPPAFDDLVLLVVLLCLPLVDVLLPDDPVLLVLLLVLLVPDQLVVLLVVVCVSHVLSPDPPLSVLLVQLSVLVSVCSVPVDNSSNSCSLVVVVVVPDGSSSSLSSSRSSLSVSLSPDDDDSVSNNSSSLSSQSNSVSRGDSVSSVSCVVVGSD/DCLLLLLLLLLLVLQLVLLVVLCVQLHDLLNVLSNVLSVLSNPCVPPAFDDLVQLCVLLCLVLVPPLLPDDPVLLVLLLVLLVPDQLVVLLVVSCVSTVLCPDPPSSVLLVQLSVLVNVCSVPVDNSSNSVSLVVVVVVPRPRSNSLSSNSSSLSVSLNSRDDDSVSNNSSSLSSSSNSVSRRDSVSSVSSVVPGSD

Solvent-accessible surface area: 16235 Å² total; per-residue (Å²): 88,163,86,27,130,78,4,0,50,56,0,6,107,25,1,24,24,2,0,55,52,0,9,122,43,14,19,117,123,0,86,56,9,0,64,49,0,3,77,34,0,87,98,5,72,64,100,108,12,54,54,60,117,70,0,31,58,2,1,63,93,0,35,79,26,98,26,9,133,40,23,144,32,13,64,67,26,0,10,72,26,1,104,152,22,87,6,84,63,21,8,80,127,5,12,133,85,9,168,18,1,137,35,87,92,16,40,89,24,0,80,75,0,55,83,34,2,22,50,1,12,83,94,54,71,20,7,34,1,0,99,24,0,15,36,10,43,153,94,68,54,41,12,5,22,0,0,0,2,0,0,0,0,2,0,21,1,0,62,83,12,76,28,44,17,25,0,5,0,12,0,0,3,5,8,0,4,2,2,1,2,0,21,64,37,118,3,6,56,15,0,25,96,86,17,11,209,95,145,59,31,114,79,0,0,45,68,0,5,87,31,0,25,19,0,0,80,55,0,4,118,43,14,23,106,119,0,60,57,8,0,76,69,0,5,85,43,0,85,104,4,55,69,120,104,9,49,57,64,111,66,0,30,60,0,1,72,80,0,36,75,16,95,24,16,158,45,15,120,32,14,66,42,24,0,5,66,19,1,107,149,18,85,4,111,72,13,5,89,114,5,10,131,62,4,158,20,1,127,33,81,84,23,46,91,24,0,68,70,0,48,82,48,3,25,61,2,19,74,82,55,76,19,7,34,2,0,93,22,0,29,42,6,48,158,81,63,28,50,12,3,12,0,0,0,0,0,0,0,0,1,0,22,0,0,62,76,10,81,30,47,18,30,0,7,0,14,0,0,0,5,10,0,4,3,0,1,3,0,21,47,45,124,3,5,54,29,0,22,100,69,11,9,175

Organism: Escherichia coli (NCBI:txid562)

InterPro domains:
  IPR000293 Channel forming colicin, C-terminal cytotoxic [PF01024] (4-197)
  IPR000293 Channel forming colicin, C-terminal cytotoxic [PR00280] (50-65)
  IPR000293 Channel forming colicin, C-terminal cytotoxic [PR00280] (69-85)
  IPR000293 Channel forming colicin, C-terminal cytotoxic [PR00280] (127-140)
  IPR000293 Channel forming colicin, C-terminal cytotoxic [PR00280] (141-159)
  IPR000293 Channel forming colicin, C-terminal cytotoxic [PS00276] (127-138)
  IPR038283 Channel forming colicin, C-terminal domain superfamily [G3DSA:1.10.490.30] (1-204)

Nearest PDB structures (foldseek):
  1col-assembly2_B  TM=1.005E+00  e=8.584E-27  Escherichia coli
  3few-assembly1_X  TM=9.697E-01  e=5.320E-19  Escherichia coli
  1rh1-assembly1_A  TM=9.708E-01  e=1.018E-17  Escherichia coli
  1a87-assembly1_A  TM=9.398E-01  e=1.155E-15  Escherichia coli K-12
  1col-assembly2_B  TM=9.929E-01  e=2.750E-24  Escherichia coli